Protein AF-A0A9D5D351-F1 (afdb_monomer_lite)

Structure (mmCIF, N/CA/C/O backbone):
data_AF-A0A9D5D351-F1
#
_entry.id   AF-A0A9D5D351-F1
#
loop_
_atom_site.group_PDB
_atom_site.id
_atom_site.type_symbol
_atom_site.label_atom_id
_atom_site.label_alt_id
_atom_site.label_comp_id
_atom_site.label_asym_id
_atom_site.label_entity_id
_atom_site.label_seq_id
_atom_site.pdbx_PDB_ins_code
_atom_site.Cartn_x
_atom_site.Cartn_y
_atom_site.Cartn_z
_atom_site.occupancy
_atom_site.B_iso_or_equiv
_atom_site.auth_seq_id
_atom_site.auth_comp_id
_atom_site.auth_asym_id
_atom_site.auth_atom_id
_atom_site.pdbx_PDB_model_num
ATOM 1 N N . MET A 1 1 ? -35.581 25.038 26.322 1.00 37.88 1 MET A N 1
ATOM 2 C CA . MET A 1 1 ? -35.217 23.606 26.344 1.00 37.88 1 MET A CA 1
ATOM 3 C C . MET A 1 1 ? -33.738 23.530 26.672 1.00 37.88 1 MET A C 1
ATOM 5 O O . MET A 1 1 ? -32.995 24.265 26.031 1.00 37.88 1 MET A O 1
ATOM 9 N N . PRO A 1 2 ? -33.304 22.763 27.683 1.00 39.50 2 PRO A N 1
ATOM 10 C CA . PRO A 1 2 ? -31.879 22.523 27.859 1.00 39.50 2 PRO A CA 1
ATOM 11 C C . PRO A 1 2 ? -31.374 21.756 26.632 1.00 39.50 2 PRO A C 1
ATOM 13 O O . PRO A 1 2 ? -32.052 20.846 26.154 1.00 39.50 2 PRO A O 1
ATOM 16 N N . ALA A 1 3 ? -30.241 22.193 26.080 1.00 39.03 3 ALA A N 1
ATOM 17 C CA . ALA A 1 3 ? -29.588 21.525 24.964 1.00 39.03 3 ALA A CA 1
ATOM 18 C C . ALA A 1 3 ? -29.354 20.056 25.336 1.00 39.03 3 ALA A C 1
ATOM 20 O O . ALA A 1 3 ? -28.846 19.775 26.424 1.00 39.03 3 ALA A O 1
ATOM 21 N N . MET A 1 4 ? -29.763 19.132 24.463 1.00 36.00 4 MET A N 1
ATOM 22 C CA . MET A 1 4 ? -29.411 17.727 24.642 1.00 36.00 4 MET A CA 1
ATOM 23 C C . MET A 1 4 ? -27.881 17.624 24.704 1.00 36.00 4 MET A C 1
ATOM 25 O O . MET A 1 4 ? -27.214 18.279 23.896 1.00 36.00 4 MET A O 1
ATOM 29 N N . PRO A 1 5 ? -27.312 16.862 25.656 1.00 39.22 5 PRO A N 1
ATOM 30 C CA . PRO A 1 5 ? -25.880 16.605 25.653 1.00 39.22 5 PRO A CA 1
ATOM 31 C C . PRO A 1 5 ? -25.492 16.014 24.287 1.00 39.22 5 PRO A C 1
ATOM 33 O O . PRO A 1 5 ? -26.286 15.251 23.725 1.00 39.22 5 PRO A O 1
ATOM 36 N N . PRO A 1 6 ? -24.325 16.379 23.720 1.00 43.44 6 PRO A N 1
ATOM 37 C CA . PRO A 1 6 ? -23.856 15.758 22.488 1.00 43.44 6 PRO A CA 1
ATOM 38 C C . PRO A 1 6 ? -23.866 14.246 22.706 1.00 43.44 6 PRO A C 1
ATOM 40 O O . PRO A 1 6 ? -23.349 13.778 23.722 1.00 43.44 6 PRO A O 1
ATOM 43 N N . SER A 1 7 ? -24.514 13.498 21.807 1.00 43.22 7 SER A N 1
ATOM 44 C CA . SER A 1 7 ? -24.510 12.039 21.869 1.00 43.22 7 SER A CA 1
ATOM 45 C C . SER A 1 7 ? -23.053 11.600 21.920 1.00 43.22 7 SER A C 1
ATOM 47 O O . SER A 1 7 ? -22.303 11.849 20.973 1.00 43.22 7 SER A O 1
ATOM 49 N N . VAL A 1 8 ? -22.633 11.028 23.048 1.00 50.16 8 VAL A N 1
ATOM 50 C CA . VAL A 1 8 ? -21.331 10.376 23.149 1.00 50.16 8 VAL A CA 1
ATOM 51 C C . VAL A 1 8 ? -21.354 9.325 22.051 1.00 50.16 8 VAL A C 1
ATOM 53 O O . VAL A 1 8 ? -22.216 8.455 22.073 1.00 50.16 8 VAL A O 1
ATOM 56 N N . SER A 1 9 ? -20.520 9.493 21.026 1.00 60.41 9 SER A N 1
ATOM 57 C CA . SER A 1 9 ? -20.382 8.492 19.971 1.00 60.41 9 SER A CA 1
ATOM 58 C C . SER A 1 9 ? -20.161 7.139 20.644 1.00 60.41 9 SER A C 1
ATOM 60 O O . SER A 1 9 ? -19.232 7.025 21.444 1.00 60.41 9 SER A O 1
ATOM 62 N N . ASP A 1 10 ? -20.992 6.141 20.327 1.00 81.19 10 ASP A N 1
ATOM 63 C CA . ASP A 1 10 ? -20.866 4.774 20.863 1.00 81.19 10 ASP A CA 1
ATOM 64 C C . ASP A 1 10 ? -19.507 4.138 20.510 1.00 81.19 10 ASP A C 1
ATOM 66 O O . ASP A 1 10 ? -19.111 3.138 21.101 1.00 81.19 10 ASP A O 1
ATOM 70 N N . GLU A 1 11 ? -18.774 4.740 19.568 1.00 92.06 11 GLU A N 1
ATOM 71 C CA . GLU A 1 11 ? -17.394 4.406 19.230 1.00 92.06 11 GLU A CA 1
ATOM 72 C C . GLU A 1 11 ? -16.383 5.251 20.026 1.00 92.06 11 GLU A C 1
ATOM 74 O O . GLU A 1 11 ? -16.240 6.450 19.739 1.00 92.06 11 GLU A O 1
ATOM 79 N N . PRO A 1 12 ? -15.599 4.650 20.947 1.00 91.88 12 PRO A N 1
ATOM 80 C CA . PRO A 1 12 ? -14.581 5.358 21.726 1.00 91.88 12 PRO A CA 1
ATOM 81 C C . PRO A 1 12 ? -13.502 6.032 20.870 1.00 91.88 12 PRO A C 1
ATOM 83 O O . PRO A 1 12 ? -13.004 7.095 21.231 1.00 91.88 12 PRO A O 1
ATOM 86 N N . LEU A 1 13 ? -13.162 5.447 19.715 1.00 92.62 13 LEU A N 1
ATOM 87 C CA . LEU A 1 13 ? -12.165 5.997 18.786 1.00 92.62 13 LEU A CA 1
ATOM 88 C C . LEU A 1 13 ? -12.592 7.339 18.170 1.00 92.62 13 LEU A C 1
ATOM 90 O O . LEU A 1 13 ? -11.738 8.134 17.769 1.00 92.62 13 LEU A O 1
ATOM 94 N N . LEU A 1 14 ? -13.904 7.575 18.077 1.00 94.25 14 LEU A N 1
ATOM 95 C CA . LEU A 1 14 ? -14.513 8.724 17.400 1.00 94.25 14 LEU A CA 1
ATOM 96 C C . LEU A 1 14 ? -15.130 9.723 18.390 1.00 94.25 14 LEU A C 1
ATOM 98 O O . LEU A 1 14 ? -15.497 10.837 18.011 1.00 94.25 14 LEU A O 1
ATOM 102 N N . ALA A 1 15 ? -15.254 9.338 19.662 1.00 90.88 15 ALA A N 1
ATOM 103 C CA . ALA A 1 15 ? -15.837 10.171 20.701 1.00 90.88 15 ALA A CA 1
ATOM 104 C C . ALA A 1 15 ? -15.022 11.462 20.914 1.00 90.88 15 ALA A C 1
ATOM 106 O O . ALA A 1 15 ? -13.789 11.414 20.938 1.00 90.88 15 ALA A O 1
ATOM 107 N N . PRO A 1 16 ? -15.678 12.628 21.094 1.00 88.62 16 PRO A N 1
ATOM 108 C CA . PRO A 1 16 ? -14.982 13.881 21.359 1.00 88.62 16 PRO A CA 1
ATOM 109 C C . PRO A 1 16 ? -14.027 13.756 22.549 1.00 88.62 16 PRO A C 1
ATOM 111 O O . PRO A 1 16 ? -14.449 13.465 23.666 1.00 88.62 16 PRO A O 1
ATOM 114 N N . ASN A 1 17 ? -12.744 14.016 22.307 1.00 83.38 17 ASN A N 1
ATOM 115 C CA . ASN A 1 17 ? -11.704 13.950 23.326 1.00 83.38 17 ASN A CA 1
ATOM 116 C C . ASN A 1 17 ? -11.135 15.361 23.588 1.00 83.38 17 ASN A C 1
ATOM 118 O O . ASN A 1 17 ? -10.433 15.895 22.722 1.00 83.38 17 ASN A O 1
ATOM 122 N N . PRO A 1 18 ? -11.430 16.000 24.738 1.00 81.81 18 PRO A N 1
ATOM 123 C CA . PRO A 1 18 ? -10.891 17.321 25.072 1.00 81.81 18 PRO A CA 1
ATOM 124 C C . PRO A 1 18 ? -9.372 17.303 25.311 1.00 81.81 18 PRO A C 1
ATOM 126 O O . PRO A 1 18 ? -8.707 18.296 25.024 1.00 81.81 18 PRO A O 1
ATOM 129 N N . ASP A 1 19 ? -8.814 16.164 25.729 1.00 76.50 19 ASP A N 1
ATOM 130 C CA . ASP A 1 19 ? -7.386 15.984 26.016 1.00 76.50 19 ASP A CA 1
ATOM 131 C C . ASP A 1 19 ? -6.584 15.507 24.791 1.00 76.50 19 ASP A C 1
ATOM 133 O O . ASP A 1 19 ? -5.404 15.179 24.895 1.00 76.50 19 ASP A O 1
ATOM 137 N N . ARG A 1 20 ? -7.187 15.524 23.592 1.00 72.44 20 ARG A N 1
ATOM 138 C CA . ARG A 1 20 ? -6.599 15.021 22.329 1.00 72.44 20 ARG A CA 1
ATOM 139 C C . ARG A 1 20 ? -5.268 15.654 21.902 1.00 72.44 20 ARG A C 1
ATOM 141 O O . ARG A 1 20 ? -4.668 15.200 20.933 1.00 72.44 20 ARG A O 1
ATOM 148 N N . PHE A 1 21 ? -4.852 16.745 22.542 1.00 80.81 21 PHE A N 1
ATOM 149 C CA . PHE A 1 21 ? -3.604 17.456 22.246 1.00 80.81 21 PHE A CA 1
ATOM 150 C C . PHE A 1 21 ? -2.438 17.031 23.149 1.00 80.81 21 PHE A C 1
ATOM 152 O O . PHE A 1 21 ? -1.294 17.397 22.884 1.00 80.81 21 PHE A O 1
ATOM 159 N N . CYS A 1 22 ? -2.711 16.254 24.197 1.00 84.06 22 CYS A N 1
ATOM 160 C CA . CYS A 1 22 ? -1.705 15.707 25.093 1.00 84.06 22 CYS A CA 1
ATOM 161 C C . CYS A 1 22 ? -1.401 14.262 24.686 1.00 84.06 22 CYS A C 1
ATOM 163 O O . CYS A 1 22 ? -2.294 13.424 24.664 1.00 84.06 22 CYS A O 1
ATOM 165 N N . MET A 1 23 ? -0.136 13.962 24.376 1.00 88.50 23 MET A N 1
ATOM 166 C CA . MET A 1 23 ? 0.263 12.601 23.985 1.00 88.50 23 MET A CA 1
ATOM 167 C C . MET A 1 23 ? 0.351 11.635 25.176 1.00 88.50 23 MET A C 1
ATOM 169 O O . MET A 1 23 ? 0.197 10.431 25.015 1.00 88.50 23 MET A O 1
ATOM 173 N N . PHE A 1 24 ? 0.638 12.155 26.372 1.00 88.25 24 PHE A N 1
ATOM 174 C CA . PHE A 1 24 ? 0.837 11.348 27.571 1.00 88.25 24 PHE A CA 1
ATOM 175 C C . PHE A 1 24 ? -0.217 11.656 28.641 1.00 88.25 24 PHE A C 1
ATOM 177 O O . PHE A 1 24 ? -0.592 12.823 28.788 1.00 88.25 24 PHE A O 1
ATOM 184 N N . PRO A 1 25 ? -0.617 10.650 29.443 1.00 91.38 25 PRO A N 1
ATOM 185 C CA . PRO A 1 25 ? -0.201 9.241 29.366 1.00 91.38 25 PRO A CA 1
ATOM 186 C C . PRO A 1 25 ? -0.820 8.504 28.163 1.00 91.38 25 PRO A C 1
ATOM 188 O O . PRO A 1 25 ? -1.956 8.778 27.794 1.00 91.38 25 PRO A O 1
ATOM 191 N N . VAL A 1 26 ? -0.073 7.561 27.575 1.00 92.94 26 VAL A N 1
ATOM 192 C CA . VAL A 1 26 ? -0.575 6.701 26.487 1.00 92.94 26 VAL A CA 1
ATOM 193 C C . VAL A 1 26 ? -1.712 5.826 27.019 1.00 92.94 26 VAL A C 1
ATOM 195 O O . VAL A 1 26 ? -1.561 5.159 28.042 1.00 92.94 26 VAL A O 1
ATOM 198 N N . THR A 1 27 ? -2.834 5.824 26.306 1.00 92.19 27 THR A N 1
ATOM 199 C CA . THR A 1 27 ? -4.071 5.097 26.625 1.00 92.19 27 THR A CA 1
ATOM 200 C C . THR A 1 27 ? -4.264 3.845 25.774 1.00 92.19 27 THR A C 1
ATOM 202 O O . THR A 1 27 ? -4.837 2.871 26.259 1.00 92.19 27 THR A O 1
ATOM 205 N N . TYR A 1 28 ? -3.731 3.832 24.548 1.00 95.00 28 TYR A N 1
ATOM 206 C CA . TYR A 1 28 ? -3.755 2.676 23.646 1.00 95.00 28 TYR A CA 1
ATOM 207 C C . TYR A 1 28 ? -2.329 2.213 23.306 1.00 95.00 28 TYR A C 1
ATOM 209 O O . TYR A 1 28 ? -1.807 2.568 22.242 1.00 95.00 28 TYR A O 1
ATOM 217 N N . PRO A 1 29 ? -1.685 1.399 24.169 1.00 95.88 29 PRO A N 1
ATOM 218 C CA . PRO A 1 29 ? -0.327 0.910 23.937 1.00 95.88 29 PRO A CA 1
ATOM 219 C C . PRO A 1 29 ? -0.166 0.206 22.588 1.00 95.88 29 PRO A C 1
ATOM 221 O O . PRO A 1 29 ? 0.781 0.506 21.868 1.00 95.88 29 PRO A O 1
ATOM 224 N N . GLN A 1 30 ? -1.133 -0.625 22.176 1.00 96.38 30 GLN A N 1
ATOM 225 C CA . GLN A 1 30 ? -1.055 -1.337 20.896 1.00 96.38 30 GLN A CA 1
ATOM 226 C C . GLN A 1 30 ? -1.059 -0.409 19.665 1.00 96.38 30 GLN A C 1
ATOM 228 O O . GLN A 1 30 ? -0.451 -0.724 18.645 1.00 96.38 30 GLN A O 1
ATOM 233 N N . ILE A 1 31 ? -1.708 0.759 19.750 1.00 97.50 31 ILE A N 1
ATOM 234 C CA . ILE A 1 31 ? -1.691 1.778 18.684 1.00 97.50 31 ILE A CA 1
ATOM 235 C C . ILE A 1 31 ? -0.353 2.520 18.703 1.00 97.50 31 ILE A C 1
ATOM 237 O O . ILE A 1 31 ? 0.249 2.761 17.656 1.00 97.50 31 ILE A O 1
ATOM 241 N N . TRP A 1 32 ? 0.140 2.848 19.897 1.00 96.88 32 TRP A N 1
ATOM 242 C CA . TRP A 1 32 ? 1.431 3.504 20.065 1.00 96.88 32 TRP A CA 1
ATOM 243 C C . TRP A 1 32 ? 2.597 2.643 19.565 1.00 96.88 32 TRP A C 1
ATOM 245 O O . TRP A 1 32 ? 3.519 3.157 18.936 1.00 96.88 32 TRP A O 1
ATOM 255 N N . GLU A 1 33 ? 2.543 1.331 19.782 1.00 96.88 33 GLU A N 1
ATOM 256 C CA . GLU A 1 33 ? 3.519 0.374 19.254 1.00 96.88 33 GLU A CA 1
ATOM 257 C C . GLU A 1 33 ? 3.540 0.354 17.722 1.00 96.88 33 GLU A C 1
ATOM 259 O O . GLU A 1 33 ? 4.621 0.373 17.132 1.00 96.88 33 GLU A O 1
ATOM 264 N N . MET A 1 34 ? 2.374 0.391 17.065 1.00 95.62 34 MET A N 1
ATOM 265 C CA . MET A 1 34 ? 2.295 0.537 15.605 1.00 95.62 34 MET A CA 1
ATOM 266 C C . MET A 1 34 ? 2.919 1.853 15.138 1.00 95.62 34 MET A C 1
ATOM 268 O O . MET A 1 34 ? 3.702 1.845 14.190 1.00 95.62 34 MET A O 1
ATOM 272 N N . TYR A 1 35 ? 2.655 2.963 15.835 1.00 97.69 35 TYR A N 1
ATOM 273 C CA . TYR A 1 35 ? 3.287 4.251 15.527 1.00 97.69 35 TYR A CA 1
ATOM 274 C C . TYR A 1 35 ? 4.811 4.175 15.664 1.00 97.69 35 TYR A C 1
ATOM 276 O O . TYR A 1 35 ? 5.534 4.598 14.767 1.00 97.69 35 TYR A O 1
ATOM 284 N N . LYS A 1 36 ? 5.323 3.573 16.742 1.00 96.12 36 LYS A N 1
ATOM 285 C CA . LYS A 1 36 ? 6.767 3.388 16.936 1.00 96.12 36 LYS A CA 1
ATOM 286 C C . LYS A 1 36 ? 7.395 2.457 15.907 1.00 96.12 36 LYS A C 1
ATOM 288 O O . LYS A 1 36 ? 8.530 2.693 15.499 1.00 96.12 36 LYS A O 1
ATOM 293 N N . LYS A 1 37 ? 6.666 1.440 15.450 1.00 91.19 37 LYS A N 1
ATOM 294 C CA . LYS A 1 37 ? 7.090 0.571 14.348 1.00 91.19 37 LYS A CA 1
ATOM 295 C C . LYS A 1 37 ? 7.165 1.337 13.023 1.00 91.19 37 LYS A C 1
ATOM 297 O O . LYS A 1 37 ? 8.131 1.145 12.284 1.00 91.19 37 LYS A O 1
ATOM 302 N N . ALA A 1 38 ? 6.204 2.221 12.752 1.00 91.75 38 ALA A N 1
ATOM 303 C CA . ALA A 1 38 ? 6.228 3.103 11.587 1.00 91.75 38 ALA A CA 1
ATOM 304 C C . ALA A 1 38 ? 7.416 4.077 11.666 1.00 91.75 38 ALA A C 1
ATOM 306 O O . ALA A 1 38 ? 8.261 4.088 10.775 1.00 91.75 38 ALA A O 1
ATOM 307 N N . GLU A 1 39 ? 7.571 4.781 12.793 1.00 93.81 39 GLU A N 1
ATOM 308 C CA . GLU A 1 39 ? 8.678 5.715 13.049 1.00 93.81 39 GLU A CA 1
ATOM 309 C C . GLU A 1 39 ? 10.051 5.046 12.874 1.00 93.81 39 GLU A C 1
ATOM 311 O O . GLU A 1 39 ? 10.948 5.589 12.228 1.00 93.81 39 GLU A O 1
ATOM 316 N N . ALA A 1 40 ? 10.217 3.825 13.390 1.00 90.31 40 ALA A N 1
ATOM 317 C CA . ALA A 1 40 ? 11.455 3.064 13.245 1.00 90.31 40 ALA A CA 1
ATOM 318 C C . ALA A 1 40 ? 11.775 2.700 11.785 1.00 90.31 40 ALA A C 1
ATOM 320 O O . ALA A 1 40 ? 12.946 2.490 11.459 1.00 90.31 40 ALA A O 1
ATOM 321 N N . SER A 1 41 ? 10.767 2.664 10.914 1.00 88.81 41 SER A N 1
ATOM 322 C CA . SER A 1 41 ? 10.861 2.256 9.510 1.00 88.81 41 SER A CA 1
ATOM 323 C C . SER A 1 41 ? 11.113 3.421 8.543 1.00 88.81 41 SER A C 1
ATOM 325 O O . SER A 1 41 ? 11.225 3.178 7.344 1.00 88.81 41 SER A O 1
ATOM 327 N N . PHE A 1 42 ? 11.266 4.652 9.053 1.00 93.00 42 PHE A N 1
ATOM 328 C CA . PHE A 1 42 ? 11.536 5.855 8.254 1.00 93.00 42 PHE A CA 1
ATOM 329 C C . PHE A 1 42 ? 12.652 5.662 7.213 1.00 93.00 42 PHE A C 1
ATOM 331 O O . PHE A 1 42 ? 13.688 5.056 7.516 1.00 93.00 42 PHE A O 1
ATOM 338 N N . TRP A 1 43 ? 12.440 6.219 6.025 1.00 96.69 43 TRP A N 1
ATOM 339 C CA . TRP A 1 43 ? 13.394 6.265 4.920 1.00 96.69 43 TRP A CA 1
ATOM 340 C C . TRP A 1 43 ? 13.124 7.500 4.050 1.00 96.69 43 TRP A C 1
ATOM 342 O O . TRP A 1 43 ? 12.044 8.081 4.149 1.00 96.69 43 TRP A O 1
ATOM 352 N N . THR A 1 44 ? 14.077 7.903 3.208 1.00 96.75 44 THR A N 1
ATOM 353 C CA . THR A 1 44 ? 13.875 8.959 2.195 1.00 96.75 44 THR A CA 1
ATOM 354 C C . THR A 1 44 ? 14.177 8.466 0.781 1.00 96.75 44 THR A C 1
ATOM 356 O O . THR A 1 44 ? 14.904 7.487 0.596 1.00 96.75 44 THR A O 1
ATOM 359 N N . ALA A 1 45 ? 13.633 9.144 -0.235 1.00 96.62 45 ALA A N 1
ATOM 360 C CA . ALA A 1 45 ? 13.813 8.760 -1.637 1.00 96.62 45 ALA A CA 1
ATOM 361 C C . ALA A 1 45 ? 15.298 8.729 -2.059 1.00 96.62 45 ALA A C 1
ATOM 363 O O . ALA A 1 45 ? 15.695 7.897 -2.873 1.00 96.62 45 ALA A O 1
ATOM 364 N N . GLU A 1 46 ? 16.148 9.568 -1.460 1.00 95.62 46 GLU A N 1
ATOM 365 C CA . GLU A 1 46 ? 17.591 9.609 -1.729 1.00 95.62 46 GLU A CA 1
ATOM 366 C C . GLU A 1 46 ? 18.350 8.355 -1.276 1.00 95.62 46 GLU A C 1
ATOM 368 O O . GLU A 1 46 ? 19.475 8.125 -1.724 1.00 95.62 46 GLU A O 1
ATOM 373 N N . GLU A 1 47 ? 17.768 7.527 -0.404 1.00 92.56 47 GLU A N 1
ATOM 374 C CA . GLU A 1 47 ? 18.362 6.245 -0.008 1.00 92.56 47 GLU A CA 1
ATOM 375 C C . GLU A 1 47 ? 18.283 5.187 -1.125 1.00 92.56 47 GLU A C 1
ATOM 377 O O . GLU A 1 47 ? 18.951 4.147 -1.049 1.00 92.56 47 GLU A O 1
ATOM 382 N N . VAL A 1 48 ? 17.478 5.436 -2.164 1.00 93.94 48 VAL A N 1
ATOM 383 C CA . VAL A 1 48 ? 17.281 4.535 -3.302 1.00 93.94 48 VAL A CA 1
ATOM 384 C C . VAL A 1 48 ? 18.225 4.913 -4.444 1.00 93.94 48 VAL A C 1
ATOM 386 O O . VAL A 1 48 ? 18.041 5.903 -5.148 1.00 93.94 48 VAL A O 1
ATOM 389 N N . ASP A 1 49 ? 19.238 4.076 -4.668 1.00 94.06 49 ASP A N 1
ATOM 390 C CA . ASP A 1 49 ? 20.175 4.237 -5.781 1.00 94.06 49 ASP A CA 1
ATOM 391 C C . ASP A 1 49 ? 19.552 3.766 -7.108 1.00 94.06 49 ASP A C 1
ATOM 393 O O . ASP A 1 49 ? 19.278 2.580 -7.292 1.00 94.06 49 ASP A O 1
ATOM 397 N N . LEU A 1 50 ? 19.355 4.705 -8.039 1.00 95.88 50 LEU A N 1
ATOM 398 C CA . LEU A 1 50 ? 18.828 4.458 -9.388 1.00 95.88 50 LEU A CA 1
ATOM 399 C C . LEU A 1 50 ? 19.917 4.439 -10.477 1.00 95.88 50 LEU A C 1
ATOM 401 O O . LEU A 1 50 ? 19.597 4.413 -11.669 1.00 95.88 50 LEU A O 1
ATOM 405 N N . SER A 1 51 ? 21.201 4.492 -10.107 1.00 93.75 51 SER A N 1
ATOM 406 C CA . SER A 1 51 ? 22.314 4.644 -11.057 1.00 93.75 51 SER A CA 1
ATOM 407 C C . SER A 1 51 ? 22.393 3.516 -12.092 1.00 93.75 51 SER A C 1
ATOM 409 O O . SER A 1 51 ? 22.679 3.763 -13.267 1.00 93.75 51 SER A O 1
ATOM 411 N N . GLU A 1 52 ? 22.070 2.289 -11.685 1.00 94.56 52 GLU A N 1
ATOM 412 C CA . GLU A 1 52 ? 22.091 1.104 -12.545 1.00 94.56 52 GLU A CA 1
ATOM 413 C C . GLU A 1 52 ? 20.771 0.874 -13.295 1.00 94.56 52 GLU A C 1
ATOM 415 O O . GLU A 1 52 ? 20.749 0.211 -14.339 1.00 94.56 52 GLU A O 1
ATOM 420 N N . ASP A 1 53 ? 19.665 1.441 -12.813 1.00 96.75 53 ASP A N 1
ATOM 421 C CA . ASP A 1 53 ? 18.329 1.132 -13.320 1.00 96.75 53 ASP A CA 1
ATOM 422 C C . ASP A 1 53 ? 18.139 1.588 -14.760 1.00 96.75 53 ASP A C 1
ATOM 424 O O . ASP A 1 53 ? 17.522 0.871 -15.539 1.00 96.75 53 ASP A O 1
ATOM 428 N N . LEU A 1 54 ? 18.731 2.713 -15.177 1.00 94.56 54 LEU A N 1
ATOM 429 C CA . LEU A 1 54 ? 18.624 3.157 -16.570 1.00 94.56 54 LEU A CA 1
ATOM 430 C C . LEU A 1 54 ? 19.311 2.180 -17.542 1.00 94.56 54 LEU A C 1
ATOM 432 O O . LEU A 1 54 ? 18.855 1.986 -18.671 1.00 94.56 54 LEU A O 1
ATOM 436 N N . ARG A 1 55 ? 20.395 1.522 -17.112 1.00 96.00 55 ARG A N 1
ATOM 437 C CA . ARG A 1 55 ? 21.060 0.482 -17.910 1.00 96.00 55 ARG A CA 1
ATOM 438 C C . ARG A 1 55 ? 20.168 -0.749 -18.048 1.00 96.00 55 ARG A C 1
ATOM 440 O O . ARG A 1 55 ? 20.044 -1.276 -19.152 1.00 96.00 55 ARG A O 1
ATOM 447 N N . HIS A 1 56 ? 19.537 -1.177 -16.955 1.00 97.44 56 HIS A N 1
ATOM 448 C CA . HIS A 1 56 ? 18.582 -2.286 -16.965 1.00 97.44 56 HIS A CA 1
ATOM 449 C C . HIS A 1 56 ? 17.331 -1.941 -17.786 1.00 97.44 56 HIS A C 1
ATOM 451 O O . HIS A 1 56 ? 16.899 -2.738 -18.608 1.00 97.44 56 HIS A O 1
ATOM 457 N N . TRP A 1 57 ? 16.803 -0.726 -17.656 1.00 96.94 57 TRP A N 1
ATOM 458 C CA . TRP A 1 57 ? 15.637 -0.232 -18.389 1.00 96.94 57 TRP A CA 1
ATOM 459 C C . TRP A 1 57 ? 15.780 -0.388 -19.906 1.00 96.94 57 TRP A C 1
ATOM 461 O O . TRP A 1 57 ? 14.866 -0.838 -20.604 1.00 96.94 57 TRP A O 1
ATOM 471 N N . ASN A 1 58 ? 16.968 -0.061 -20.416 1.00 95.12 58 ASN A N 1
ATOM 472 C CA . ASN A 1 58 ? 17.283 -0.162 -21.836 1.00 95.12 58 ASN A CA 1
ATOM 473 C C . ASN A 1 58 ? 17.395 -1.614 -22.334 1.00 95.12 58 ASN A C 1
ATOM 475 O O . ASN A 1 58 ? 17.248 -1.842 -23.534 1.00 95.12 58 ASN A O 1
ATOM 479 N N . SER A 1 59 ? 17.640 -2.591 -21.451 1.00 95.81 59 SER A N 1
ATOM 480 C CA . SER A 1 59 ? 17.699 -4.015 -21.816 1.00 95.81 59 SER A CA 1
ATOM 481 C C . SER A 1 59 ? 16.349 -4.732 -21.728 1.00 95.81 59 SER A C 1
ATOM 483 O O . SER A 1 59 ? 16.225 -5.845 -22.241 1.00 95.81 59 SER A O 1
ATOM 485 N N . LEU A 1 60 ? 15.334 -4.100 -21.129 1.00 96.94 60 LEU A N 1
ATOM 486 C CA . LEU A 1 60 ? 13.982 -4.647 -21.049 1.00 96.94 60 LEU A CA 1
ATOM 487 C C . LEU A 1 60 ? 13.314 -4.748 -22.429 1.00 96.94 60 LEU A C 1
ATOM 489 O O . LEU A 1 60 ? 13.633 -4.035 -23.387 1.00 96.94 60 LEU A O 1
ATOM 493 N N . THR A 1 61 ? 12.324 -5.621 -22.529 1.00 96.81 61 THR A N 1
ATOM 494 C CA . THR A 1 61 ? 11.412 -5.688 -23.670 1.00 96.81 61 THR A CA 1
ATOM 495 C C . THR A 1 61 ? 10.444 -4.501 -23.671 1.00 96.81 61 THR A C 1
ATOM 497 O O . THR A 1 61 ? 10.242 -3.821 -22.663 1.00 96.81 61 THR A O 1
ATOM 500 N N . ALA A 1 62 ? 9.810 -4.237 -24.817 1.00 95.31 62 ALA A N 1
ATOM 501 C CA . ALA A 1 62 ? 8.781 -3.200 -24.902 1.00 95.31 62 ALA A CA 1
ATOM 502 C C . ALA A 1 62 ? 7.579 -3.496 -23.986 1.00 95.31 62 ALA A C 1
ATOM 504 O O . ALA A 1 62 ? 7.042 -2.568 -23.390 1.00 95.31 62 ALA A O 1
ATOM 505 N N . GLY A 1 63 ? 7.204 -4.774 -23.839 1.00 94.88 63 GLY A N 1
ATOM 506 C CA . GLY A 1 63 ? 6.129 -5.205 -22.942 1.00 94.88 63 GLY A CA 1
ATOM 507 C C . GLY A 1 63 ? 6.455 -4.952 -21.471 1.00 94.88 63 GLY A C 1
ATOM 508 O O . GLY A 1 63 ? 5.639 -4.374 -20.764 1.00 94.88 63 GLY A O 1
ATOM 509 N N . GLU A 1 64 ? 7.670 -5.288 -21.030 1.00 96.00 64 GLU A N 1
ATOM 510 C CA . GLU A 1 64 ? 8.114 -5.021 -19.654 1.00 96.00 64 GLU A CA 1
ATOM 511 C C . GLU A 1 64 ? 8.164 -3.525 -19.347 1.00 96.00 64 GLU A C 1
ATOM 513 O O . GLU A 1 64 ? 7.673 -3.102 -18.304 1.00 96.00 64 GLU A O 1
ATOM 518 N N . ARG A 1 65 ? 8.706 -2.707 -20.263 1.00 95.44 65 ARG A N 1
ATOM 519 C CA . ARG A 1 65 ? 8.697 -1.247 -20.090 1.00 95.44 65 ARG A CA 1
ATOM 520 C C . ARG A 1 65 ? 7.278 -0.700 -20.015 1.00 95.44 65 ARG A C 1
ATOM 522 O O . ARG A 1 65 ? 7.005 0.108 -19.140 1.00 95.44 65 ARG A O 1
ATOM 529 N N . HIS A 1 66 ? 6.390 -1.154 -20.901 1.00 91.38 66 HIS A N 1
ATOM 530 C CA . HIS A 1 66 ? 4.988 -0.743 -20.910 1.00 91.38 66 HIS A CA 1
ATOM 531 C C . HIS A 1 66 ? 4.285 -1.094 -19.592 1.00 91.38 66 HIS A C 1
ATOM 533 O O . HIS A 1 66 ? 3.636 -0.233 -19.004 1.00 91.38 66 HIS A O 1
ATOM 539 N N . PHE A 1 67 ? 4.480 -2.319 -19.095 1.00 92.38 67 PHE A N 1
ATOM 540 C CA . PHE A 1 67 ? 3.960 -2.750 -17.799 1.00 92.38 67 PHE A CA 1
ATOM 541 C C . PHE A 1 67 ? 4.473 -1.852 -16.666 1.00 92.38 67 PHE A C 1
ATOM 543 O O . PHE A 1 67 ? 3.685 -1.278 -15.921 1.00 92.38 67 PHE A O 1
ATOM 550 N N . ILE A 1 68 ? 5.793 -1.668 -16.566 1.00 94.25 68 ILE A N 1
ATOM 551 C CA . ILE A 1 68 ? 6.401 -0.892 -15.479 1.00 94.25 68 ILE A CA 1
ATOM 552 C C . ILE A 1 68 ? 5.956 0.575 -15.522 1.00 94.25 68 ILE A C 1
ATOM 554 O O . ILE A 1 68 ? 5.578 1.107 -14.482 1.00 94.25 68 ILE A O 1
ATOM 558 N N . THR A 1 69 ? 5.957 1.239 -16.687 1.00 91.19 69 THR A N 1
ATOM 559 C CA . THR A 1 69 ? 5.550 2.655 -16.755 1.00 91.19 69 THR A CA 1
ATOM 560 C C . THR A 1 69 ? 4.102 2.860 -16.332 1.00 91.19 69 THR A C 1
ATOM 562 O O . THR A 1 69 ? 3.815 3.832 -15.639 1.00 91.19 69 THR A O 1
ATOM 565 N N . HIS A 1 70 ? 3.196 1.953 -16.703 1.00 87.81 70 HIS A N 1
ATOM 566 C CA . HIS A 1 70 ? 1.778 2.081 -16.366 1.00 87.81 70 HIS A CA 1
ATOM 567 C C . HIS A 1 70 ? 1.500 1.746 -14.897 1.00 87.81 70 HIS A C 1
ATOM 569 O O . HIS A 1 70 ? 0.686 2.429 -14.277 1.00 87.81 70 HIS A O 1
ATOM 575 N N . VAL A 1 71 ? 2.209 0.771 -14.310 1.00 90.25 71 VAL A N 1
ATOM 576 C CA . VAL A 1 71 ? 2.160 0.522 -12.858 1.00 90.25 71 VAL A CA 1
ATOM 577 C C . VAL A 1 71 ? 2.640 1.752 -12.083 1.00 90.25 71 VAL A C 1
ATOM 579 O O . VAL A 1 71 ? 1.953 2.207 -11.174 1.00 90.25 71 VAL A O 1
ATOM 582 N N . LEU A 1 72 ? 3.782 2.334 -12.465 1.00 90.75 72 LEU A N 1
ATOM 583 C CA . LEU A 1 72 ? 4.328 3.518 -11.791 1.00 90.75 72 LEU A CA 1
ATOM 584 C C . LEU A 1 72 ? 3.420 4.745 -11.933 1.00 90.75 72 LEU A C 1
ATOM 586 O O . LEU A 1 72 ? 3.234 5.485 -10.973 1.00 90.75 72 LEU A O 1
ATOM 590 N N . ALA A 1 73 ? 2.833 4.949 -13.113 1.00 84.50 73 ALA A N 1
ATOM 591 C CA . ALA A 1 73 ? 1.875 6.024 -13.353 1.00 84.50 73 ALA A CA 1
ATOM 592 C C . ALA A 1 73 ? 0.611 5.879 -12.495 1.00 84.50 73 ALA A C 1
ATOM 594 O O . ALA A 1 73 ? 0.096 6.864 -11.959 1.00 84.50 73 ALA A O 1
ATOM 595 N N . PHE A 1 74 ? 0.131 4.642 -12.341 1.00 84.62 74 PHE A N 1
ATOM 596 C CA . PHE A 1 74 ? -0.991 4.334 -11.468 1.00 84.62 74 PHE A CA 1
ATOM 597 C C . PHE A 1 74 ? -0.669 4.652 -10.005 1.00 84.62 74 PHE A C 1
ATOM 599 O O . PHE A 1 74 ? -1.435 5.376 -9.369 1.00 84.62 74 PHE A O 1
ATOM 606 N N . PHE A 1 75 ? 0.466 4.170 -9.492 1.00 87.69 75 PHE A N 1
ATOM 607 C CA . PHE A 1 75 ? 0.886 4.430 -8.116 1.00 87.69 75 PHE A CA 1
ATOM 608 C C . PHE A 1 75 ? 1.051 5.926 -7.830 1.00 87.69 75 PHE A C 1
ATOM 610 O O . PHE A 1 75 ? 0.410 6.441 -6.921 1.00 87.69 75 PHE A O 1
ATOM 617 N N . ALA A 1 76 ? 1.773 6.653 -8.692 1.00 80.88 76 ALA A N 1
ATOM 618 C CA . ALA A 1 76 ? 2.011 8.090 -8.529 1.00 80.88 76 ALA A CA 1
ATOM 619 C C . ALA A 1 76 ? 0.720 8.920 -8.402 1.00 80.88 76 ALA A C 1
ATOM 621 O O . ALA A 1 76 ? 0.724 9.982 -7.786 1.00 80.88 76 ALA A O 1
ATOM 622 N N . THR A 1 77 ? -0.384 8.455 -8.996 1.00 77.88 77 THR A N 1
ATOM 623 C CA . THR A 1 77 ? -1.678 9.144 -8.891 1.00 77.88 77 THR A CA 1
ATOM 624 C C . THR A 1 77 ? -2.535 8.615 -7.735 1.00 77.88 77 THR A C 1
ATOM 626 O O . THR A 1 77 ? -3.365 9.348 -7.200 1.00 77.88 77 THR A O 1
ATOM 629 N N . SER A 1 78 ? -2.350 7.354 -7.339 1.00 83.19 78 SER A N 1
ATOM 630 C CA . SER A 1 78 ? -3.162 6.695 -6.309 1.00 83.19 78 SER A CA 1
ATOM 631 C C . SER A 1 78 ? -2.795 7.146 -4.896 1.00 83.19 78 SER A C 1
ATOM 633 O O . SER A 1 78 ? -3.703 7.387 -4.103 1.00 83.19 78 SER A O 1
ATOM 635 N N . ASP A 1 79 ? -1.511 7.367 -4.607 1.00 83.31 79 ASP A N 1
ATOM 636 C CA . ASP A 1 79 ? -1.058 7.859 -3.292 1.00 83.31 79 ASP A CA 1
ATOM 637 C C . ASP A 1 79 ? -1.643 9.249 -2.985 1.00 83.31 79 ASP A C 1
ATOM 639 O O . ASP A 1 79 ? -2.003 9.567 -1.852 1.00 83.31 79 ASP A O 1
ATOM 643 N N . GLY A 1 80 ? -1.862 10.069 -4.020 1.00 85.38 80 GLY A N 1
ATOM 644 C CA . GLY A 1 80 ? -2.584 11.337 -3.891 1.00 85.38 80 GLY A CA 1
ATOM 645 C C . GLY A 1 80 ? -4.027 11.161 -3.399 1.00 85.38 80 GLY A C 1
ATOM 646 O O . GLY A 1 80 ? -4.504 11.946 -2.582 1.00 85.38 80 GLY A O 1
ATOM 647 N N . ILE A 1 81 ? -4.720 10.108 -3.845 1.00 85.88 81 ILE A N 1
ATOM 648 C CA . ILE A 1 81 ? -6.083 9.780 -3.396 1.00 85.88 81 ILE A CA 1
ATOM 649 C C . ILE A 1 81 ? -6.064 9.301 -1.934 1.00 85.88 81 ILE A C 1
ATOM 651 O O . ILE A 1 81 ? -6.916 9.704 -1.137 1.00 85.88 81 ILE A O 1
ATOM 655 N N . VAL A 1 82 ? -5.076 8.481 -1.562 1.00 89.12 82 VAL A N 1
ATOM 656 C CA . VAL A 1 82 ? -4.858 8.016 -0.180 1.00 89.12 82 VAL A CA 1
ATOM 657 C C . VAL A 1 82 ? -4.618 9.202 0.763 1.00 89.12 82 VAL A C 1
ATOM 659 O O . VAL A 1 82 ? -5.277 9.316 1.802 1.00 89.12 82 VAL A O 1
ATOM 662 N N . LEU A 1 83 ? -3.757 10.146 0.370 1.00 89.94 83 LEU A N 1
ATOM 663 C CA . LEU A 1 83 ? -3.461 11.370 1.122 1.00 89.94 83 LEU A CA 1
ATOM 664 C C . LEU A 1 83 ? -4.707 12.226 1.394 1.00 89.94 83 LEU A C 1
ATOM 666 O O . LEU A 1 83 ? -4.906 12.689 2.527 1.00 89.94 83 LEU A O 1
ATOM 670 N N . GLU A 1 84 ? -5.565 12.421 0.390 1.00 88.88 84 GLU A N 1
ATOM 671 C CA . GLU A 1 84 ? -6.827 13.160 0.542 1.00 88.88 84 GLU A CA 1
ATOM 672 C C . GLU A 1 84 ? -7.767 12.469 1.541 1.00 88.88 84 GLU A C 1
ATOM 674 O O . GLU A 1 84 ? -8.380 13.130 2.383 1.00 88.88 84 GLU A O 1
ATOM 679 N N . ASN A 1 85 ? -7.829 11.134 1.541 1.00 90.75 85 ASN A N 1
ATOM 680 C CA . ASN A 1 85 ? -8.618 10.393 2.525 1.00 90.75 85 ASN A CA 1
ATOM 681 C C . ASN A 1 85 ? -8.075 10.560 3.954 1.00 90.75 85 ASN A C 1
ATOM 683 O O . ASN A 1 85 ? -8.818 10.883 4.888 1.00 90.75 85 ASN A O 1
ATOM 687 N N . LEU A 1 86 ? -6.767 10.369 4.138 1.00 91.75 86 LEU A N 1
ATOM 688 C CA . LEU A 1 86 ? -6.120 10.450 5.448 1.00 91.75 86 LEU A CA 1
ATOM 689 C C . LEU A 1 86 ? -6.311 11.833 6.078 1.00 91.75 86 LEU A C 1
ATOM 691 O O . LEU A 1 86 ? -6.779 11.952 7.215 1.00 91.75 86 LEU A O 1
ATOM 695 N N . THR A 1 87 ? -5.989 12.885 5.326 1.00 90.50 87 THR A N 1
ATOM 696 C CA . THR A 1 87 ? -6.035 14.277 5.799 1.00 90.50 87 THR A CA 1
ATOM 697 C C . THR A 1 87 ? -7.461 14.830 5.848 1.00 90.50 87 THR A C 1
ATOM 699 O O . THR A 1 87 ? -7.844 15.535 6.791 1.00 90.50 87 THR A O 1
ATOM 702 N N . GLY A 1 88 ? -8.273 14.502 4.843 1.00 87.38 88 GLY A N 1
ATOM 703 C CA . GLY A 1 88 ? -9.629 14.992 4.668 1.00 87.38 88 GLY A CA 1
ATOM 704 C C . GLY A 1 88 ? -10.628 14.364 5.632 1.00 87.38 88 GLY A C 1
ATOM 705 O O . GLY A 1 88 ? -11.557 15.067 6.051 1.00 87.38 88 GLY A O 1
ATOM 706 N N . ARG A 1 89 ? -10.417 13.094 6.013 1.00 89.81 89 ARG A N 1
ATOM 707 C CA . ARG A 1 89 ? -11.385 12.258 6.742 1.00 89.81 89 ARG A CA 1
ATOM 708 C C . ARG A 1 89 ? -10.794 11.648 8.008 1.00 89.81 89 ARG A C 1
ATOM 710 O O . ARG A 1 89 ? -11.090 12.133 9.101 1.00 89.81 89 ARG A O 1
ATOM 717 N N . PHE A 1 90 ? -9.956 10.616 7.903 1.00 93.94 90 PHE A N 1
ATOM 718 C CA . PHE A 1 90 ? -9.597 9.792 9.066 1.00 93.94 90 PHE A CA 1
ATOM 719 C C . PHE A 1 90 ? -8.896 10.562 10.182 1.00 93.94 90 PHE A C 1
ATOM 721 O O . PHE A 1 90 ? -9.256 10.401 11.350 1.00 93.94 90 PHE A O 1
ATOM 728 N N . MET A 1 91 ? -7.974 11.465 9.846 1.00 91.81 91 MET A N 1
ATOM 729 C CA . MET A 1 91 ? -7.283 12.283 10.844 1.00 91.81 91 MET A CA 1
ATOM 730 C C . MET A 1 91 ? -8.233 13.253 11.572 1.00 91.81 91 MET A C 1
ATOM 732 O O . MET A 1 91 ? -7.998 13.601 12.734 1.00 91.81 91 MET A O 1
ATOM 736 N N . LYS A 1 92 ? -9.329 13.671 10.920 1.00 90.56 92 LYS A N 1
ATOM 737 C CA . LYS A 1 92 ? -10.360 14.532 11.522 1.00 90.56 92 LYS A CA 1
ATOM 738 C C . LYS A 1 92 ? -11.338 13.748 12.388 1.00 90.56 92 LYS A C 1
ATOM 740 O O . LYS A 1 92 ? -11.750 14.261 13.427 1.00 90.56 92 LYS A O 1
ATOM 745 N N . GLU A 1 93 ? -11.710 12.544 11.961 1.00 93.00 93 GLU A N 1
ATOM 746 C CA . GLU A 1 93 ? -12.734 11.710 12.599 1.00 93.00 93 GLU A CA 1
ATOM 747 C C . GLU A 1 93 ? -12.200 10.970 13.830 1.00 93.00 93 GLU A C 1
ATOM 749 O O . GLU A 1 93 ? -12.822 11.023 14.892 1.00 93.00 93 GLU A O 1
ATOM 754 N N . VAL A 1 94 ? -11.015 10.361 13.738 1.00 94.31 94 VAL A N 1
ATOM 755 C CA . VAL A 1 94 ? -10.383 9.674 14.872 1.00 94.31 94 VAL A CA 1
ATOM 756 C C . VAL A 1 94 ? -9.903 10.707 15.890 1.00 94.31 94 VAL A C 1
ATOM 758 O O . VAL A 1 94 ? -9.209 11.660 15.531 1.00 94.31 94 VAL A O 1
ATOM 761 N N . GLN A 1 95 ? -10.284 10.554 17.162 1.00 92.88 95 GLN A N 1
ATOM 762 C CA . GLN A 1 95 ? -10.001 11.536 18.223 1.00 92.88 95 GLN A CA 1
ATOM 763 C C . GLN A 1 95 ? -8.869 11.132 19.177 1.00 92.88 95 GLN A C 1
ATOM 765 O O . GLN A 1 95 ? -8.410 11.971 19.954 1.00 92.88 95 GLN A O 1
ATOM 770 N N . ILE A 1 96 ? -8.407 9.883 19.128 1.00 93.44 96 ILE A N 1
ATOM 771 C CA . ILE A 1 96 ? -7.305 9.398 19.971 1.00 93.44 96 ILE A CA 1
ATOM 772 C C . ILE A 1 96 ? -5.941 9.887 19.449 1.00 93.44 96 ILE A C 1
ATOM 774 O O . ILE A 1 96 ? -5.682 9.889 18.242 1.00 93.44 96 ILE A O 1
ATOM 778 N N . ALA A 1 97 ? -5.075 10.342 20.359 1.00 93.81 97 ALA A N 1
ATOM 779 C CA . ALA A 1 97 ? -3.826 11.026 20.014 1.00 93.81 97 ALA A CA 1
ATOM 780 C C . ALA A 1 97 ? -2.803 10.079 19.365 1.00 93.81 97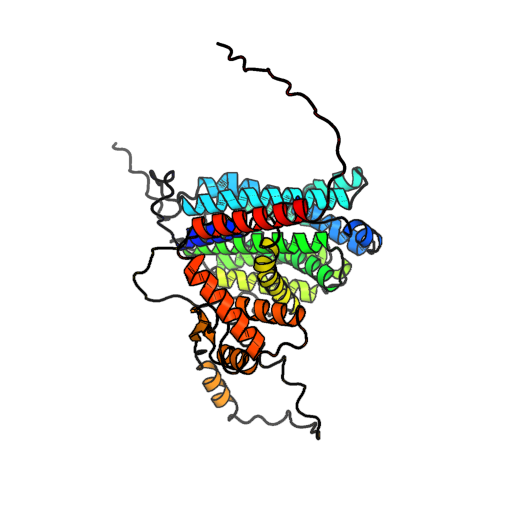 ALA A C 1
ATOM 782 O O . ALA A 1 97 ? -2.125 10.455 18.410 1.00 93.81 97 ALA A O 1
ATOM 783 N N . GLU A 1 98 ? -2.744 8.833 19.828 1.00 95.56 98 GLU A N 1
ATOM 784 C CA . GLU A 1 98 ? -1.825 7.801 19.352 1.00 95.56 98 GLU A CA 1
ATOM 785 C C . GLU A 1 98 ? -2.103 7.429 17.892 1.00 95.56 98 GLU A C 1
ATOM 787 O O . GLU A 1 98 ? -1.174 7.319 17.094 1.00 95.56 98 GLU A O 1
ATOM 792 N N . ALA A 1 99 ? -3.378 7.301 17.505 1.00 96.31 99 ALA A N 1
ATOM 793 C CA . ALA A 1 99 ? -3.720 6.998 16.116 1.00 96.31 99 ALA A CA 1
ATOM 794 C C . ALA A 1 99 ? -3.470 8.193 15.196 1.00 96.31 99 ALA A C 1
ATOM 796 O O . ALA A 1 99 ? -3.061 8.017 14.054 1.00 96.31 99 ALA A O 1
ATOM 797 N N . ARG A 1 100 ? -3.661 9.421 15.691 1.00 95.06 100 ARG A N 1
ATOM 798 C CA . ARG A 1 100 ? -3.281 10.625 14.941 1.00 95.06 100 ARG A CA 1
ATOM 799 C C . ARG A 1 100 ? -1.772 10.742 14.757 1.00 95.06 100 ARG A C 1
ATOM 801 O O . ARG A 1 100 ? -1.352 11.242 13.720 1.00 95.06 100 ARG A O 1
ATOM 808 N N . ALA A 1 101 ? -0.972 10.282 15.720 1.00 95.94 101 ALA A N 1
ATOM 809 C CA . ALA A 1 101 ? 0.476 10.186 15.551 1.00 95.94 101 ALA A CA 1
ATOM 810 C C . ALA A 1 101 ? 0.834 9.195 14.436 1.00 95.94 101 ALA A C 1
ATOM 812 O O . ALA A 1 101 ? 1.633 9.537 13.567 1.00 95.94 101 ALA A O 1
ATOM 813 N N . PHE A 1 102 ? 0.189 8.020 14.411 1.00 97.81 102 PHE A N 1
ATOM 814 C CA . PHE A 1 102 ? 0.337 7.064 13.310 1.00 97.81 102 PHE A CA 1
ATOM 815 C C . PHE A 1 102 ? -0.046 7.691 11.967 1.00 97.81 102 PHE A C 1
ATOM 817 O O . PHE A 1 102 ? 0.787 7.728 11.071 1.00 97.81 102 PHE A O 1
ATOM 824 N N . TYR A 1 103 ? -1.250 8.258 11.840 1.00 97.88 103 TYR A N 1
ATOM 825 C CA . TYR A 1 103 ? -1.695 8.871 10.585 1.00 97.88 103 TYR A CA 1
ATOM 826 C C . TYR A 1 103 ? -0.819 10.043 10.144 1.00 97.88 103 TYR A C 1
ATOM 828 O O . TYR A 1 103 ? -0.559 10.190 8.958 1.00 97.88 103 TYR A O 1
ATOM 836 N N . GLY A 1 104 ? -0.326 10.862 11.077 1.00 96.88 104 GLY A N 1
ATOM 837 C CA . GLY A 1 104 ? 0.615 11.933 10.752 1.00 96.88 104 GLY A CA 1
ATOM 838 C C . GLY A 1 104 ? 1.920 11.403 10.154 1.00 96.88 104 GLY A C 1
ATOM 839 O O . GLY A 1 104 ? 2.469 12.020 9.245 1.00 96.88 104 GLY A O 1
ATOM 840 N N . PHE A 1 105 ? 2.393 10.251 10.633 1.00 97.62 105 PHE A N 1
ATOM 841 C CA . PHE A 1 105 ? 3.567 9.589 10.077 1.00 97.62 105 PHE A CA 1
ATOM 842 C C . PHE A 1 105 ? 3.264 8.886 8.749 1.00 97.62 105 PHE A C 1
ATOM 844 O O . PHE A 1 105 ? 4.045 9.031 7.815 1.00 97.62 105 PHE A O 1
ATOM 851 N N . GLN A 1 106 ? 2.118 8.207 8.635 1.00 98.12 106 GLN A N 1
ATOM 852 C CA . GLN A 1 106 ? 1.646 7.624 7.378 1.00 98.12 106 GLN A CA 1
ATOM 853 C C . GLN A 1 106 ? 1.595 8.694 6.283 1.00 98.12 106 GLN A C 1
ATOM 855 O O . GLN A 1 106 ? 2.258 8.544 5.273 1.00 98.12 106 GLN A O 1
ATOM 860 N N . ILE A 1 107 ? 0.954 9.843 6.529 1.00 97.44 107 ILE A N 1
ATOM 861 C CA . ILE A 1 107 ? 0.912 10.972 5.580 1.00 97.44 107 ILE A CA 1
ATOM 862 C C . ILE A 1 107 ? 2.318 11.405 5.134 1.00 97.44 107 ILE A C 1
ATOM 864 O O . ILE A 1 107 ? 2.524 11.738 3.969 1.00 97.44 107 ILE A O 1
ATOM 868 N N . ALA A 1 108 ? 3.298 11.442 6.041 1.00 97.50 108 ALA A N 1
ATOM 869 C CA . ALA A 1 108 ? 4.669 11.788 5.669 1.00 97.50 108 ALA A CA 1
ATOM 870 C C . ALA A 1 108 ? 5.298 10.728 4.747 1.00 97.50 108 ALA A C 1
ATOM 872 O O . ALA A 1 108 ? 5.970 11.087 3.784 1.00 97.50 108 ALA A O 1
ATOM 873 N N . ILE A 1 109 ? 5.048 9.448 5.023 1.00 97.31 109 ILE A N 1
ATOM 874 C CA . ILE A 1 109 ? 5.521 8.316 4.223 1.00 97.31 109 ILE A CA 1
ATOM 875 C C . ILE A 1 109 ? 4.840 8.263 2.846 1.00 97.31 109 ILE A C 1
ATOM 877 O O . ILE A 1 109 ? 5.551 8.144 1.856 1.00 97.31 109 ILE A O 1
ATOM 881 N N . GLU A 1 110 ? 3.528 8.490 2.749 1.00 96.25 110 GLU A N 1
ATOM 882 C CA . GLU A 1 110 ? 2.802 8.581 1.466 1.00 96.25 110 GLU A CA 1
ATOM 883 C C . GLU A 1 110 ? 3.376 9.675 0.542 1.00 96.25 110 GLU A C 1
ATOM 885 O O . GLU A 1 110 ? 3.455 9.524 -0.678 1.00 96.25 110 GLU A O 1
ATOM 890 N N . ASN A 1 111 ? 3.835 10.798 1.114 1.00 95.81 111 ASN A N 1
ATOM 891 C CA . ASN A 1 111 ? 4.513 11.841 0.336 1.00 95.81 111 ASN A CA 1
ATOM 892 C C . ASN A 1 111 ? 5.877 11.367 -0.196 1.00 95.81 111 ASN A C 1
ATOM 894 O O . ASN A 1 111 ? 6.243 11.706 -1.321 1.00 95.81 111 ASN A O 1
ATOM 898 N N . ILE A 1 112 ? 6.616 10.576 0.589 1.00 97.38 112 ILE A N 1
ATOM 899 C CA . ILE A 1 112 ? 7.881 9.965 0.155 1.00 97.38 112 ILE A CA 1
ATOM 900 C C . ILE A 1 112 ? 7.622 8.911 -0.930 1.00 97.38 112 ILE A C 1
ATOM 902 O O . ILE A 1 112 ? 8.381 8.834 -1.895 1.00 97.38 112 ILE A O 1
ATOM 906 N N . HIS A 1 113 ? 6.544 8.130 -0.825 1.00 96.56 113 HIS A N 1
ATOM 907 C CA . HIS A 1 113 ? 6.131 7.186 -1.870 1.00 96.56 113 HIS A CA 1
ATOM 908 C C . HIS A 1 113 ? 5.820 7.919 -3.177 1.00 96.56 113 HIS A C 1
ATOM 910 O O . HIS A 1 113 ? 6.415 7.613 -4.214 1.00 96.56 113 HIS A O 1
ATOM 916 N N . SER A 1 114 ? 5.004 8.974 -3.102 1.00 91.56 114 SER A N 1
ATOM 917 C CA . SER A 1 114 ? 4.670 9.841 -4.239 1.00 91.56 114 SER A CA 1
ATOM 918 C C . SER A 1 114 ? 5.917 10.442 -4.906 1.00 91.56 114 SER A C 1
ATOM 920 O O . SER A 1 114 ? 6.029 10.465 -6.140 1.00 91.56 114 SER A O 1
ATOM 922 N N . GLU A 1 115 ? 6.885 10.909 -4.109 1.00 95.25 115 GLU A N 1
ATOM 923 C CA . GLU A 1 115 ? 8.180 11.392 -4.597 1.00 95.25 115 GLU A CA 1
ATOM 924 C C . GLU A 1 115 ? 8.973 10.277 -5.291 1.00 95.25 115 GLU A C 1
ATOM 926 O O . GLU A 1 115 ? 9.451 10.466 -6.412 1.00 95.25 115 GLU A O 1
ATOM 931 N N . MET A 1 116 ? 9.072 9.101 -4.668 1.00 96.94 116 MET A N 1
ATOM 932 C CA . MET A 1 116 ? 9.806 7.956 -5.203 1.00 96.94 116 MET A CA 1
ATOM 933 C C . MET A 1 116 ? 9.235 7.497 -6.551 1.00 96.94 116 MET A C 1
ATOM 935 O O . MET A 1 116 ? 9.989 7.300 -7.508 1.00 96.94 116 MET A O 1
ATOM 939 N N . TYR A 1 117 ? 7.910 7.383 -6.678 1.00 94.25 117 TYR A N 1
ATOM 940 C CA . TYR A 1 117 ? 7.264 7.034 -7.946 1.00 94.25 117 TYR A CA 1
ATOM 941 C C . TYR A 1 117 ? 7.489 8.092 -9.027 1.00 94.25 117 TYR A C 1
ATOM 943 O O . TYR A 1 117 ? 7.790 7.750 -10.176 1.00 94.25 117 TYR A O 1
ATOM 951 N N . SER A 1 118 ? 7.426 9.372 -8.656 1.00 90.06 118 SER A N 1
ATOM 952 C CA . SER A 1 118 ? 7.729 10.480 -9.566 1.00 90.06 118 SER A CA 1
ATOM 953 C C . SER A 1 118 ? 9.183 10.435 -10.044 1.00 90.06 118 SER A C 1
ATOM 955 O O . SER A 1 118 ? 9.445 10.584 -11.239 1.00 90.06 118 SER A O 1
ATOM 957 N N . LEU A 1 119 ? 10.131 10.154 -9.146 1.00 93.88 119 LEU A N 1
ATOM 958 C CA . LEU A 1 119 ? 11.551 10.018 -9.468 1.00 93.88 119 LEU A CA 1
ATOM 959 C C . LEU A 1 119 ? 11.816 8.831 -10.408 1.00 93.88 119 LEU A C 1
ATOM 961 O O . LEU A 1 119 ? 12.590 8.961 -11.362 1.00 93.88 119 LEU A O 1
ATOM 965 N N . LEU A 1 120 ? 11.155 7.690 -10.190 1.00 95.44 120 LEU A N 1
ATOM 966 C CA . LEU A 1 120 ? 11.241 6.523 -11.075 1.00 95.44 120 LEU A CA 1
ATOM 967 C C . LEU A 1 120 ? 10.722 6.858 -12.482 1.00 95.44 120 LEU A C 1
ATOM 969 O O . LEU A 1 120 ? 11.410 6.596 -13.473 1.00 95.44 120 LEU A O 1
ATOM 973 N N . LEU A 1 121 ? 9.555 7.503 -12.586 1.00 91.19 121 LEU A N 1
ATOM 974 C CA . LEU A 1 121 ? 8.997 7.942 -13.871 1.00 91.19 121 LEU A CA 1
ATOM 975 C C . LEU A 1 121 ? 9.909 8.946 -14.586 1.00 91.19 121 LEU A C 1
ATOM 977 O O . LEU A 1 121 ? 10.184 8.781 -15.774 1.00 91.19 121 LEU A O 1
ATOM 981 N N . GLU A 1 122 ? 10.438 9.944 -13.877 1.00 90.75 122 GLU A N 1
ATOM 982 C CA . GLU A 1 122 ? 11.394 10.918 -14.423 1.00 90.75 122 GLU A CA 1
ATOM 983 C C . GLU A 1 122 ? 12.703 10.260 -14.896 1.00 90.75 122 GLU A C 1
ATOM 985 O O . GLU A 1 122 ? 13.323 10.664 -15.895 1.00 90.75 122 GLU A O 1
ATOM 990 N N . THR A 1 123 ? 13.125 9.200 -14.208 1.00 93.31 123 THR A N 1
ATOM 991 C CA . THR A 1 123 ? 14.322 8.438 -14.563 1.00 93.31 123 THR A CA 1
ATOM 992 C C . THR A 1 123 ? 14.111 7.642 -15.849 1.00 93.31 123 THR A C 1
ATOM 994 O O . THR A 1 123 ? 14.959 7.712 -16.745 1.00 93.31 123 THR A O 1
ATOM 997 N N . PHE A 1 124 ? 12.984 6.940 -15.976 1.00 93.50 124 PHE A N 1
ATOM 998 C CA . PHE A 1 124 ? 12.740 5.977 -17.056 1.00 93.50 124 PHE A CA 1
ATOM 999 C C . PHE A 1 124 ? 12.092 6.581 -18.305 1.00 93.50 124 PHE A C 1
ATOM 1001 O O . PHE A 1 124 ? 12.399 6.158 -19.423 1.00 93.50 124 PHE A O 1
ATOM 1008 N N . VAL A 1 125 ? 11.231 7.587 -18.140 1.00 90.62 125 VAL A N 1
ATOM 1009 C CA . VAL A 1 125 ? 10.464 8.197 -19.229 1.00 90.62 125 VAL A CA 1
ATOM 1010 C C . VAL A 1 125 ? 11.035 9.577 -19.538 1.00 90.62 125 VAL A C 1
ATOM 1012 O O . VAL A 1 125 ? 10.937 10.519 -18.751 1.00 90.62 125 VAL A O 1
ATOM 1015 N N . LYS A 1 126 ? 11.676 9.712 -20.703 1.00 88.62 126 LYS A N 1
ATOM 1016 C CA . LYS A 1 126 ? 12.285 10.982 -21.142 1.00 88.62 126 LYS A CA 1
ATOM 1017 C C . LYS A 1 126 ? 11.358 11.826 -22.008 1.00 88.62 126 LYS A C 1
ATOM 1019 O O . LYS A 1 126 ? 11.499 13.047 -22.007 1.00 88.62 126 LYS A O 1
ATOM 1024 N N . ASP A 1 127 ? 10.414 11.204 -22.709 1.00 89.94 127 ASP A N 1
ATOM 1025 C CA . ASP A 1 127 ? 9.452 11.923 -23.538 1.00 89.94 127 ASP A CA 1
ATOM 1026 C C . ASP A 1 127 ? 8.411 12.644 -22.668 1.00 89.94 127 ASP A C 1
ATOM 1028 O O . ASP A 1 127 ? 7.744 12.045 -21.825 1.00 89.94 127 ASP A O 1
ATOM 1032 N N . ALA A 1 128 ? 8.290 13.958 -22.856 1.00 87.31 128 ALA A N 1
ATOM 1033 C CA . ALA A 1 128 ? 7.397 14.789 -22.054 1.00 87.31 128 ALA A CA 1
ATOM 1034 C C . ALA A 1 128 ? 5.909 14.528 -22.349 1.00 87.31 128 ALA A C 1
ATOM 1036 O O . ALA A 1 128 ? 5.083 14.676 -21.450 1.00 87.31 128 ALA A O 1
ATOM 1037 N N . ASN A 1 129 ? 5.560 14.125 -23.576 1.00 86.88 129 ASN A N 1
ATOM 1038 C CA . ASN A 1 129 ? 4.176 13.822 -23.939 1.00 86.88 129 ASN A CA 1
ATOM 1039 C C . ASN A 1 129 ? 3.753 12.467 -23.368 1.00 86.88 129 ASN A C 1
ATOM 1041 O O . ASN A 1 129 ? 2.644 12.339 -22.858 1.00 86.88 129 ASN A O 1
ATOM 1045 N N . GLU A 1 130 ? 4.640 11.471 -23.412 1.00 86.19 130 GLU A N 1
ATOM 1046 C CA . GLU A 1 130 ? 4.432 10.178 -22.764 1.00 86.19 130 GLU A CA 1
ATOM 1047 C C . GLU A 1 130 ? 4.230 10.365 -21.260 1.00 86.19 130 GLU A C 1
ATOM 1049 O O . GLU A 1 130 ? 3.232 9.890 -20.724 1.00 86.19 130 GLU A O 1
ATOM 1054 N N . LYS A 1 131 ? 5.092 11.151 -20.598 1.00 83.94 131 LYS A N 1
ATOM 1055 C CA . LYS A 1 131 ? 4.910 11.505 -19.182 1.00 83.94 131 LYS A CA 1
ATOM 1056 C C . LYS A 1 131 ? 3.570 12.181 -18.920 1.00 83.94 131 LYS A C 1
ATOM 1058 O O . LYS A 1 131 ? 2.844 11.757 -18.028 1.00 83.94 131 LYS A O 1
ATOM 1063 N N . PHE A 1 132 ? 3.215 13.196 -19.708 1.00 83.12 132 PHE A N 1
ATOM 1064 C CA . PHE A 1 132 ? 1.936 13.891 -19.557 1.00 83.12 132 PHE A CA 1
ATOM 1065 C C . PHE A 1 132 ? 0.738 12.940 -19.682 1.00 83.12 132 PHE A C 1
ATOM 1067 O O . PHE A 1 132 ? -0.205 13.038 -18.902 1.00 83.12 132 PHE A O 1
ATOM 1074 N N . ASN A 1 133 ? 0.781 11.999 -20.626 1.00 83.44 133 ASN A N 1
ATOM 1075 C CA . ASN A 1 133 ? -0.280 11.009 -20.794 1.00 83.44 133 ASN A CA 1
ATOM 1076 C C . ASN A 1 133 ? -0.328 10.016 -19.623 1.00 83.44 133 ASN A C 1
ATOM 1078 O O . ASN A 1 133 ? -1.415 9.716 -19.134 1.00 83.44 133 ASN A O 1
ATOM 1082 N N . LEU A 1 134 ? 0.830 9.554 -19.140 1.00 81.81 134 LEU A N 1
ATOM 1083 C CA . LEU A 1 134 ? 0.938 8.643 -17.997 1.00 81.81 134 LEU A CA 1
ATOM 1084 C C . LEU A 1 134 ? 0.385 9.275 -16.710 1.00 81.81 134 LEU A C 1
ATOM 1086 O O . LEU A 1 134 ? -0.432 8.657 -16.036 1.00 81.81 134 LEU A O 1
ATOM 1090 N N . PHE A 1 135 ? 0.716 10.535 -16.410 1.00 76.31 135 PHE A N 1
ATOM 1091 C CA . PHE A 1 135 ? 0.141 11.251 -15.257 1.00 76.31 135 PHE A CA 1
ATOM 1092 C C . PHE A 1 135 ? -1.372 11.492 -15.374 1.00 76.31 135 PHE A C 1
ATOM 1094 O O . PHE A 1 135 ? -2.035 11.803 -14.390 1.00 76.31 135 PHE A O 1
ATOM 1101 N N . ARG A 1 136 ? -1.942 11.331 -16.572 1.00 79.81 136 ARG A N 1
ATOM 1102 C CA . ARG A 1 136 ? -3.386 11.391 -16.826 1.00 79.81 136 ARG A CA 1
ATOM 1103 C C . ARG A 1 136 ? -4.006 10.010 -17.006 1.00 79.81 136 ARG A C 1
ATOM 1105 O O . ARG A 1 136 ? -5.075 9.891 -17.608 1.00 79.81 136 ARG A O 1
ATOM 1112 N N . ALA A 1 137 ? -3.372 8.958 -16.487 1.00 74.81 137 ALA A N 1
ATOM 1113 C CA . ALA A 1 137 ? -3.886 7.596 -16.589 1.00 74.81 137 ALA A CA 1
ATOM 1114 C C . ALA A 1 137 ? -5.297 7.449 -15.989 1.00 74.81 137 ALA A C 1
ATOM 1116 O O . ALA A 1 137 ? -6.104 6.711 -16.545 1.00 74.81 137 ALA A O 1
ATOM 1117 N N . ILE A 1 138 ? -5.650 8.204 -14.938 1.00 76.75 138 ILE A N 1
ATOM 1118 C CA . ILE A 1 138 ? -7.025 8.226 -14.393 1.00 76.75 138 ILE A CA 1
ATOM 1119 C C . ILE A 1 138 ? -8.062 8.679 -15.430 1.00 76.75 138 ILE A C 1
ATOM 1121 O O . ILE A 1 138 ? -9.151 8.108 -15.490 1.00 76.75 138 ILE A O 1
ATOM 1125 N N . ASP A 1 139 ? -7.722 9.653 -16.275 1.00 81.00 139 ASP A N 1
ATOM 1126 C CA . ASP A 1 139 ? -8.631 10.183 -17.298 1.00 81.00 139 ASP A CA 1
ATOM 1127 C C . ASP A 1 139 ? -8.655 9.324 -18.570 1.00 81.00 139 ASP A C 1
ATOM 1129 O O . ASP A 1 139 ? -9.608 9.373 -19.348 1.00 81.00 139 ASP A O 1
ATOM 1133 N N . THR A 1 140 ? -7.571 8.592 -18.833 1.00 75.25 140 THR A N 1
ATOM 1134 C CA . THR A 1 140 ? -7.297 7.995 -20.151 1.00 75.25 140 THR A CA 1
ATOM 1135 C C . THR A 1 140 ? -7.312 6.469 -20.156 1.00 75.25 140 THR A C 1
ATOM 1137 O O . THR A 1 140 ? -7.496 5.876 -21.219 1.00 75.25 140 THR A O 1
ATOM 1140 N N . VAL A 1 141 ? -7.174 5.822 -18.994 1.00 73.38 141 VAL A N 1
ATOM 1141 C CA . VAL A 1 141 ? -7.102 4.363 -18.852 1.00 73.38 141 VAL A CA 1
ATOM 1142 C C . VAL A 1 141 ? -8.314 3.858 -18.049 1.00 73.38 141 VAL A C 1
ATOM 1144 O O . VAL A 1 141 ? -8.387 4.067 -16.837 1.00 73.38 141 VAL A O 1
ATOM 1147 N N . PRO A 1 142 ? -9.275 3.150 -18.680 1.00 81.00 142 PRO A N 1
ATOM 1148 C CA . PRO A 1 142 ? -10.534 2.764 -18.031 1.00 81.00 142 PRO A CA 1
ATOM 1149 C C . PRO A 1 142 ? -10.405 1.911 -16.759 1.00 81.00 142 PRO A C 1
ATOM 1151 O O . PRO A 1 142 ? -11.224 2.042 -15.850 1.00 81.00 142 PRO A O 1
ATOM 1154 N N . CYS A 1 143 ? -9.411 1.020 -16.665 1.00 74.94 143 CYS A N 1
ATOM 1155 C CA . CYS A 1 143 ? -9.190 0.231 -15.445 1.00 74.94 143 CYS A CA 1
ATOM 1156 C C . CYS A 1 143 ? -8.706 1.107 -14.280 1.00 74.94 143 CYS A C 1
ATOM 1158 O O . CYS A 1 143 ? -9.214 0.979 -13.170 1.00 74.94 143 CYS A O 1
ATOM 1160 N N . VAL A 1 144 ? -7.802 2.053 -14.554 1.00 78.38 144 VAL A N 1
ATOM 1161 C CA . VAL A 1 144 ? -7.305 3.020 -13.571 1.00 78.38 144 VAL A CA 1
ATOM 1162 C C . VAL A 1 144 ? -8.440 3.933 -13.119 1.00 78.38 144 VAL A C 1
ATOM 1164 O O . VAL A 1 144 ? -8.628 4.125 -11.923 1.00 78.38 144 VAL A O 1
ATOM 1167 N N . SER A 1 145 ? -9.248 4.423 -14.062 1.00 84.31 145 SER A N 1
ATOM 1168 C CA . SER A 1 145 ? -10.423 5.250 -13.777 1.00 84.31 145 SER A CA 1
ATOM 1169 C C . SER A 1 145 ? -11.422 4.551 -12.849 1.00 84.31 145 SER A C 1
ATOM 1171 O O . SER A 1 145 ? -11.891 5.146 -11.883 1.00 84.31 145 SER A O 1
ATOM 1173 N N . ARG A 1 146 ? -11.713 3.262 -13.081 1.00 85.06 146 ARG A N 1
ATOM 1174 C CA . ARG A 1 146 ? -12.616 2.485 -12.214 1.00 85.06 146 ARG A CA 1
ATOM 1175 C C . ARG A 1 146 ? -12.049 2.253 -10.824 1.00 85.06 146 ARG A C 1
ATOM 1177 O O . ARG A 1 146 ? -12.781 2.399 -9.853 1.00 85.06 146 ARG A O 1
ATOM 1184 N N . LYS A 1 147 ? -10.764 1.925 -10.725 1.00 86.94 147 LYS A N 1
ATOM 1185 C CA . LYS A 1 147 ? -10.089 1.706 -9.443 1.00 86.94 147 LYS A CA 1
ATOM 1186 C C . LYS A 1 147 ? -10.031 2.987 -8.609 1.00 86.94 147 LYS A C 1
ATOM 1188 O O . LYS A 1 147 ? -10.405 2.974 -7.440 1.00 86.94 147 LYS A O 1
ATOM 1193 N N . ALA A 1 148 ? -9.683 4.108 -9.243 1.00 87.06 148 ALA A N 1
ATOM 1194 C CA . ALA A 1 148 ? -9.756 5.434 -8.636 1.00 87.06 148 ALA A CA 1
ATOM 1195 C C . ALA A 1 148 ? -11.197 5.803 -8.246 1.00 87.06 148 ALA A C 1
ATOM 1197 O O . ALA A 1 148 ? -11.430 6.269 -7.138 1.00 87.06 148 ALA A O 1
ATOM 1198 N N . GLY A 1 149 ? -12.176 5.543 -9.117 1.00 90.38 149 GLY A N 1
ATOM 1199 C CA . GLY A 1 149 ? -13.593 5.796 -8.849 1.00 90.38 149 GLY A CA 1
ATOM 1200 C C . GLY A 1 149 ? -14.140 4.987 -7.671 1.00 90.38 149 GLY A C 1
ATOM 1201 O O . GLY A 1 149 ? -14.895 5.526 -6.866 1.00 90.38 149 GLY A O 1
ATOM 1202 N N . TRP A 1 150 ? -13.722 3.726 -7.528 1.00 92.69 150 TRP A N 1
ATOM 1203 C CA . TRP A 1 150 ? -14.056 2.904 -6.366 1.00 92.69 150 TRP A CA 1
ATOM 1204 C C . TRP A 1 150 ? -13.464 3.496 -5.086 1.00 92.69 150 TRP A C 1
ATOM 1206 O O . TRP A 1 150 ? -14.186 3.656 -4.110 1.00 92.69 150 TRP A O 1
ATOM 1216 N N . ALA A 1 151 ? -12.186 3.890 -5.090 1.00 90.31 151 ALA A N 1
ATOM 1217 C CA . ALA A 1 151 ? -11.557 4.504 -3.919 1.00 90.31 151 ALA A CA 1
ATOM 1218 C C . ALA A 1 151 ? -12.236 5.833 -3.539 1.00 90.31 151 ALA A C 1
ATOM 1220 O O . ALA A 1 151 ? -12.627 6.021 -2.389 1.00 90.31 151 ALA A O 1
ATOM 1221 N N . LEU A 1 152 ? -12.456 6.719 -4.516 1.00 88.56 152 LEU A N 1
ATOM 1222 C CA . LEU A 1 152 ? -13.118 8.012 -4.318 1.00 88.56 152 LEU A CA 1
ATOM 1223 C C . LEU A 1 152 ? -14.551 7.867 -3.797 1.00 88.56 152 LEU A C 1
ATOM 1225 O O . LEU A 1 152 ? -14.964 8.655 -2.949 1.00 88.56 152 LEU A O 1
ATOM 1229 N N . HIS A 1 153 ? -15.289 6.840 -4.233 1.00 92.00 153 HIS A N 1
ATOM 1230 C CA . HIS A 1 153 ? -16.626 6.555 -3.710 1.00 92.00 153 HIS A CA 1
ATOM 1231 C C . HIS A 1 153 ? -16.623 6.397 -2.182 1.00 92.00 153 HIS A C 1
ATOM 1233 O O . HIS A 1 153 ? -17.462 7.001 -1.517 1.00 92.00 153 HIS A O 1
ATOM 1239 N N . TRP A 1 154 ? -15.655 5.666 -1.622 1.00 89.69 154 TRP A N 1
ATOM 1240 C CA . TRP A 1 154 ? -15.538 5.477 -0.172 1.00 89.69 154 TRP A CA 1
ATOM 1241 C C . TRP A 1 154 ? -14.991 6.703 0.563 1.00 89.69 154 TRP A C 1
ATOM 1243 O O . TRP A 1 154 ? -15.269 6.890 1.748 1.00 89.69 154 TRP A O 1
ATOM 1253 N N . ILE A 1 155 ? -14.216 7.549 -0.114 1.00 84.25 155 ILE A N 1
ATOM 1254 C CA . ILE A 1 155 ? -13.683 8.785 0.472 1.00 84.25 155 ILE A CA 1
ATOM 1255 C C . ILE A 1 155 ? -14.805 9.813 0.620 1.00 84.25 155 ILE A C 1
ATOM 1257 O O . ILE A 1 155 ? -15.064 10.290 1.732 1.00 84.25 155 ILE A O 1
ATOM 1261 N N . ASP A 1 156 ? -15.505 10.102 -0.475 1.00 83.69 156 ASP A N 1
ATOM 1262 C CA . ASP A 1 156 ? -16.516 11.161 -0.565 1.00 83.69 156 ASP A CA 1
ATOM 1263 C C . ASP A 1 156 ? -17.905 10.728 -0.080 1.00 83.69 156 ASP A C 1
ATOM 1265 O O . ASP A 1 156 ? -18.774 11.568 0.172 1.00 83.69 156 ASP A O 1
ATOM 1269 N N . GLY A 1 157 ? -18.134 9.422 0.047 1.00 83.75 157 GLY A N 1
ATOM 1270 C CA . GLY A 1 157 ? -19.436 8.868 0.382 1.00 83.75 157 GLY A CA 1
ATOM 1271 C C . GLY A 1 157 ? -19.872 9.078 1.840 1.00 83.75 157 GLY A C 1
ATOM 1272 O O . GLY A 1 157 ? -19.136 9.557 2.710 1.00 83.75 157 GLY A O 1
ATOM 1273 N N . SER A 1 158 ? -21.138 8.770 2.118 1.00 89.44 158 SER A N 1
ATOM 1274 C CA . SER A 1 158 ? -21.767 8.951 3.435 1.00 89.44 158 SER A CA 1
ATOM 1275 C C . SER A 1 158 ? -21.742 7.690 4.306 1.00 89.44 158 SER A C 1
ATOM 1277 O O . SER A 1 158 ? -22.402 7.646 5.347 1.00 89.44 158 SER A O 1
ATOM 1279 N N . GLU A 1 159 ? -20.985 6.675 3.895 1.00 93.38 159 GLU A N 1
ATOM 1280 C CA . GLU A 1 159 ? -20.864 5.385 4.562 1.00 93.38 159 GLU A CA 1
ATOM 1281 C C . GLU A 1 159 ? -20.229 5.522 5.951 1.00 93.38 159 GLU A C 1
ATOM 1283 O O . GLU A 1 159 ? -19.495 6.471 6.278 1.00 93.38 159 GLU A O 1
ATOM 1288 N N . SER A 1 160 ? -20.520 4.537 6.799 1.00 94.50 160 SER A N 1
ATOM 1289 C CA . SER A 1 1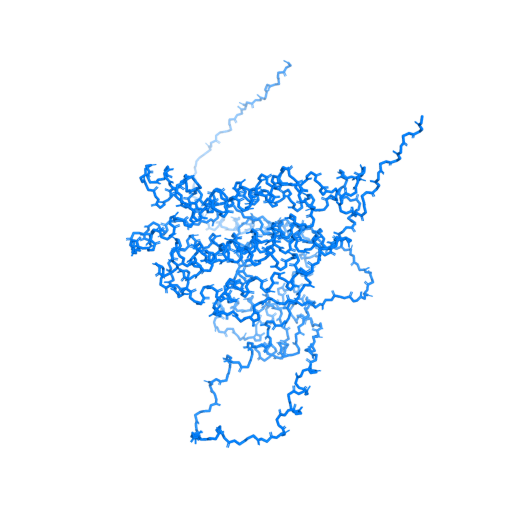60 ? -20.025 4.505 8.171 1.00 94.50 160 SER A CA 1
ATOM 1290 C C . SER A 1 160 ? -18.495 4.481 8.221 1.00 94.50 160 SER A C 1
ATOM 1292 O O . SER A 1 160 ? -17.817 4.039 7.292 1.00 94.50 160 SER A O 1
ATOM 1294 N N . PHE A 1 161 ? -17.925 4.929 9.343 1.00 95.00 161 PHE A N 1
ATOM 1295 C CA . PHE A 1 161 ? -16.478 4.842 9.566 1.00 95.00 161 PHE A CA 1
ATOM 1296 C C . PHE A 1 161 ? -15.965 3.400 9.410 1.00 95.00 161 PHE A C 1
ATOM 1298 O O . PHE A 1 161 ? -14.917 3.190 8.812 1.00 95.00 161 PHE A O 1
ATOM 1305 N N . ALA A 1 162 ? -16.726 2.407 9.885 1.00 96.69 162 ALA A N 1
ATOM 1306 C CA . ALA A 1 162 ? -16.371 0.995 9.770 1.00 96.69 162 ALA A CA 1
ATOM 1307 C C . ALA A 1 162 ? -16.312 0.518 8.308 1.00 96.69 162 ALA A C 1
ATOM 1309 O O . ALA A 1 162 ? -15.370 -0.179 7.938 1.00 96.69 162 ALA A O 1
ATOM 1310 N N . GLU A 1 163 ? -17.284 0.906 7.473 1.00 97.31 163 GLU A N 1
ATOM 1311 C CA . GLU A 1 163 ? -17.286 0.605 6.031 1.00 97.31 163 GLU A CA 1
ATOM 1312 C C . GLU A 1 163 ? -16.080 1.224 5.333 1.00 97.31 163 GLU A C 1
ATOM 1314 O O . GLU A 1 163 ? -15.335 0.524 4.648 1.00 97.31 163 GLU A O 1
ATOM 1319 N N . ARG A 1 164 ? -15.835 2.513 5.578 1.00 96.50 164 ARG A N 1
ATOM 1320 C CA . ARG A 1 164 ? -14.712 3.232 4.972 1.00 96.50 164 ARG A CA 1
ATOM 1321 C C . ARG A 1 164 ? -13.361 2.706 5.438 1.00 96.50 164 ARG A C 1
ATOM 1323 O O . ARG A 1 164 ? -12.433 2.658 4.642 1.00 96.50 164 ARG A O 1
ATOM 1330 N N . LEU A 1 165 ? -13.241 2.273 6.692 1.00 97.38 165 LEU A N 1
ATOM 1331 C CA . LEU A 1 165 ? -12.008 1.687 7.215 1.00 97.38 165 LEU A CA 1
ATOM 1332 C C . LEU A 1 165 ? -11.696 0.325 6.574 1.00 97.38 165 LEU A C 1
ATOM 1334 O O . LEU A 1 165 ? -10.539 0.053 6.268 1.00 97.38 165 LEU A O 1
ATOM 1338 N N . VAL A 1 166 ? -12.711 -0.512 6.325 1.00 98.25 166 VAL A N 1
ATOM 1339 C CA . VAL A 1 166 ? -12.539 -1.777 5.583 1.00 98.25 166 VAL A CA 1
ATOM 1340 C C . VAL A 1 166 ? -12.180 -1.507 4.126 1.00 98.25 166 VAL A C 1
ATOM 1342 O O . VAL A 1 166 ? -11.262 -2.134 3.600 1.00 98.25 166 VAL A O 1
ATOM 1345 N N . ALA A 1 167 ? -12.864 -0.560 3.480 1.00 97.31 167 ALA A N 1
ATOM 1346 C CA . ALA A 1 167 ? -12.543 -0.167 2.113 1.00 97.31 167 ALA A CA 1
ATOM 1347 C C . ALA A 1 167 ? -11.110 0.373 2.005 1.00 97.31 167 ALA A C 1
ATOM 1349 O O . ALA A 1 167 ? -10.372 -0.019 1.107 1.00 97.31 167 ALA A O 1
ATOM 1350 N N . PHE A 1 168 ? -10.681 1.188 2.969 1.00 96.00 168 PHE A N 1
ATOM 1351 C CA . PHE A 1 168 ? -9.312 1.683 3.052 1.00 96.00 168 PHE A CA 1
ATOM 1352 C C . PHE A 1 168 ? -8.288 0.558 3.220 1.00 96.00 168 PHE A C 1
ATOM 1354 O O . PHE A 1 168 ? -7.297 0.525 2.500 1.00 96.00 168 PHE A O 1
ATOM 1361 N N . ALA A 1 169 ? -8.560 -0.426 4.081 1.00 96.56 169 ALA A N 1
ATOM 1362 C CA . ALA A 1 169 ? -7.703 -1.605 4.198 1.00 96.56 169 ALA A CA 1
ATOM 1363 C C . ALA A 1 169 ? -7.607 -2.400 2.878 1.00 96.56 169 ALA A C 1
ATOM 1365 O O . ALA A 1 169 ? -6.581 -3.019 2.609 1.00 96.56 169 ALA A O 1
ATOM 1366 N N . CYS A 1 170 ? -8.641 -2.369 2.028 1.00 97.00 170 CYS A N 1
ATOM 1367 C CA . CYS A 1 170 ? -8.579 -2.958 0.688 1.00 97.00 170 CYS A CA 1
ATOM 1368 C C . CYS A 1 170 ? -7.729 -2.121 -0.284 1.00 97.00 170 CYS A C 1
ATOM 1370 O O . CYS A 1 170 ? -7.035 -2.706 -1.115 1.00 97.00 170 CYS A O 1
ATOM 1372 N N . VAL A 1 171 ? -7.743 -0.787 -0.181 1.00 93.56 171 VAL A N 1
ATOM 1373 C CA . VAL A 1 171 ? -6.853 0.083 -0.974 1.00 93.56 171 VAL A CA 1
ATOM 1374 C C . VAL A 1 171 ? -5.389 -0.226 -0.648 1.00 93.56 171 VAL A C 1
ATOM 1376 O O . VAL A 1 171 ? -4.631 -0.599 -1.534 1.00 93.56 171 VAL A O 1
ATOM 1379 N N . GLU A 1 172 ? -5.026 -0.185 0.630 1.00 91.88 172 GLU A N 1
ATOM 1380 C CA . GLU A 1 172 ? -3.652 -0.417 1.103 1.00 91.88 172 GLU A CA 1
ATOM 1381 C C . GLU A 1 172 ? -3.210 -1.883 0.897 1.00 91.88 172 GLU A C 1
ATOM 1383 O O . GLU A 1 172 ? -2.073 -2.185 0.540 1.00 91.88 172 GLU A O 1
ATOM 1388 N N . GLY A 1 173 ? -4.123 -2.839 1.119 1.00 89.75 173 GLY A N 1
ATOM 1389 C CA . GLY A 1 173 ? -3.793 -4.265 1.184 1.00 89.75 173 GLY A CA 1
ATOM 1390 C C . GLY A 1 173 ? -4.016 -5.068 -0.101 1.00 89.75 173 GLY A C 1
ATOM 1391 O O . GLY A 1 173 ? -3.291 -6.034 -0.337 1.00 89.75 173 GLY A O 1
ATOM 1392 N N . ILE A 1 174 ? -5.012 -4.718 -0.924 1.00 94.62 174 ILE A N 1
ATOM 1393 C CA . ILE A 1 174 ? -5.413 -5.498 -2.114 1.00 94.62 174 ILE A CA 1
ATOM 1394 C C . ILE A 1 174 ? -5.050 -4.760 -3.400 1.00 94.62 174 ILE A C 1
ATOM 1396 O O . ILE A 1 174 ? -4.400 -5.352 -4.262 1.00 94.62 174 ILE A O 1
ATOM 1400 N N . PHE A 1 175 ? -5.411 -3.481 -3.532 1.00 91.38 175 PHE A N 1
ATOM 1401 C CA . PHE A 1 175 ? -5.249 -2.717 -4.777 1.00 91.38 175 PHE A CA 1
ATOM 1402 C C . PHE A 1 175 ? -3.805 -2.535 -5.238 1.00 91.38 175 PHE A C 1
ATOM 1404 O O . PHE A 1 175 ? -3.576 -2.194 -6.392 1.00 91.38 175 PHE A O 1
ATOM 1411 N N . PHE A 1 176 ? -2.808 -2.762 -4.399 1.00 86.50 176 PHE A N 1
ATOM 1412 C CA . PHE A 1 176 ? -1.415 -2.695 -4.840 1.00 86.50 176 PHE A CA 1
ATOM 1413 C C . PHE A 1 176 ? -0.728 -4.062 -4.860 1.00 86.50 176 PHE A C 1
ATOM 1415 O O . PHE A 1 176 ? 0.401 -4.194 -5.339 1.00 86.50 176 PHE A O 1
ATOM 1422 N N . SER A 1 177 ? -1.423 -5.107 -4.404 1.00 91.75 177 SER A N 1
ATOM 1423 C CA . SER A 1 177 ? -0.841 -6.427 -4.174 1.00 91.75 177 SER A CA 1
ATOM 1424 C C . SER A 1 177 ? -0.325 -7.094 -5.453 1.00 91.75 177 SER A C 1
ATOM 1426 O O . SER A 1 177 ? 0.786 -7.638 -5.440 1.00 91.75 177 SER A O 1
ATOM 1428 N N . GLY A 1 178 ? -1.066 -7.017 -6.565 1.00 92.56 178 GLY A N 1
ATOM 1429 C CA . GLY A 1 178 ? -0.663 -7.603 -7.842 1.00 92.56 178 GLY A CA 1
ATOM 1430 C C . GLY A 1 178 ? 0.551 -6.892 -8.434 1.00 92.56 178 GLY A C 1
ATOM 1431 O O . GLY A 1 178 ? 1.529 -7.535 -8.825 1.00 92.56 178 GLY A O 1
ATOM 1432 N N . SER A 1 179 ? 0.537 -5.559 -8.415 1.00 92.56 179 SER A N 1
ATOM 1433 C CA . SER A 1 179 ? 1.655 -4.721 -8.864 1.00 92.56 179 SER A CA 1
ATOM 1434 C C . SER A 1 179 ? 2.931 -4.952 -8.049 1.00 92.56 179 SER A C 1
ATOM 1436 O O . SER A 1 179 ? 3.998 -5.158 -8.633 1.00 92.56 179 SER A O 1
ATOM 1438 N N . PHE A 1 180 ? 2.841 -4.996 -6.714 1.00 93.75 180 PHE A N 1
ATOM 1439 C CA . PHE A 1 180 ? 3.991 -5.300 -5.857 1.00 93.75 180 PHE A CA 1
ATOM 1440 C C . PHE A 1 180 ? 4.557 -6.688 -6.145 1.00 93.75 180 PHE A C 1
ATOM 1442 O O . PHE A 1 180 ? 5.773 -6.846 -6.271 1.00 93.75 180 PHE A O 1
ATOM 1449 N N . CYS A 1 181 ? 3.688 -7.690 -6.304 1.00 94.88 181 CYS A N 1
ATOM 1450 C CA . CYS A 1 181 ? 4.099 -9.039 -6.674 1.00 94.88 181 CYS A CA 1
ATOM 1451 C C . CYS A 1 181 ? 4.826 -9.058 -8.029 1.00 94.88 181 CYS A C 1
ATOM 1453 O O . CYS A 1 181 ? 5.891 -9.667 -8.158 1.00 94.88 181 CYS A O 1
ATOM 1455 N N . ALA A 1 182 ? 4.312 -8.330 -9.022 1.00 94.75 182 ALA A N 1
ATOM 1456 C CA . ALA A 1 182 ? 4.926 -8.235 -10.341 1.00 94.75 182 ALA A CA 1
ATOM 1457 C C . ALA A 1 182 ? 6.294 -7.535 -10.333 1.00 94.75 182 ALA A C 1
ATOM 1459 O O . ALA A 1 182 ? 7.207 -7.952 -11.048 1.00 94.75 182 ALA A O 1
ATOM 1460 N N . ILE A 1 183 ? 6.493 -6.520 -9.491 1.00 94.69 183 ILE A N 1
ATOM 1461 C CA . ILE A 1 183 ? 7.810 -5.889 -9.336 1.00 94.69 183 ILE A CA 1
ATOM 1462 C C . ILE A 1 183 ? 8.772 -6.820 -8.585 1.00 94.69 183 ILE A C 1
ATOM 1464 O O . ILE A 1 183 ? 9.929 -6.970 -8.983 1.00 94.69 183 ILE A O 1
ATOM 1468 N N . PHE A 1 184 ? 8.313 -7.548 -7.566 1.00 94.50 184 PHE A N 1
ATOM 1469 C CA . PHE A 1 184 ? 9.138 -8.569 -6.916 1.00 94.50 184 PHE A CA 1
ATOM 1470 C C . PHE A 1 184 ? 9.546 -9.711 -7.855 1.00 94.50 184 PHE A C 1
ATOM 1472 O O . PHE A 1 184 ? 10.634 -10.279 -7.715 1.00 94.50 184 PHE A O 1
ATOM 1479 N N . TRP A 1 185 ? 8.732 -10.015 -8.862 1.00 94.62 185 TRP A N 1
ATOM 1480 C CA . TRP A 1 185 ? 9.126 -10.933 -9.923 1.00 94.62 185 TRP A CA 1
ATOM 1481 C C . TRP A 1 185 ? 10.332 -10.415 -10.730 1.00 94.62 185 TRP A C 1
ATOM 1483 O O . TRP A 1 185 ? 11.238 -11.192 -11.048 1.00 94.62 185 TRP A O 1
ATOM 1493 N N . LEU A 1 186 ? 10.428 -9.104 -10.981 1.00 93.81 186 LEU A N 1
ATOM 1494 C CA . LEU A 1 186 ? 11.624 -8.493 -11.583 1.00 93.81 186 LEU A CA 1
ATOM 1495 C C . LEU A 1 186 ? 12.851 -8.637 -10.673 1.00 93.81 186 LEU A C 1
ATOM 1497 O O . LEU A 1 186 ? 13.933 -8.972 -11.164 1.00 93.81 186 LEU A O 1
ATOM 1501 N N . LYS A 1 187 ? 12.676 -8.498 -9.350 1.00 93.62 187 LYS A N 1
ATOM 1502 C CA . LYS A 1 187 ? 13.746 -8.742 -8.365 1.00 93.62 187 LYS A CA 1
ATOM 1503 C C . LYS A 1 187 ? 14.272 -10.169 -8.467 1.00 93.62 187 LYS A C 1
ATOM 1505 O O . LYS A 1 187 ? 15.480 -10.382 -8.538 1.00 93.62 187 LYS A O 1
ATOM 1510 N N . LYS A 1 188 ? 13.372 -11.155 -8.542 1.00 92.12 188 LYS A N 1
ATOM 1511 C CA . LYS A 1 188 ? 13.738 -12.571 -8.709 1.00 92.12 188 LYS A CA 1
ATOM 1512 C C . LYS A 1 188 ? 14.534 -12.824 -9.995 1.00 92.12 188 LYS A C 1
ATOM 1514 O O . LYS A 1 188 ? 15.372 -13.721 -10.029 1.00 92.12 188 LYS A O 1
ATOM 1519 N N . ARG A 1 189 ? 14.302 -12.021 -11.035 1.00 94.00 189 ARG A N 1
ATOM 1520 C CA . ARG A 1 189 ? 15.046 -12.048 -12.304 1.00 94.00 189 ARG A CA 1
ATOM 1521 C C . ARG A 1 189 ? 16.342 -11.226 -12.284 1.00 94.00 189 ARG A C 1
ATOM 1523 O O . ARG A 1 189 ? 17.060 -11.236 -13.279 1.00 94.00 189 ARG A O 1
ATOM 1530 N N . GLY A 1 190 ? 16.653 -10.540 -11.183 1.00 94.12 190 GLY A N 1
ATOM 1531 C CA . GLY A 1 190 ? 17.848 -9.703 -11.043 1.00 94.12 190 GLY A CA 1
ATOM 1532 C C . GLY A 1 190 ? 17.788 -8.406 -11.854 1.00 94.12 190 GLY A C 1
ATOM 1533 O O . GLY A 1 190 ? 18.814 -7.949 -12.357 1.00 94.12 190 GLY A O 1
ATOM 1534 N N . LEU A 1 191 ? 16.593 -7.837 -12.037 1.00 95.88 191 LEU A N 1
ATOM 1535 C CA . LEU A 1 191 ? 16.361 -6.640 -12.846 1.00 95.88 191 LEU A CA 1
ATOM 1536 C C . LEU A 1 191 ? 15.970 -5.438 -11.980 1.00 95.88 191 LEU A C 1
ATOM 1538 O O . LEU A 1 191 ? 15.324 -5.615 -10.954 1.00 95.88 191 LEU A O 1
ATOM 1542 N N . MET A 1 192 ? 16.311 -4.230 -12.450 1.00 97.25 192 MET A N 1
ATOM 1543 C CA . MET A 1 192 ? 15.870 -2.947 -11.882 1.00 97.25 192 MET A CA 1
ATOM 1544 C C . MET A 1 192 ? 16.104 -2.849 -10.356 1.00 97.25 192 MET A C 1
ATOM 1546 O O . MET A 1 192 ? 15.145 -2.869 -9.578 1.00 97.25 192 MET A O 1
ATOM 1550 N N . PRO A 1 193 ? 17.369 -2.848 -9.892 1.00 95.69 193 PRO A N 1
ATOM 1551 C CA . PRO A 1 193 ? 17.686 -2.937 -8.465 1.00 95.69 193 PRO A CA 1
ATOM 1552 C C . PRO A 1 193 ? 17.108 -1.779 -7.635 1.00 95.69 193 PRO A C 1
ATOM 1554 O O . PRO A 1 193 ? 16.622 -2.017 -6.534 1.00 95.69 193 PRO A O 1
ATOM 1557 N N . GLY A 1 194 ? 17.091 -0.557 -8.162 1.00 96.25 194 GLY A N 1
ATOM 1558 C CA . GLY A 1 194 ? 16.497 0.610 -7.516 1.00 96.25 194 GLY A CA 1
ATOM 1559 C C . GLY A 1 194 ? 14.969 0.550 -7.452 1.00 96.25 194 GLY A C 1
ATOM 1560 O O . GLY A 1 194 ? 14.385 0.738 -6.382 1.00 96.25 194 GLY A O 1
ATOM 1561 N N . LEU A 1 195 ? 14.303 0.201 -8.559 1.00 97.38 195 LEU A N 1
ATOM 1562 C CA . LEU A 1 195 ? 12.849 -0.039 -8.590 1.00 97.38 195 LEU A CA 1
ATOM 1563 C C . LEU A 1 195 ? 12.431 -1.136 -7.600 1.00 97.38 195 LEU A C 1
ATOM 1565 O O . LEU A 1 195 ? 11.438 -1.010 -6.892 1.00 97.38 195 LEU A O 1
ATOM 1569 N N . THR A 1 196 ? 13.172 -2.239 -7.557 1.00 95.81 196 THR A N 1
ATOM 1570 C CA . THR A 1 196 ? 12.816 -3.376 -6.701 1.00 95.81 196 THR A CA 1
ATOM 1571 C C . THR A 1 196 ? 13.122 -3.114 -5.231 1.00 95.81 196 THR A C 1
ATOM 1573 O O . THR A 1 196 ? 12.340 -3.532 -4.380 1.00 95.81 196 THR A O 1
ATOM 1576 N N . PHE A 1 197 ? 14.188 -2.368 -4.925 1.00 95.50 197 PHE A N 1
ATOM 1577 C CA . PHE A 1 197 ? 14.489 -1.937 -3.562 1.00 95.50 197 PHE A CA 1
ATOM 1578 C C . PHE A 1 197 ? 13.467 -0.920 -3.039 1.00 95.50 197 PHE A C 1
ATOM 1580 O O . PHE A 1 197 ? 12.973 -1.079 -1.927 1.00 95.50 197 PHE A O 1
ATOM 1587 N N . SER A 1 198 ? 13.082 0.081 -3.836 1.00 95.88 198 SER A N 1
ATOM 1588 C CA . SER A 1 198 ? 11.997 1.002 -3.452 1.00 95.88 198 SER A CA 1
ATOM 1589 C C . SER A 1 198 ? 10.671 0.263 -3.245 1.00 95.88 198 SER A C 1
ATOM 1591 O O . SER A 1 198 ? 9.994 0.493 -2.248 1.00 95.88 198 SER A O 1
ATOM 1593 N N . ASN A 1 199 ? 10.345 -0.713 -4.099 1.00 95.88 199 ASN A N 1
ATOM 1594 C CA . ASN A 1 199 ? 9.169 -1.570 -3.924 1.00 95.88 199 ASN A CA 1
ATOM 1595 C C . ASN A 1 199 ? 9.188 -2.370 -2.606 1.00 95.88 199 ASN A C 1
ATOM 1597 O O . ASN A 1 199 ? 8.135 -2.598 -2.016 1.00 95.88 199 ASN A O 1
ATOM 1601 N N . GLU A 1 200 ? 10.357 -2.793 -2.111 1.00 92.75 200 GLU A N 1
ATOM 1602 C CA . GLU A 1 200 ? 10.479 -3.422 -0.783 1.00 92.75 200 GLU A CA 1
ATOM 1603 C C . GLU A 1 200 ? 10.103 -2.476 0.352 1.00 92.75 200 GLU A C 1
ATOM 1605 O O . GLU A 1 200 ? 9.447 -2.899 1.304 1.00 92.75 200 GLU A O 1
ATOM 1610 N N . LEU A 1 201 ? 10.539 -1.220 0.262 1.00 94.56 201 LEU A N 1
ATOM 1611 C CA . LEU A 1 201 ? 10.264 -0.209 1.278 1.00 94.56 201 LEU A CA 1
ATOM 1612 C C . LEU A 1 201 ? 8.779 0.157 1.276 1.00 94.56 201 LEU A C 1
ATOM 1614 O O . LEU A 1 201 ? 8.140 0.077 2.321 1.00 94.56 201 LEU A O 1
ATOM 1618 N N . ILE A 1 202 ? 8.224 0.441 0.097 1.00 94.94 202 ILE A N 1
ATOM 1619 C CA . ILE A 1 202 ? 6.825 0.844 -0.065 1.00 94.94 202 ILE A CA 1
ATOM 1620 C C . ILE A 1 202 ? 5.882 -0.297 0.331 1.00 94.94 202 ILE A C 1
ATOM 1622 O O . ILE A 1 202 ? 5.066 -0.131 1.225 1.00 94.94 202 ILE A O 1
ATOM 1626 N N . SER A 1 203 ? 6.054 -1.509 -0.213 1.00 92.31 203 SER A N 1
ATOM 1627 C CA . SER A 1 203 ? 5.163 -2.637 0.127 1.00 92.31 203 SER A CA 1
ATOM 1628 C C . SER A 1 203 ? 5.198 -3.035 1.611 1.00 92.31 203 SER A C 1
ATOM 1630 O O . SER A 1 203 ? 4.226 -3.585 2.134 1.00 92.31 203 SER A O 1
ATOM 1632 N N . ARG A 1 204 ? 6.309 -2.772 2.314 1.00 92.62 204 ARG A N 1
ATOM 1633 C CA . ARG A 1 204 ? 6.399 -2.930 3.772 1.00 92.62 204 ARG A CA 1
ATOM 1634 C C . ARG A 1 204 ? 5.544 -1.888 4.490 1.00 92.62 204 ARG A C 1
ATOM 1636 O O . ARG A 1 204 ? 4.893 -2.244 5.474 1.00 92.62 204 ARG A O 1
ATOM 1643 N N . ASP A 1 205 ? 5.601 -0.642 4.040 1.00 95.50 205 ASP A N 1
ATOM 1644 C CA . ASP A 1 205 ? 4.854 0.470 4.622 1.00 95.50 205 ASP A CA 1
ATOM 1645 C C . ASP A 1 205 ? 3.346 0.261 4.412 1.00 95.50 205 ASP A C 1
ATOM 1647 O O . ASP A 1 205 ? 2.622 0.192 5.403 1.00 95.50 205 ASP A O 1
ATOM 1651 N N . GLU A 1 206 ? 2.911 -0.055 3.188 1.00 94.50 206 GLU A N 1
ATOM 1652 C CA . GLU A 1 206 ? 1.514 -0.409 2.868 1.00 94.50 206 GLU A CA 1
ATOM 1653 C C . GLU A 1 206 ? 1.002 -1.587 3.705 1.00 94.50 206 GLU A C 1
ATOM 1655 O O . GLU A 1 206 ? -0.116 -1.598 4.227 1.00 94.50 206 GLU A O 1
ATOM 1660 N N . GLY A 1 207 ? 1.855 -2.596 3.915 1.00 91.06 207 GLY A N 1
ATOM 1661 C CA . GLY A 1 207 ? 1.536 -3.708 4.806 1.00 91.06 207 GLY A CA 1
ATOM 1662 C C . GLY A 1 207 ? 1.288 -3.250 6.248 1.00 91.06 207 GLY A C 1
ATOM 1663 O O . GLY A 1 207 ? 0.371 -3.747 6.904 1.00 91.06 207 GLY A O 1
ATOM 1664 N N . LEU A 1 208 ? 2.079 -2.294 6.745 1.00 93.88 208 LEU A N 1
ATOM 1665 C CA . LEU A 1 208 ? 1.917 -1.723 8.081 1.00 93.88 208 LEU A CA 1
ATOM 1666 C C . LEU A 1 208 ? 0.672 -0.829 8.181 1.00 93.88 208 LEU A C 1
ATOM 1668 O O . LEU A 1 208 ? -0.010 -0.865 9.206 1.00 93.88 208 LEU A O 1
ATOM 1672 N N . HIS A 1 209 ? 0.358 -0.059 7.142 1.00 97.06 209 HIS A N 1
ATOM 1673 C CA . HIS A 1 209 ? -0.849 0.763 7.065 1.00 97.06 209 HIS A CA 1
ATOM 1674 C C . HIS A 1 209 ? -2.120 -0.101 7.042 1.00 97.06 209 HIS A C 1
ATOM 1676 O O . HIS A 1 209 ? -3.058 0.135 7.808 1.00 97.06 209 HIS A O 1
ATOM 1682 N N . CYS A 1 210 ? -2.119 -1.178 6.254 1.00 96.56 210 CYS A N 1
ATOM 1683 C CA . CYS A 1 210 ? -3.192 -2.169 6.230 1.00 96.56 210 CYS A CA 1
ATOM 1684 C C . CYS A 1 210 ? -3.370 -2.854 7.601 1.00 96.56 210 CYS A C 1
ATOM 1686 O O . CYS A 1 210 ? -4.495 -2.980 8.101 1.00 96.56 210 CYS A O 1
ATOM 1688 N N . ASP A 1 211 ? -2.272 -3.265 8.248 1.00 95.19 211 ASP A N 1
ATOM 1689 C CA . ASP A 1 211 ? -2.300 -3.831 9.605 1.00 95.19 211 ASP A CA 1
ATOM 1690 C C . ASP A 1 211 ? -2.890 -2.826 10.614 1.00 95.19 211 ASP A C 1
ATOM 1692 O O . ASP A 1 211 ? -3.670 -3.204 11.498 1.00 95.19 211 ASP A O 1
ATOM 1696 N N . PHE A 1 212 ? -2.562 -1.539 10.469 1.00 98.12 212 PHE A N 1
ATOM 1697 C CA . PHE A 1 212 ? -3.086 -0.469 11.311 1.00 98.12 212 PHE A CA 1
ATOM 1698 C C . PHE A 1 212 ? -4.591 -0.251 11.120 1.00 98.12 212 PHE A C 1
ATOM 1700 O O . PHE A 1 212 ? -5.327 -0.160 12.107 1.00 98.12 212 PHE A O 1
ATOM 1707 N N . ALA A 1 213 ? -5.077 -0.253 9.876 1.00 98.00 213 ALA A N 1
ATOM 1708 C CA . ALA A 1 213 ? -6.507 -0.199 9.585 1.00 98.00 213 ALA A CA 1
ATOM 1709 C C . ALA A 1 213 ? -7.252 -1.384 10.228 1.00 98.00 213 ALA A C 1
ATOM 1711 O O . ALA A 1 213 ? -8.282 -1.199 10.883 1.00 98.00 213 ALA A O 1
ATOM 1712 N N . CYS A 1 214 ? -6.683 -2.592 10.147 1.00 98.06 214 CYS A N 1
ATOM 1713 C CA . CYS A 1 214 ? -7.229 -3.778 10.810 1.00 98.06 214 CYS A CA 1
ATOM 1714 C C . CYS A 1 214 ? -7.223 -3.651 12.343 1.00 98.06 214 CYS A C 1
ATOM 1716 O O . CYS A 1 214 ? -8.170 -4.084 13.004 1.00 98.06 214 CYS A O 1
ATOM 1718 N N . LEU A 1 215 ? -6.178 -3.059 12.933 1.00 98.12 215 LEU A N 1
ATOM 1719 C CA . LEU A 1 215 ? -6.108 -2.806 14.373 1.00 98.12 215 LEU A CA 1
ATOM 1720 C C . LEU A 1 215 ? -7.212 -1.845 14.826 1.00 98.12 215 LEU A C 1
ATOM 1722 O O . LEU A 1 215 ? -7.919 -2.141 15.789 1.00 98.12 215 LEU A O 1
ATOM 1726 N N . LEU A 1 216 ? -7.390 -0.722 14.128 1.00 97.94 216 LEU A N 1
ATOM 1727 C CA . LEU A 1 216 ? -8.469 0.217 14.431 1.00 97.94 216 LEU A CA 1
ATOM 1728 C C . LEU A 1 216 ? -9.839 -0.447 14.281 1.00 97.94 216 LEU A C 1
ATOM 1730 O O . LEU A 1 216 ? -10.691 -0.278 15.149 1.00 97.94 216 LEU A O 1
ATOM 1734 N N . TYR A 1 217 ? -10.026 -1.275 13.250 1.00 98.19 217 TYR A N 1
ATOM 1735 C CA . TYR A 1 217 ? -11.271 -2.009 13.040 1.00 98.19 217 TYR A CA 1
ATOM 1736 C C . TYR A 1 217 ? -11.588 -2.966 14.196 1.00 98.19 217 TYR A C 1
ATOM 1738 O O . TYR A 1 217 ? -12.724 -3.039 14.665 1.00 98.19 217 TYR A O 1
ATOM 1746 N N . LYS A 1 218 ? -10.578 -3.669 14.727 1.00 97.31 218 LYS A N 1
ATOM 1747 C CA . LYS A 1 218 ? -10.736 -4.536 15.910 1.00 97.31 218 LYS A CA 1
ATOM 1748 C C . LYS A 1 218 ? -11.215 -3.768 17.138 1.00 97.31 218 LYS A C 1
ATOM 1750 O O . LYS A 1 218 ? -11.987 -4.324 17.921 1.00 97.31 218 LYS A O 1
ATOM 1755 N N 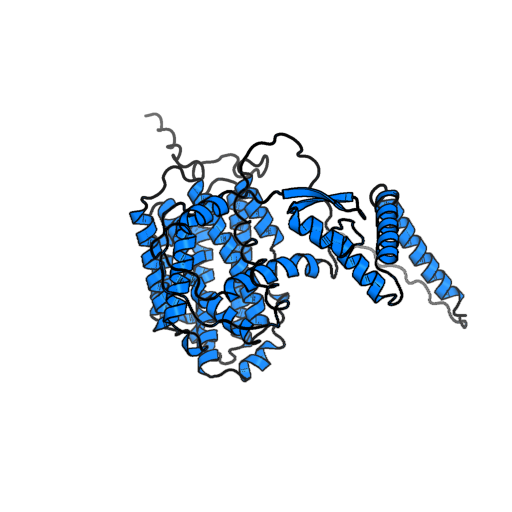. LEU A 1 219 ? -10.778 -2.520 17.285 1.00 96.69 219 LEU A N 1
ATOM 1756 C CA . LEU A 1 219 ? -11.125 -1.641 18.401 1.00 96.69 219 LEU A CA 1
ATOM 1757 C C . LEU A 1 219 ? -12.496 -0.966 18.253 1.00 96.69 219 LEU A C 1
ATOM 1759 O O . LEU A 1 219 ? -12.970 -0.380 19.225 1.00 96.69 219 LEU A O 1
ATOM 1763 N N . LEU A 1 220 ? -13.152 -1.076 17.092 1.00 96.44 220 LEU A N 1
ATOM 1764 C CA . LEU A 1 220 ? -14.536 -0.629 16.928 1.00 96.44 220 LEU A CA 1
ATOM 1765 C C . LEU A 1 220 ? -15.504 -1.505 17.724 1.00 96.44 220 LEU A C 1
ATOM 1767 O O . LEU A 1 220 ? -15.361 -2.732 17.785 1.00 96.44 220 LEU A O 1
ATOM 1771 N N . VAL A 1 221 ? -16.528 -0.873 18.288 1.00 95.62 221 VAL A N 1
ATOM 1772 C CA . VAL A 1 221 ? -17.624 -1.539 18.996 1.00 95.62 221 VAL A CA 1
ATOM 1773 C C . VAL A 1 221 ? -18.611 -2.120 17.984 1.00 95.62 221 VAL A C 1
ATOM 1775 O O . VAL A 1 221 ? -18.906 -3.316 18.016 1.00 95.62 221 VAL A O 1
ATOM 1778 N N . ASN A 1 222 ? -19.069 -1.303 17.038 1.00 94.50 222 ASN A N 1
ATOM 1779 C CA . ASN A 1 222 ? -20.050 -1.662 16.021 1.00 94.50 222 ASN A CA 1
ATOM 1780 C C . ASN A 1 222 ? -19.340 -2.120 14.742 1.00 94.50 222 ASN A C 1
ATOM 1782 O O . ASN A 1 222 ? -19.125 -1.355 13.800 1.00 94.50 222 ASN A O 1
ATOM 1786 N N . LYS A 1 223 ? -18.958 -3.398 14.718 1.00 96.31 223 LYS A N 1
ATOM 1787 C CA . LYS A 1 223 ? -18.379 -4.041 13.530 1.00 96.31 223 LYS A CA 1
ATOM 1788 C C . LYS A 1 223 ? -19.455 -4.365 12.493 1.00 96.31 223 LYS A C 1
ATOM 1790 O O . LYS A 1 223 ? -20.632 -4.523 12.813 1.00 96.31 223 LYS A O 1
ATOM 1795 N N . LEU A 1 224 ? -19.031 -4.488 11.240 1.00 98.00 224 LEU A N 1
ATOM 1796 C CA . LEU A 1 224 ? -19.915 -4.826 10.127 1.00 98.00 224 LEU A CA 1
ATOM 1797 C C . LEU A 1 224 ? -20.277 -6.313 10.143 1.00 98.00 224 LEU A C 1
ATOM 1799 O O . LEU A 1 224 ? -19.569 -7.144 10.722 1.00 98.00 224 LEU A O 1
ATOM 1803 N N . SER A 1 225 ? -21.368 -6.663 9.461 1.00 98.25 225 SER A N 1
ATOM 1804 C CA . SER A 1 225 ? -21.666 -8.065 9.186 1.00 98.25 225 SER A CA 1
ATOM 1805 C C . SER A 1 225 ? -20.595 -8.669 8.276 1.00 98.25 225 SER A C 1
ATOM 1807 O O . SER A 1 225 ? -20.029 -7.992 7.414 1.00 98.25 225 SER A O 1
ATOM 1809 N N . GLU A 1 226 ? -20.346 -9.966 8.441 1.00 98.25 226 GLU A N 1
ATOM 1810 C CA . GLU A 1 226 ? -19.393 -10.697 7.604 1.00 98.25 226 GLU A CA 1
ATOM 1811 C C . GLU A 1 226 ? -19.740 -10.598 6.112 1.00 98.25 226 GLU A C 1
ATOM 1813 O O . GLU A 1 226 ? -18.854 -10.402 5.287 1.00 98.25 226 GLU A O 1
ATOM 1818 N N . GLU A 1 227 ? -21.031 -10.663 5.773 1.00 98.38 227 GLU A N 1
ATOM 1819 C CA . GLU A 1 227 ? -21.528 -10.496 4.403 1.00 98.38 227 GLU A CA 1
ATOM 1820 C C . GLU A 1 227 ? -21.113 -9.146 3.805 1.00 98.38 227 GLU A C 1
ATOM 1822 O O . GLU A 1 227 ? -20.622 -9.089 2.680 1.00 98.38 227 GLU A O 1
ATOM 1827 N N . LYS A 1 228 ? -21.242 -8.060 4.577 1.00 98.25 228 LYS A N 1
ATOM 1828 C CA . LYS A 1 228 ? -20.881 -6.718 4.119 1.00 98.25 228 LYS A CA 1
ATOM 1829 C C . LYS A 1 228 ? -19.372 -6.579 3.915 1.00 98.25 228 LYS A C 1
ATOM 1831 O O . LYS A 1 228 ? -18.957 -6.031 2.899 1.00 98.25 228 LYS A O 1
ATOM 1836 N N . VAL A 1 229 ? -18.557 -7.090 4.843 1.00 98.50 229 VAL A N 1
ATOM 1837 C CA . VAL A 1 229 ? -17.087 -7.064 4.716 1.00 98.50 229 VAL A CA 1
ATOM 1838 C C . VAL A 1 229 ? -16.631 -7.887 3.516 1.00 98.50 229 VAL A C 1
ATOM 1840 O O . VAL A 1 229 ? -15.841 -7.401 2.711 1.00 98.50 229 VAL A O 1
ATOM 1843 N N . LYS A 1 230 ? -17.167 -9.102 3.354 1.00 98.56 230 LYS A N 1
ATOM 1844 C CA . LYS A 1 230 ? -16.863 -9.959 2.203 1.00 98.56 230 LYS A CA 1
ATOM 1845 C C . LYS A 1 230 ? -17.275 -9.320 0.882 1.00 98.56 230 LYS A C 1
ATOM 1847 O O . LYS A 1 230 ? -16.532 -9.465 -0.077 1.00 98.56 230 LYS A O 1
ATOM 1852 N N . GLY A 1 231 ? -18.391 -8.589 0.839 1.00 98.44 231 GLY A N 1
ATOM 1853 C CA . GLY A 1 231 ? -18.796 -7.820 -0.341 1.00 98.44 231 GLY A CA 1
ATOM 1854 C C . GLY A 1 231 ? -17.758 -6.770 -0.745 1.00 98.44 231 GLY A C 1
ATOM 1855 O O . GLY A 1 231 ? -17.297 -6.779 -1.879 1.00 98.44 231 GLY A O 1
ATOM 1856 N N . ILE A 1 232 ? -17.315 -5.931 0.202 1.00 98.31 232 ILE A N 1
ATOM 1857 C CA . ILE A 1 232 ? -16.298 -4.891 -0.057 1.00 98.31 232 ILE A CA 1
ATOM 1858 C C . ILE A 1 232 ? -14.979 -5.518 -0.535 1.00 98.31 232 ILE A C 1
ATOM 1860 O O . ILE A 1 232 ? -14.376 -5.044 -1.497 1.00 98.31 232 ILE A O 1
ATOM 1864 N N . VAL A 1 233 ? -14.541 -6.597 0.122 1.00 98.38 233 VAL A N 1
ATOM 1865 C CA . VAL A 1 233 ? -13.305 -7.308 -0.234 1.00 98.38 233 VAL A CA 1
ATOM 1866 C C . VAL A 1 233 ? -13.416 -7.962 -1.614 1.00 98.38 233 VAL A C 1
ATOM 1868 O O . VAL A 1 233 ? -12.482 -7.856 -2.403 1.00 98.38 233 VAL A O 1
ATOM 1871 N N . ALA A 1 234 ? -14.541 -8.609 -1.926 1.00 98.44 234 ALA A N 1
ATOM 1872 C CA . ALA A 1 234 ? -14.761 -9.246 -3.223 1.00 98.44 234 ALA A CA 1
ATOM 1873 C C . ALA A 1 234 ? -14.751 -8.223 -4.368 1.00 98.44 234 ALA A C 1
ATOM 1875 O O . ALA A 1 234 ? -14.082 -8.449 -5.374 1.00 98.44 234 ALA A O 1
ATOM 1876 N N . ASP A 1 235 ? -15.416 -7.077 -4.188 1.00 97.50 235 ASP A N 1
ATOM 1877 C CA . ASP A 1 235 ? -15.395 -5.986 -5.167 1.00 97.50 235 ASP A CA 1
ATOM 1878 C C . ASP A 1 235 ? -13.961 -5.500 -5.420 1.00 97.50 235 ASP A C 1
ATOM 1880 O O . ASP A 1 235 ? -13.559 -5.291 -6.567 1.00 97.50 235 ASP A O 1
ATOM 1884 N N . ALA A 1 236 ? -13.159 -5.365 -4.356 1.00 96.62 236 ALA A N 1
ATOM 1885 C CA . ALA A 1 236 ? -11.769 -4.948 -4.483 1.00 96.62 236 ALA A CA 1
ATOM 1886 C C . ALA A 1 236 ? -10.901 -5.986 -5.221 1.00 96.62 236 ALA A C 1
ATOM 1888 O O . ALA A 1 236 ? -10.060 -5.616 -6.044 1.00 96.62 236 ALA A O 1
ATOM 1889 N N . VAL A 1 237 ? -11.116 -7.281 -4.963 1.00 97.25 237 VAL A N 1
ATOM 1890 C CA . VAL A 1 237 ? -10.416 -8.378 -5.652 1.00 97.25 237 VAL A CA 1
ATOM 1891 C C . VAL A 1 237 ? -10.723 -8.383 -7.142 1.00 97.25 237 VAL A C 1
ATOM 1893 O O . VAL A 1 237 ? -9.798 -8.487 -7.943 1.00 97.25 237 VAL A O 1
ATOM 1896 N N . GLU A 1 238 ? -11.991 -8.247 -7.531 1.00 95.94 238 GLU A N 1
ATOM 1897 C CA . GLU A 1 238 ? -12.368 -8.253 -8.948 1.00 95.94 238 GLU A CA 1
ATOM 1898 C C . GLU A 1 238 ? -11.740 -7.076 -9.706 1.00 95.94 238 GLU A C 1
ATOM 1900 O O . GLU A 1 238 ? -11.187 -7.267 -10.790 1.00 95.94 238 GLU A O 1
ATOM 1905 N N . ILE A 1 239 ? -11.732 -5.881 -9.106 1.00 93.75 239 ILE A N 1
ATOM 1906 C CA . ILE A 1 239 ? -11.079 -4.700 -9.691 1.00 93.75 239 ILE A CA 1
ATOM 1907 C C . ILE A 1 239 ? -9.568 -4.918 -9.843 1.00 93.75 239 ILE A C 1
ATOM 1909 O O . ILE A 1 239 ? -8.995 -4.559 -10.874 1.00 93.75 239 ILE A O 1
ATOM 1913 N N . GLU A 1 240 ? -8.907 -5.494 -8.835 1.00 94.56 240 GLU A N 1
ATOM 1914 C CA . GLU A 1 240 ? -7.462 -5.729 -8.893 1.00 94.56 240 GLU A CA 1
ATOM 1915 C C . GLU A 1 240 ? -7.090 -6.803 -9.920 1.00 94.56 240 GLU A C 1
ATOM 1917 O O . GLU A 1 240 ? -6.130 -6.630 -10.675 1.00 94.56 240 GLU A O 1
ATOM 1922 N N . ARG A 1 241 ? -7.872 -7.885 -10.004 1.00 93.69 241 ARG A N 1
ATOM 1923 C CA . ARG A 1 241 ? -7.688 -8.930 -11.018 1.00 93.69 241 ARG A CA 1
ATOM 1924 C C . ARG A 1 241 ? -7.817 -8.351 -12.417 1.00 93.69 241 ARG A C 1
ATOM 1926 O O . ARG A 1 241 ? -6.930 -8.552 -13.239 1.00 93.69 241 ARG A O 1
ATOM 1933 N N . GLU A 1 242 ? -8.860 -7.572 -12.670 1.00 90.69 242 GLU A N 1
ATOM 1934 C CA . GLU A 1 242 ? -9.032 -6.917 -13.962 1.00 90.69 242 GLU A CA 1
ATOM 1935 C C . GLU A 1 242 ? -7.873 -5.958 -14.283 1.00 90.69 242 GLU A C 1
ATOM 1937 O O . GLU A 1 242 ? -7.406 -5.888 -15.423 1.00 90.69 242 GLU A O 1
ATOM 1942 N N . PHE A 1 243 ? -7.367 -5.231 -13.285 1.00 89.44 243 PHE A N 1
ATOM 1943 C CA . PHE A 1 243 ? -6.236 -4.330 -13.473 1.00 89.44 243 PHE A CA 1
ATOM 1944 C C . PHE A 1 243 ? -4.970 -5.077 -13.917 1.00 89.44 243 PHE A C 1
ATOM 1946 O O . PHE A 1 243 ? -4.389 -4.713 -14.940 1.00 89.44 243 PHE A O 1
ATOM 1953 N N . VAL A 1 244 ? -4.551 -6.113 -13.184 1.00 88.31 244 VAL A N 1
ATOM 1954 C CA . VAL A 1 244 ? -3.237 -6.752 -13.383 1.00 88.31 244 VAL A CA 1
ATOM 1955 C C . VAL A 1 244 ? -3.263 -7.970 -14.316 1.00 88.31 244 VAL A C 1
ATOM 1957 O O . VAL A 1 244 ? -2.212 -8.406 -14.785 1.00 88.31 244 VAL A O 1
ATOM 1960 N N . CYS A 1 245 ? -4.432 -8.547 -14.595 1.00 86.12 245 CYS A N 1
ATOM 1961 C CA . CYS A 1 245 ? -4.572 -9.678 -15.517 1.00 86.12 245 CYS A CA 1
ATOM 1962 C C . CYS A 1 245 ? -5.074 -9.246 -16.899 1.00 86.12 245 CYS A C 1
ATOM 1964 O O . CYS A 1 245 ? -4.597 -9.787 -17.893 1.00 86.12 245 CYS A O 1
ATOM 1966 N N . ASP A 1 246 ? -5.962 -8.249 -16.983 1.00 81.06 246 ASP A N 1
ATOM 1967 C CA . ASP A 1 246 ? -6.606 -7.892 -18.254 1.00 81.06 246 ASP A CA 1
ATOM 1968 C C . ASP A 1 246 ? -6.095 -6.566 -18.821 1.00 81.06 246 ASP A C 1
ATOM 1970 O O . ASP A 1 246 ? -5.646 -6.494 -19.967 1.00 81.06 246 ASP A O 1
ATOM 1974 N N . ALA A 1 247 ? -6.170 -5.492 -18.037 1.00 79.69 247 ALA A N 1
ATOM 1975 C CA . ALA A 1 247 ? -5.897 -4.152 -18.542 1.00 79.69 247 ALA A CA 1
ATOM 1976 C C . ALA A 1 247 ? -4.400 -3.833 -18.624 1.00 79.69 247 ALA A C 1
ATOM 1978 O O . ALA A 1 247 ? -3.961 -3.165 -19.561 1.00 79.69 247 ALA A O 1
ATOM 1979 N N . LEU A 1 248 ? -3.617 -4.338 -17.671 1.00 83.56 248 LEU A N 1
ATOM 1980 C CA . LEU A 1 248 ? -2.162 -4.298 -17.683 1.00 83.56 248 LEU A CA 1
ATOM 1981 C C . LEU A 1 248 ? -1.612 -5.701 -17.379 1.00 83.56 248 LEU A C 1
ATOM 1983 O O . LEU A 1 248 ? -1.163 -5.953 -16.262 1.00 83.56 248 LEU A O 1
ATOM 1987 N N . PRO A 1 249 ? -1.664 -6.631 -18.354 1.00 88.25 249 PRO A N 1
ATOM 1988 C CA . PRO A 1 249 ? -1.439 -8.048 -18.094 1.00 88.25 249 PRO A CA 1
ATOM 1989 C C . PRO A 1 249 ? -0.053 -8.335 -17.518 1.00 88.25 249 PRO A C 1
ATOM 1991 O O . PRO A 1 249 ? 0.970 -8.010 -18.131 1.00 88.25 249 PRO A O 1
ATOM 1994 N N . CYS A 1 250 ? -0.000 -9.042 -16.390 1.00 88.88 250 CYS A N 1
ATOM 1995 C CA . CYS A 1 250 ? 1.246 -9.505 -15.778 1.00 88.88 250 CYS A CA 1
ATOM 1996 C C . CYS A 1 250 ? 2.031 -10.470 -16.693 1.00 88.88 250 CYS A C 1
ATOM 1998 O O . CYS A 1 250 ? 3.252 -10.612 -16.570 1.00 88.88 250 CYS A O 1
ATOM 2000 N N . ALA A 1 251 ? 1.366 -11.057 -17.693 1.00 90.94 251 ALA A N 1
ATOM 2001 C CA . ALA A 1 251 ? 1.995 -11.773 -18.798 1.00 90.94 251 ALA A CA 1
ATOM 2002 C C . ALA A 1 251 ? 3.077 -10.950 -19.529 1.00 90.94 251 ALA A C 1
ATOM 2004 O O . ALA A 1 251 ? 4.056 -11.524 -20.010 1.00 90.94 251 ALA A O 1
ATOM 2005 N N . LEU A 1 252 ? 2.969 -9.614 -19.556 1.00 90.25 252 LEU A N 1
ATOM 2006 C CA . LEU A 1 252 ? 3.970 -8.723 -20.159 1.00 90.25 252 LEU A CA 1
ATOM 2007 C C . LEU A 1 252 ? 5.337 -8.785 -19.463 1.00 90.25 252 LEU A C 1
ATOM 2009 O O . LEU A 1 252 ? 6.356 -8.541 -20.107 1.00 90.25 252 LEU A O 1
ATOM 2013 N N . VAL A 1 253 ? 5.371 -9.145 -18.175 1.00 91.81 253 VAL A N 1
ATOM 2014 C CA . VAL A 1 253 ? 6.608 -9.385 -17.409 1.00 91.81 253 VAL A CA 1
ATOM 2015 C C . VAL A 1 253 ? 6.922 -10.878 -17.247 1.00 91.81 253 VAL A C 1
ATOM 2017 O O . VAL A 1 253 ? 7.867 -11.248 -16.545 1.00 91.81 253 VAL A O 1
ATOM 2020 N N . GLY A 1 254 ? 6.168 -11.747 -17.928 1.00 92.38 254 GLY A N 1
ATOM 2021 C CA . GLY A 1 254 ? 6.355 -13.197 -17.927 1.00 92.38 254 GLY A CA 1
ATOM 2022 C C . GLY A 1 254 ? 5.719 -13.921 -16.738 1.00 92.38 254 GLY A C 1
ATOM 2023 O O . GLY A 1 254 ? 6.193 -14.997 -16.374 1.00 92.38 254 GLY A O 1
ATOM 2024 N N . MET A 1 255 ? 4.688 -13.344 -16.116 1.00 95.12 255 MET A N 1
ATOM 2025 C CA . MET A 1 255 ? 3.904 -14.002 -15.065 1.00 95.12 255 MET A CA 1
ATOM 2026 C C . MET A 1 255 ? 2.643 -14.669 -15.629 1.00 95.12 255 MET A C 1
ATOM 2028 O O . MET A 1 255 ? 2.246 -14.420 -16.763 1.00 95.12 255 MET A O 1
ATOM 2032 N N . ASN A 1 256 ? 2.040 -15.572 -14.853 1.00 95.56 256 ASN A N 1
ATOM 2033 C CA . ASN A 1 256 ? 0.820 -16.277 -15.236 1.00 95.56 256 ASN A CA 1
ATOM 2034 C C . ASN A 1 256 ? -0.399 -15.636 -14.562 1.00 95.56 256 ASN A C 1
ATOM 2036 O O . ASN A 1 256 ? -0.436 -15.548 -13.335 1.00 95.56 256 ASN A O 1
ATOM 2040 N N . ASP A 1 257 ? -1.404 -15.267 -15.354 1.00 93.19 257 ASP A N 1
ATOM 2041 C CA . ASP A 1 257 ? -2.582 -14.536 -14.871 1.00 93.19 257 ASP A CA 1
ATOM 2042 C C . ASP A 1 257 ? -3.426 -15.346 -13.873 1.00 93.19 257 ASP A C 1
ATOM 2044 O O . ASP A 1 257 ? -3.962 -14.787 -12.918 1.00 93.19 257 ASP A O 1
ATOM 2048 N N . ALA A 1 258 ? -3.496 -16.674 -14.029 1.00 95.25 258 ALA A N 1
ATOM 2049 C CA . ALA A 1 258 ? -4.218 -17.535 -13.091 1.00 95.25 258 ALA A CA 1
ATOM 2050 C C . ALA A 1 258 ? -3.507 -17.609 -11.731 1.00 95.25 258 ALA A C 1
ATOM 2052 O O . ALA A 1 258 ? -4.158 -17.520 -10.692 1.00 95.25 258 ALA A O 1
ATOM 2053 N N . LEU A 1 259 ? -2.171 -17.701 -11.725 1.00 96.62 259 LEU A N 1
ATOM 2054 C CA . LEU A 1 259 ? -1.392 -17.631 -10.485 1.00 96.62 259 LEU A CA 1
ATOM 2055 C C . LEU A 1 259 ? -1.463 -16.233 -9.856 1.00 96.62 259 LEU A C 1
ATOM 2057 O O . LEU A 1 259 ? -1.543 -16.123 -8.639 1.00 96.62 259 LEU A O 1
ATOM 2061 N N . MET A 1 260 ? -1.471 -15.164 -10.657 1.00 96.69 260 MET A N 1
ATOM 2062 C CA . MET A 1 260 ? -1.647 -13.807 -10.134 1.00 96.69 260 MET A CA 1
ATOM 2063 C C . MET A 1 260 ? -3.032 -13.624 -9.498 1.00 96.69 260 MET A C 1
ATOM 2065 O O . MET A 1 260 ? -3.126 -13.133 -8.377 1.00 96.69 260 MET A O 1
ATOM 2069 N N . SER A 1 261 ? -4.094 -14.102 -10.154 1.00 96.75 261 SER A N 1
ATOM 2070 C CA . SER A 1 261 ? -5.450 -14.106 -9.589 1.00 96.75 261 SER A CA 1
ATOM 2071 C C . SER A 1 261 ? -5.508 -14.866 -8.261 1.00 96.75 261 SER A C 1
ATOM 2073 O O . SER A 1 261 ? -5.983 -14.322 -7.268 1.00 96.75 261 SER A O 1
ATOM 2075 N N . GLN A 1 262 ? -4.944 -16.078 -8.205 1.00 97.31 262 GLN A N 1
ATOM 2076 C CA . GLN A 1 262 ? -4.881 -16.869 -6.973 1.00 97.31 262 GLN A CA 1
ATOM 2077 C C . GLN A 1 262 ? -4.093 -16.151 -5.861 1.00 97.31 262 GLN A C 1
ATOM 2079 O O . GLN A 1 262 ? -4.436 -16.254 -4.684 1.00 97.31 262 GLN A O 1
ATOM 2084 N N . TYR A 1 263 ? -3.032 -15.416 -6.206 1.00 97.19 263 TYR A N 1
ATOM 2085 C CA . TYR A 1 263 ? -2.278 -14.625 -5.236 1.00 97.19 263 TYR A CA 1
ATOM 2086 C C . TYR A 1 263 ? -3.113 -13.474 -4.652 1.00 97.19 263 TYR A C 1
ATOM 2088 O O . TYR A 1 263 ? -3.102 -13.283 -3.437 1.00 97.19 263 TYR A O 1
ATOM 2096 N N . ILE A 1 264 ? -3.876 -12.753 -5.478 1.00 97.12 264 ILE A N 1
ATOM 2097 C CA . ILE A 1 264 ? -4.770 -11.675 -5.018 1.00 97.12 264 ILE A CA 1
ATOM 2098 C C . ILE A 1 264 ? -5.849 -12.237 -4.080 1.00 97.12 264 ILE A C 1
ATOM 2100 O O . ILE A 1 264 ? -6.084 -11.690 -3.004 1.00 97.12 264 ILE A O 1
ATOM 2104 N N . GLU A 1 265 ? -6.454 -13.371 -4.437 1.00 98.25 265 GLU A N 1
ATOM 2105 C CA . GLU A 1 265 ? -7.425 -14.082 -3.594 1.00 98.25 265 GLU A CA 1
ATOM 2106 C C . GLU A 1 265 ? -6.814 -14.527 -2.252 1.00 98.25 265 GLU A C 1
ATOM 2108 O O . GLU A 1 265 ? -7.435 -14.387 -1.195 1.00 98.25 265 GLU A O 1
ATOM 2113 N N . PHE A 1 266 ? -5.566 -15.007 -2.264 1.00 97.38 266 PHE A N 1
ATOM 2114 C CA . PHE A 1 266 ? -4.822 -15.345 -1.048 1.00 97.38 266 PHE A CA 1
ATOM 2115 C C . PHE A 1 266 ? -4.603 -14.119 -0.145 1.00 97.38 266 PHE A C 1
ATOM 2117 O O . PHE A 1 266 ? -4.774 -14.210 1.076 1.00 97.38 266 PHE A O 1
ATOM 2124 N N . VAL A 1 267 ? -4.245 -12.970 -0.725 1.00 96.88 267 VAL A N 1
ATOM 2125 C CA . VAL A 1 267 ? -4.081 -11.707 0.011 1.00 96.88 267 VAL A CA 1
ATOM 2126 C C . VAL A 1 267 ? -5.413 -11.252 0.611 1.00 96.88 267 VAL A C 1
ATOM 2128 O O . VAL A 1 267 ? -5.456 -10.878 1.785 1.00 96.88 267 VAL A O 1
ATOM 2131 N N . ALA A 1 268 ? -6.510 -11.364 -0.139 1.00 98.06 268 ALA A N 1
ATOM 2132 C CA . ALA A 1 268 ? -7.850 -11.030 0.332 1.00 98.06 268 ALA A CA 1
ATOM 2133 C C . ALA A 1 268 ? -8.301 -11.910 1.509 1.00 98.06 268 ALA A C 1
ATOM 2135 O O . ALA A 1 268 ? -8.793 -11.401 2.516 1.00 98.06 268 ALA A O 1
ATOM 2136 N N . ASP A 1 269 ? -8.060 -13.220 1.443 1.00 97.75 269 ASP A N 1
ATOM 2137 C CA . ASP A 1 269 ? -8.332 -14.140 2.552 1.00 97.75 269 ASP A CA 1
ATOM 2138 C C . ASP A 1 269 ? -7.512 -13.811 3.804 1.00 97.75 269 ASP A C 1
ATOM 2140 O O . ASP A 1 269 ? -8.001 -13.937 4.932 1.00 97.75 269 ASP A O 1
ATOM 2144 N N . ARG A 1 270 ? -6.259 -13.380 3.624 1.00 95.19 270 ARG A N 1
ATOM 2145 C CA . ARG A 1 270 ? -5.416 -12.921 4.730 1.00 95.19 270 ARG A CA 1
ATOM 2146 C C . ARG A 1 270 ? -5.969 -11.635 5.349 1.00 95.19 270 ARG A C 1
ATOM 2148 O O . ARG A 1 270 ? -5.999 -11.548 6.577 1.00 95.19 270 ARG A O 1
ATOM 2155 N N . LEU A 1 271 ? -6.429 -10.677 4.539 1.00 97.00 271 LEU A N 1
ATOM 2156 C CA . LEU A 1 271 ? -7.077 -9.454 5.025 1.00 97.00 271 LEU A CA 1
ATOM 2157 C C . LEU A 1 271 ? -8.364 -9.774 5.798 1.00 97.00 271 LEU A C 1
ATOM 2159 O O . LEU A 1 271 ? -8.547 -9.286 6.911 1.00 97.00 271 LEU A O 1
ATOM 2163 N N . LEU A 1 272 ? -9.217 -10.657 5.271 1.00 98.25 272 LEU A N 1
ATOM 2164 C CA . LEU A 1 272 ? -10.424 -11.122 5.966 1.00 98.25 272 LEU A CA 1
ATOM 2165 C C . LEU A 1 272 ? -10.088 -11.736 7.330 1.00 98.25 272 LEU A C 1
ATOM 2167 O O . LEU A 1 272 ? -10.703 -11.378 8.335 1.00 98.25 272 LEU A O 1
ATOM 2171 N N . GLY A 1 273 ? -9.062 -12.590 7.386 1.00 96.75 273 GLY A N 1
ATOM 2172 C CA . GLY A 1 273 ? -8.568 -13.149 8.643 1.00 96.75 273 GLY A CA 1
ATOM 2173 C C . GLY A 1 273 ? -8.057 -12.076 9.611 1.00 96.75 273 GLY A C 1
ATOM 2174 O O . GLY A 1 273 ? -8.355 -12.128 10.805 1.00 96.75 273 GLY A O 1
ATOM 2175 N N . ALA A 1 274 ? -7.340 -11.064 9.112 1.00 94.44 274 ALA A N 1
ATOM 2176 C CA . ALA A 1 274 ? -6.863 -9.942 9.918 1.00 94.44 274 ALA A CA 1
ATOM 2177 C C . ALA A 1 274 ? -8.011 -9.082 10.473 1.00 94.44 274 ALA A C 1
ATOM 2179 O O . ALA A 1 274 ? -7.903 -8.600 11.601 1.00 94.44 274 ALA A O 1
ATOM 2180 N N . LEU A 1 275 ? -9.114 -8.947 9.731 1.00 96.94 275 LEU A N 1
ATOM 2181 C CA . LEU A 1 275 ? -10.349 -8.275 10.151 1.00 96.94 275 LEU A CA 1
ATOM 2182 C C . LEU A 1 275 ? -11.227 -9.132 11.086 1.00 96.94 275 LEU A C 1
ATOM 2184 O O . LEU A 1 275 ? -12.157 -8.605 11.694 1.00 96.94 275 LEU A O 1
ATOM 2188 N N . GLY A 1 276 ? -10.909 -10.421 11.255 1.00 97.44 276 GLY A N 1
ATOM 2189 C CA . GLY A 1 276 ? -11.615 -11.345 12.151 1.00 97.44 276 GLY A CA 1
ATOM 2190 C C . GLY A 1 276 ? -12.745 -12.147 11.496 1.00 97.44 276 GLY A C 1
ATOM 2191 O O . GLY A 1 276 ? -13.609 -12.655 12.209 1.00 97.44 276 GLY A O 1
ATOM 2192 N N . TYR A 1 277 ? -12.748 -12.271 10.168 1.00 98.31 277 TYR A N 1
ATOM 2193 C CA . TYR A 1 277 ? -13.768 -12.990 9.400 1.00 98.31 277 TYR A CA 1
ATOM 2194 C C . TYR A 1 277 ? -13.222 -14.267 8.759 1.00 98.31 277 TYR A C 1
ATOM 2196 O O . TYR A 1 277 ? -12.011 -14.469 8.645 1.00 98.31 277 TYR A O 1
ATOM 2204 N N . SER A 1 278 ? -14.128 -15.154 8.337 1.00 98.25 278 SER A N 1
ATOM 2205 C CA . SER A 1 278 ? -13.729 -16.376 7.645 1.00 98.25 278 SER A CA 1
ATOM 2206 C C . SER A 1 278 ? -13.282 -16.085 6.210 1.00 98.25 278 SER A C 1
ATOM 2208 O O . SER A 1 278 ? -13.699 -15.102 5.593 1.00 98.25 278 SER A O 1
ATOM 2210 N N . LYS A 1 279 ? -12.438 -16.970 5.673 1.00 98.25 279 LYS A N 1
ATOM 2211 C CA . LYS A 1 279 ? -11.959 -16.901 4.288 1.00 98.25 279 LYS A CA 1
ATOM 2212 C C . LYS A 1 279 ? -13.122 -16.883 3.290 1.00 98.25 279 LYS A C 1
ATOM 2214 O O . LYS A 1 279 ? -14.187 -17.449 3.555 1.00 98.25 279 LYS A O 1
ATOM 2219 N N . LEU A 1 280 ? -12.906 -16.236 2.151 1.00 97.81 280 LEU A N 1
ATOM 2220 C CA . LEU A 1 280 ? -13.830 -16.204 1.023 1.00 97.81 280 LEU A CA 1
ATOM 2221 C C . LEU A 1 280 ? -13.411 -17.198 -0.070 1.00 97.81 280 LEU A C 1
ATOM 2223 O O . LEU A 1 280 ? -14.269 -17.917 -0.576 1.00 97.81 280 LEU A O 1
ATOM 2227 N N . TYR A 1 281 ? -12.117 -17.280 -0.388 1.00 97.88 281 TYR A N 1
ATOM 2228 C CA . TYR A 1 281 ? -11.613 -18.059 -1.528 1.00 97.88 281 TYR A CA 1
ATOM 2229 C C . TYR A 1 281 ? -11.022 -19.415 -1.120 1.00 97.88 281 TYR A C 1
ATOM 2231 O O . TYR A 1 281 ? -11.146 -20.401 -1.841 1.00 97.88 281 TYR A O 1
ATOM 2239 N N . GLY A 1 282 ? -10.404 -19.500 0.059 1.00 96.62 282 GLY A N 1
ATOM 2240 C CA . GLY A 1 282 ? -9.809 -20.728 0.586 1.00 96.62 282 GLY A CA 1
ATOM 2241 C C . GLY A 1 282 ? -8.538 -21.173 -0.142 1.00 96.62 282 GLY A C 1
ATOM 2242 O O . GLY A 1 282 ? -8.172 -22.345 -0.052 1.00 96.62 282 GLY A O 1
ATOM 2243 N N . VAL A 1 283 ? -7.862 -20.265 -0.850 1.00 96.12 283 VAL A N 1
ATOM 2244 C CA . VAL A 1 283 ? -6.702 -20.583 -1.695 1.00 96.12 283 VAL A CA 1
ATOM 2245 C C . VAL A 1 283 ? -5.368 -20.448 -0.953 1.00 96.12 283 VAL A C 1
ATOM 2247 O O . VAL A 1 283 ? -5.264 -19.837 0.116 1.00 96.12 283 VAL A O 1
ATOM 2250 N N . THR A 1 284 ? -4.323 -21.053 -1.516 1.00 94.94 284 THR A N 1
ATOM 2251 C CA . THR A 1 284 ? -2.942 -20.961 -1.019 1.00 94.94 284 THR A CA 1
ATOM 2252 C C . THR A 1 284 ? -2.135 -19.946 -1.820 1.00 94.94 284 THR A C 1
ATOM 2254 O O . THR A 1 284 ? -2.449 -19.687 -2.979 1.00 94.94 284 THR A O 1
ATOM 2257 N N . ASN A 1 285 ? -1.053 -19.427 -1.237 1.00 94.19 285 ASN A N 1
ATOM 2258 C CA . ASN A 1 285 ? -0.103 -18.574 -1.948 1.00 94.19 285 ASN A CA 1
ATOM 2259 C C . ASN A 1 285 ? 0.578 -19.354 -3.099 1.00 94.19 285 ASN A C 1
ATOM 2261 O O . ASN A 1 285 ? 1.242 -20.356 -2.825 1.00 94.19 285 ASN A O 1
ATOM 2265 N N . PRO A 1 286 ? 0.453 -18.924 -4.369 1.00 94.62 286 PRO A N 1
ATOM 2266 C CA . PRO A 1 286 ? 1.093 -19.592 -5.503 1.00 94.62 286 PRO A CA 1
ATOM 2267 C C . PRO A 1 286 ? 2.563 -19.186 -5.707 1.00 94.62 286 PRO A C 1
ATOM 2269 O O . PRO A 1 286 ? 3.271 -19.794 -6.512 1.00 94.62 286 PRO A O 1
ATOM 2272 N N . PHE A 1 287 ? 3.042 -18.157 -5.002 1.00 91.94 287 PHE A N 1
ATOM 2273 C CA . PHE A 1 287 ? 4.383 -17.602 -5.152 1.00 91.94 287 PHE A CA 1
ATOM 2274 C C . PHE A 1 287 ? 5.184 -17.754 -3.854 1.00 91.94 287 PHE A C 1
ATOM 2276 O O . PHE A 1 287 ? 5.308 -16.818 -3.069 1.00 91.94 287 PHE A O 1
ATOM 2283 N N . GLU A 1 288 ? 5.804 -18.919 -3.649 1.00 84.38 288 GLU A N 1
ATOM 2284 C CA . GLU A 1 288 ? 6.625 -19.218 -2.453 1.00 84.38 288 GLU A CA 1
ATOM 2285 C C . GLU A 1 288 ? 7.717 -18.163 -2.183 1.00 84.38 288 GLU A C 1
ATOM 2287 O O . GLU A 1 288 ? 8.071 -17.860 -1.046 1.00 84.38 288 GLU A O 1
ATOM 2292 N N . TRP A 1 289 ? 8.240 -17.542 -3.242 1.00 80.62 289 TRP A N 1
ATOM 2293 C CA . TRP A 1 289 ? 9.270 -16.510 -3.146 1.00 80.62 289 TRP A CA 1
ATOM 2294 C C . TRP A 1 289 ? 8.761 -15.178 -2.575 1.00 80.62 289 TRP A C 1
ATOM 2296 O O . TRP A 1 289 ? 9.580 -14.404 -2.084 1.00 80.62 289 TRP A O 1
ATOM 2306 N N . MET A 1 290 ? 7.449 -14.918 -2.573 1.00 79.00 290 MET A N 1
ATOM 2307 C CA . MET A 1 290 ? 6.883 -13.740 -1.902 1.00 79.00 290 MET A CA 1
ATOM 2308 C C . MET A 1 290 ? 7.076 -13.802 -0.382 1.00 79.00 290 MET A C 1
ATOM 2310 O O . MET A 1 290 ? 7.303 -12.773 0.248 1.00 79.00 290 MET A O 1
ATOM 2314 N N . GLU A 1 291 ? 7.090 -14.998 0.213 1.00 64.88 291 GLU A N 1
ATOM 2315 C CA . GLU A 1 291 ? 7.359 -15.166 1.649 1.00 64.88 291 GLU A CA 1
ATOM 2316 C C . GLU A 1 291 ? 8.837 -14.920 1.981 1.00 64.88 291 GLU A C 1
ATOM 2318 O O . GLU A 1 291 ? 9.168 -14.316 3.003 1.00 64.88 291 GLU A O 1
ATOM 2323 N N . LEU A 1 292 ? 9.736 -15.327 1.080 1.00 50.53 292 LEU A N 1
ATOM 2324 C CA . LEU A 1 292 ? 11.184 -15.179 1.242 1.00 50.53 292 LEU A CA 1
ATOM 2325 C C . LEU A 1 292 ? 11.642 -13.717 1.152 1.00 50.53 292 LEU A C 1
ATOM 2327 O O . LEU A 1 292 ? 12.556 -13.312 1.874 1.00 50.53 292 LEU A O 1
ATOM 2331 N N . ILE A 1 293 ? 11.010 -12.909 0.297 1.00 51.44 293 ILE A N 1
ATOM 2332 C CA . ILE A 1 293 ? 11.403 -11.506 0.118 1.00 51.44 293 ILE A CA 1
ATOM 2333 C C . ILE A 1 293 ? 10.999 -10.658 1.334 1.00 51.44 293 ILE A C 1
ATOM 2335 O O . ILE A 1 293 ? 11.803 -9.853 1.807 1.00 51.44 293 ILE A O 1
ATOM 2339 N N . SER A 1 294 ? 9.829 -10.914 1.934 1.00 39.66 294 SER A N 1
ATOM 2340 C CA . SER A 1 294 ? 9.435 -10.287 3.206 1.00 39.66 294 SER A CA 1
ATOM 2341 C C . SER A 1 294 ? 10.354 -10.650 4.386 1.00 39.66 294 SER A C 1
ATOM 2343 O O . SER A 1 294 ? 10.384 -9.924 5.381 1.00 39.66 294 SER A O 1
ATOM 2345 N N . LEU A 1 295 ? 11.106 -11.756 4.303 1.00 29.69 295 LEU A N 1
ATOM 2346 C CA . LEU A 1 295 ? 12.076 -12.182 5.321 1.00 29.69 295 LEU A CA 1
ATOM 2347 C C . LEU A 1 295 ? 13.460 -11.538 5.124 1.00 29.69 295 LEU A C 1
ATOM 2349 O O . LEU A 1 295 ? 14.068 -11.112 6.105 1.00 29.69 295 LEU A O 1
ATOM 2353 N N . GLN A 1 296 ? 13.935 -11.387 3.882 1.00 30.38 296 GLN A N 1
ATOM 2354 C CA . GLN A 1 296 ? 15.222 -10.732 3.584 1.00 30.38 296 GLN A CA 1
ATOM 2355 C C . GLN A 1 296 ? 15.243 -9.239 3.963 1.00 30.38 296 GLN A C 1
ATOM 2357 O O . GLN A 1 296 ? 16.268 -8.729 4.420 1.00 30.38 296 GLN A O 1
ATOM 2362 N N . GLY A 1 297 ? 14.106 -8.543 3.839 1.00 33.94 297 GLY A N 1
ATOM 2363 C CA . GLY A 1 297 ? 13.966 -7.154 4.293 1.00 33.94 297 GLY A CA 1
ATOM 2364 C C . GLY A 1 297 ? 14.048 -6.994 5.819 1.00 33.94 297 GLY A C 1
ATOM 2365 O O . GLY A 1 297 ? 14.484 -5.953 6.306 1.00 33.94 297 GLY A O 1
ATOM 2366 N N . LYS A 1 298 ? 13.697 -8.039 6.587 1.00 35.72 298 LYS A N 1
ATOM 2367 C CA . LYS A 1 298 ? 13.763 -8.031 8.060 1.00 35.72 298 LYS A CA 1
ATOM 2368 C C . LYS A 1 298 ? 15.175 -8.283 8.600 1.00 35.72 298 LYS A C 1
ATOM 2370 O O . LYS A 1 298 ? 15.499 -7.762 9.663 1.00 35.72 298 LYS A O 1
ATOM 2375 N N . THR A 1 299 ? 16.022 -9.026 7.882 1.00 29.45 299 THR A N 1
ATOM 2376 C CA . THR A 1 299 ? 17.419 -9.281 8.287 1.00 29.45 299 THR A CA 1
ATOM 2377 C C . THR A 1 299 ? 18.365 -8.147 7.884 1.00 29.45 299 THR A C 1
ATOM 2379 O O . THR A 1 299 ? 19.221 -7.760 8.671 1.00 29.45 299 THR A O 1
ATOM 2382 N N . ASN A 1 300 ? 18.174 -7.538 6.707 1.00 30.08 300 ASN A N 1
ATOM 2383 C CA . ASN A 1 300 ? 19.096 -6.517 6.182 1.00 30.08 300 ASN A CA 1
ATOM 2384 C C . ASN A 1 300 ? 18.983 -5.136 6.857 1.00 30.08 300 ASN A C 1
ATOM 2386 O O . ASN A 1 300 ? 19.878 -4.303 6.717 1.00 30.08 300 ASN A O 1
ATOM 2390 N N . PHE A 1 301 ? 17.896 -4.857 7.579 1.00 36.53 301 PHE A N 1
ATOM 2391 C CA . PHE A 1 301 ? 17.627 -3.514 8.102 1.00 36.53 301 PHE A CA 1
ATOM 2392 C C . PHE A 1 301 ? 18.355 -3.204 9.420 1.00 36.53 301 PHE A C 1
ATOM 2394 O O . PHE A 1 301 ? 18.845 -2.089 9.604 1.00 36.53 301 PHE A O 1
ATOM 2401 N N . TYR A 1 302 ? 18.503 -4.195 10.310 1.00 32.19 302 TYR A N 1
ATOM 2402 C CA . TYR A 1 302 ? 19.292 -4.039 11.541 1.00 32.19 302 TYR A CA 1
ATOM 2403 C C . TYR A 1 302 ? 20.793 -3.895 11.262 1.00 32.19 302 TYR A C 1
ATOM 2405 O O . TYR A 1 302 ? 21.499 -3.269 12.047 1.00 32.19 302 TYR A O 1
ATOM 2413 N N . GLU A 1 303 ? 21.274 -4.428 10.138 1.00 33.75 303 GLU A N 1
ATOM 2414 C CA . GLU A 1 303 ? 22.694 -4.413 9.777 1.00 33.75 303 GLU A CA 1
ATOM 2415 C C . GLU A 1 303 ? 23.097 -3.151 8.999 1.00 33.75 303 GLU A C 1
ATOM 2417 O O . GLU A 1 303 ? 24.196 -2.628 9.193 1.00 33.75 303 GLU A O 1
ATOM 2422 N N . ARG A 1 304 ? 22.209 -2.600 8.159 1.00 35.84 304 ARG A N 1
ATOM 2423 C CA . ARG A 1 304 ? 22.562 -1.492 7.255 1.00 35.84 304 ARG A CA 1
ATOM 2424 C C . ARG A 1 304 ? 22.601 -0.119 7.945 1.00 35.84 304 ARG A C 1
ATOM 2426 O O . ARG A 1 304 ? 23.443 0.702 7.590 1.00 35.84 304 ARG A O 1
ATOM 2433 N N . ARG A 1 305 ? 21.800 0.113 8.998 1.00 39.56 305 ARG A N 1
ATOM 2434 C CA . ARG A 1 305 ? 21.836 1.362 9.802 1.00 39.56 305 ARG A CA 1
ATOM 2435 C C . ARG A 1 305 ? 23.027 1.479 10.768 1.00 39.56 305 ARG A C 1
ATOM 2437 O O . ARG A 1 305 ? 23.154 2.490 11.452 1.00 39.56 305 ARG A O 1
ATOM 2444 N N . VAL A 1 306 ? 23.923 0.490 10.833 1.00 35.56 306 VAL A N 1
ATOM 2445 C CA . VAL A 1 306 ? 25.130 0.559 11.687 1.00 35.56 306 VAL A CA 1
ATOM 2446 C C . VAL A 1 306 ? 26.342 1.147 10.936 1.00 35.56 306 VAL A C 1
ATOM 2448 O O . VAL A 1 306 ? 27.410 1.338 11.516 1.00 35.56 306 VAL A O 1
ATOM 2451 N N . GLY A 1 307 ? 26.185 1.497 9.655 1.00 32.66 307 GLY A N 1
ATOM 2452 C CA . GLY A 1 307 ? 27.225 2.105 8.826 1.00 32.66 307 GLY A CA 1
ATOM 2453 C C . GLY A 1 307 ? 27.044 3.610 8.619 1.00 32.66 307 GLY A C 1
ATOM 2454 O O . GLY A 1 307 ? 26.613 4.015 7.549 1.00 32.66 307 GLY A O 1
ATOM 2455 N N . GLY A 1 308 ? 27.438 4.426 9.602 1.00 35.66 308 GLY A N 1
ATOM 2456 C CA . GLY A 1 308 ? 27.664 5.869 9.421 1.00 35.66 308 GLY A CA 1
ATOM 2457 C C . GLY A 1 308 ? 26.610 6.789 10.048 1.00 35.66 308 GLY A C 1
ATOM 2458 O O . GLY A 1 308 ? 25.539 6.982 9.499 1.00 35.66 308 GLY A O 1
ATOM 2459 N N . GLU A 1 309 ? 26.983 7.391 11.183 1.00 36.00 309 GLU A N 1
ATOM 2460 C CA . GLU A 1 309 ? 26.458 8.663 11.714 1.00 36.00 309 GLU A CA 1
ATOM 2461 C C . GLU A 1 309 ? 24.944 8.757 12.003 1.00 36.00 309 GLU A C 1
ATOM 2463 O O . GLU A 1 309 ? 24.213 9.382 11.261 1.00 36.00 309 GLU A O 1
ATOM 2468 N N . TYR A 1 310 ? 24.488 8.197 13.133 1.00 33.19 310 TYR A N 1
ATOM 2469 C CA . TYR A 1 310 ? 23.555 8.811 14.110 1.00 33.19 310 TYR A CA 1
ATOM 2470 C C . TYR A 1 310 ? 23.223 7.771 15.204 1.00 33.19 310 TYR A C 1
ATOM 2472 O O . TYR A 1 310 ? 22.244 7.036 15.131 1.00 33.19 310 TYR A O 1
ATOM 2480 N N . GLN A 1 311 ? 24.032 7.708 16.269 1.00 27.06 311 GLN A N 1
ATOM 2481 C CA . GLN A 1 311 ? 23.614 7.070 17.525 1.00 27.06 311 GLN A CA 1
ATOM 2482 C C . GLN A 1 311 ? 22.734 8.059 18.301 1.00 27.06 311 GLN A C 1
ATOM 2484 O O . GLN A 1 311 ? 23.251 8.984 18.927 1.00 27.06 311 GLN A O 1
ATOM 2489 N N . LYS A 1 312 ? 21.411 7.867 18.304 1.00 29.94 312 LYS A N 1
ATOM 2490 C CA . LYS A 1 312 ? 20.560 8.417 19.369 1.00 29.94 312 LYS A CA 1
ATOM 2491 C C . LYS A 1 312 ? 20.341 7.338 20.421 1.00 29.94 312 LYS A C 1
ATOM 2493 O O . LYS A 1 312 ? 19.639 6.358 20.199 1.00 29.94 312 LYS A O 1
ATOM 2498 N N . ALA A 1 313 ? 21.006 7.524 21.555 1.00 28.83 313 ALA A N 1
ATOM 2499 C CA . ALA A 1 313 ? 20.800 6.741 22.758 1.00 28.83 313 ALA A CA 1
ATOM 2500 C C . ALA A 1 313 ? 19.490 7.138 23.458 1.00 28.83 313 ALA A C 1
ATOM 2502 O O . ALA A 1 313 ? 19.104 8.306 23.451 1.00 28.83 313 ALA A O 1
ATOM 2503 N N . SER A 1 314 ? 18.934 6.156 24.172 1.00 27.17 314 SER A N 1
ATOM 2504 C CA . SER A 1 314 ? 17.888 6.250 25.198 1.00 27.17 314 SER A CA 1
ATOM 2505 C C . SER A 1 314 ? 16.444 6.137 24.710 1.00 27.17 314 SER A C 1
ATOM 2507 O O . SER A 1 314 ? 15.903 7.078 24.144 1.00 27.17 314 SER A O 1
ATOM 2509 N N . LEU A 1 315 ? 15.833 4.976 24.990 1.00 29.34 315 LEU A N 1
ATOM 2510 C CA . LEU A 1 315 ? 14.440 4.781 25.428 1.00 29.34 315 LEU A CA 1
ATOM 2511 C C . LEU A 1 315 ? 14.175 3.268 25.544 1.00 29.34 315 LEU A C 1
ATOM 2513 O O . LEU A 1 315 ? 13.634 2.693 24.618 1.00 29.34 315 LEU A O 1
ATOM 2517 N N . MET A 1 316 ? 14.596 2.621 26.639 1.00 28.47 316 MET A N 1
ATOM 2518 C CA . MET A 1 316 ? 13.962 1.419 27.228 1.00 28.47 316 MET A CA 1
ATOM 2519 C C . MET A 1 316 ? 14.676 1.078 28.546 1.00 28.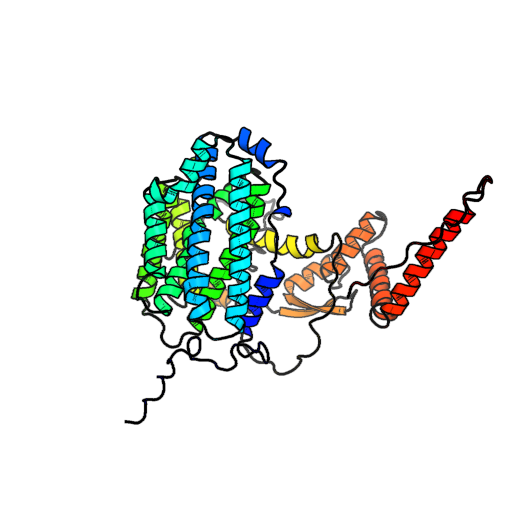47 316 MET A C 1
ATOM 2521 O O . MET A 1 316 ? 15.528 0.199 28.623 1.00 28.47 316 MET A O 1
ATOM 2525 N N . SER A 1 317 ? 14.331 1.793 29.611 1.00 28.19 317 SER A N 1
ATOM 2526 C CA . SER A 1 317 ? 14.548 1.308 30.974 1.00 28.19 317 SER A CA 1
ATOM 2527 C C . SER A 1 317 ? 13.428 1.854 31.847 1.00 28.19 317 SER A C 1
ATOM 2529 O O . SER A 1 317 ? 13.295 3.073 31.947 1.00 28.19 317 SER A O 1
ATOM 2531 N N . ASN A 1 318 ? 12.677 0.934 32.458 1.00 26.91 318 ASN A N 1
ATOM 2532 C CA . ASN A 1 318 ? 11.597 1.104 33.444 1.00 26.91 318 ASN A CA 1
ATOM 2533 C C . ASN A 1 318 ? 10.178 0.862 32.920 1.00 26.91 318 ASN A C 1
ATOM 2535 O O . ASN A 1 318 ? 9.401 1.800 32.853 1.00 26.91 318 ASN A O 1
ATOM 2539 N N . LEU A 1 319 ? 9.825 -0.404 32.673 1.00 27.66 319 LEU A N 1
ATOM 2540 C CA . LEU A 1 319 ? 8.495 -0.954 32.974 1.00 27.66 319 LEU 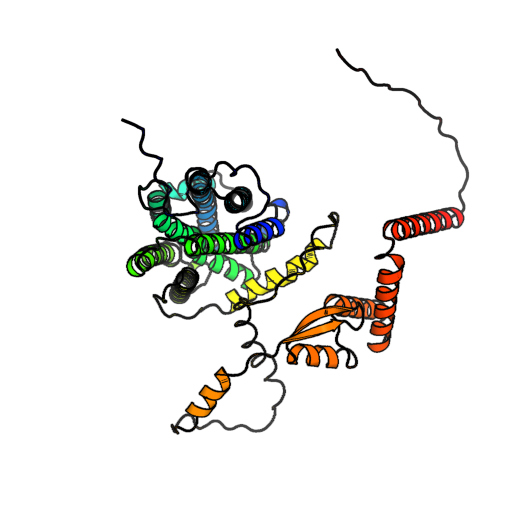A CA 1
ATOM 2541 C C . LEU A 1 319 ? 8.638 -2.468 33.227 1.00 27.66 319 LEU A C 1
ATOM 2543 O O . LEU A 1 319 ? 8.400 -3.295 32.356 1.00 27.66 319 LEU A O 1
ATOM 2547 N N . THR A 1 320 ? 9.084 -2.839 34.428 1.00 28.31 320 THR A N 1
ATOM 2548 C CA . THR A 1 320 ? 8.894 -4.192 34.971 1.00 28.31 320 THR A CA 1
ATOM 2549 C C . THR A 1 320 ? 7.656 -4.174 35.860 1.00 28.31 320 THR A C 1
ATOM 2551 O O . THR A 1 320 ? 7.681 -3.535 36.912 1.00 28.31 320 THR A O 1
ATOM 2554 N N . GLY A 1 321 ? 6.592 -4.874 35.466 1.00 25.03 321 GLY A N 1
ATOM 2555 C CA . GLY A 1 321 ? 5.444 -5.109 36.339 1.00 25.03 321 GLY A CA 1
ATOM 2556 C C . GLY A 1 321 ? 4.236 -5.715 35.625 1.00 25.03 321 GLY A C 1
ATOM 2557 O O . GLY A 1 321 ? 3.600 -5.036 34.833 1.00 25.03 321 GLY A O 1
ATOM 2558 N N . SER A 1 322 ? 3.901 -6.949 36.016 1.00 25.42 322 SER A N 1
ATOM 2559 C CA . SER A 1 322 ? 2.710 -7.746 35.673 1.00 25.42 322 SER A CA 1
ATOM 2560 C C . SER A 1 322 ? 2.735 -8.492 34.330 1.00 25.42 322 SER A C 1
ATOM 2562 O O . SER A 1 322 ? 2.386 -7.960 33.283 1.00 25.42 322 SER A O 1
ATOM 2564 N N . ARG A 1 323 ? 3.127 -9.771 34.412 1.00 30.62 323 ARG A N 1
ATOM 2565 C CA . ARG A 1 323 ? 2.812 -10.829 33.443 1.00 30.62 323 ARG A CA 1
ATOM 2566 C C . ARG A 1 323 ? 1.348 -11.229 33.634 1.00 30.62 323 ARG A C 1
ATOM 2568 O O . ARG A 1 323 ? 0.968 -11.456 34.776 1.00 30.62 323 ARG A O 1
ATOM 2575 N N . ASP A 1 324 ? 0.578 -11.244 32.552 1.00 25.36 324 ASP A N 1
ATOM 2576 C CA . ASP A 1 324 ? -0.223 -12.393 32.109 1.00 25.36 324 ASP A CA 1
ATOM 2577 C C . ASP A 1 324 ? -0.840 -12.094 30.728 1.00 25.36 324 ASP A C 1
ATOM 2579 O O . ASP A 1 324 ? -1.386 -11.018 30.494 1.00 25.36 324 ASP A O 1
ATOM 2583 N N . ASP A 1 325 ? -0.663 -13.081 29.847 1.00 28.39 325 ASP A N 1
ATOM 2584 C CA . ASP A 1 325 ? -1.337 -13.431 28.591 1.00 28.39 325 ASP A CA 1
ATOM 2585 C C . ASP A 1 325 ? -1.510 -12.416 27.442 1.00 28.39 325 ASP A C 1
ATOM 2587 O O . ASP A 1 325 ? -2.120 -11.364 27.573 1.00 28.39 325 ASP A O 1
ATOM 2591 N N . TYR A 1 326 ? -0.985 -12.840 26.277 1.00 25.42 326 TYR A N 1
ATOM 2592 C CA . TYR A 1 326 ? -1.454 -12.696 24.880 1.00 25.42 326 TYR A CA 1
ATOM 2593 C C . TYR A 1 326 ? -0.295 -12.410 23.907 1.00 25.42 326 TYR A C 1
ATOM 2595 O O . TYR A 1 326 ? -0.150 -11.312 23.375 1.00 25.42 326 TYR A O 1
ATOM 2603 N N . VAL A 1 327 ? 0.513 -13.438 23.616 1.00 25.27 327 VAL A N 1
ATOM 2604 C CA . VAL A 1 327 ? 1.467 -13.432 22.492 1.00 25.27 327 VAL A CA 1
ATOM 2605 C C . VAL A 1 327 ? 1.320 -14.727 21.693 1.00 25.27 327 VAL A C 1
ATOM 2607 O O . VAL A 1 327 ? 1.925 -15.728 22.037 1.00 25.27 327 VAL A O 1
ATOM 2610 N N . PHE A 1 328 ? 0.525 -14.710 20.621 1.00 25.34 328 PHE A N 1
ATOM 2611 C CA . PHE A 1 328 ? 0.624 -15.613 19.457 1.00 25.34 328 PHE A CA 1
ATOM 2612 C C . PHE A 1 328 ? -0.146 -14.921 18.313 1.00 25.34 328 PHE A C 1
ATOM 2614 O O . PHE A 1 328 ? -1.321 -14.615 18.459 1.00 25.34 328 PHE A O 1
ATOM 2621 N N . SER A 1 329 ? 0.465 -14.501 17.201 1.00 28.48 329 SER A N 1
ATOM 2622 C CA . SER A 1 329 ? 1.013 -15.363 16.152 1.00 28.48 329 SER A CA 1
ATOM 2623 C C . SER A 1 329 ? 2.012 -14.590 15.266 1.00 28.48 329 SER A C 1
ATOM 2625 O O . SER A 1 329 ? 1.622 -13.825 14.386 1.00 28.48 329 SER A O 1
ATOM 2627 N N . SER A 1 330 ? 3.307 -14.862 15.441 1.00 28.52 330 SER A N 1
ATOM 2628 C CA . SER A 1 330 ? 4.345 -14.658 14.412 1.00 28.52 330 SER A CA 1
ATOM 2629 C C . SER A 1 330 ? 5.234 -15.905 14.243 1.00 28.52 330 SER A C 1
ATOM 2631 O O . SER A 1 330 ? 6.264 -15.845 13.576 1.00 28.52 330 SER A O 1
ATOM 2633 N N . LEU A 1 331 ? 4.843 -17.048 14.827 1.00 27.84 331 LEU A N 1
ATOM 2634 C CA . LEU A 1 331 ? 5.675 -18.259 14.904 1.00 27.84 331 LEU A CA 1
ATOM 2635 C C . LEU A 1 331 ? 5.227 -19.431 14.012 1.00 27.84 331 LEU A C 1
ATOM 2637 O O . LEU A 1 331 ? 5.896 -20.458 13.985 1.00 27.84 331 LEU A O 1
ATOM 2641 N N . MET A 1 332 ? 4.149 -19.297 13.235 1.00 29.28 332 MET A N 1
ATOM 2642 C CA . MET A 1 332 ? 3.704 -20.367 12.322 1.00 29.28 332 MET A CA 1
ATOM 2643 C C . MET A 1 332 ? 4.530 -20.469 11.023 1.00 29.28 332 MET A C 1
ATOM 2645 O O . MET A 1 332 ? 4.419 -21.461 10.315 1.00 29.28 332 MET A O 1
ATOM 2649 N N . LEU A 1 333 ? 5.415 -19.507 10.729 1.00 34.19 333 LEU A N 1
ATOM 2650 C CA . LEU A 1 333 ? 6.268 -19.525 9.526 1.00 34.19 333 LEU A CA 1
ATOM 2651 C C . LEU A 1 333 ? 7.663 -20.145 9.736 1.00 34.19 333 LEU A C 1
ATOM 2653 O O . LEU A 1 333 ? 8.387 -20.337 8.765 1.00 34.19 333 LEU A O 1
ATOM 2657 N N . MET A 1 334 ? 8.055 -20.496 10.968 1.00 32.59 334 MET A N 1
ATOM 2658 C CA . MET A 1 334 ? 9.377 -21.098 11.219 1.00 32.59 334 MET A CA 1
ATOM 2659 C C . MET A 1 334 ? 9.384 -22.633 11.275 1.00 32.59 334 MET A C 1
ATOM 2661 O O . MET A 1 334 ? 10.437 -23.232 11.070 1.00 32.59 334 MET A O 1
ATOM 2665 N N . ASN A 1 335 ? 8.240 -23.296 11.471 1.00 32.06 335 ASN A N 1
ATOM 2666 C CA . ASN A 1 335 ? 8.215 -24.757 11.640 1.00 32.06 335 ASN A CA 1
ATOM 2667 C C . ASN A 1 335 ? 8.154 -25.574 10.338 1.00 32.06 335 ASN A C 1
ATOM 2669 O O . ASN A 1 335 ? 8.417 -26.774 10.373 1.00 32.06 335 ASN A O 1
ATOM 2673 N N . THR A 1 336 ? 7.905 -24.957 9.182 1.00 35.09 336 THR A N 1
ATOM 2674 C CA . THR A 1 336 ? 7.954 -25.666 7.886 1.00 35.09 336 THR A CA 1
ATOM 2675 C C . THR A 1 336 ? 9.367 -25.666 7.279 1.00 35.09 336 THR A C 1
ATOM 2677 O O . THR A 1 336 ? 9.689 -26.509 6.442 1.00 35.09 336 THR A O 1
ATOM 2680 N N . LEU A 1 337 ? 10.258 -24.776 7.740 1.00 34.38 337 LEU A N 1
ATOM 2681 C CA . LEU A 1 337 ? 11.572 -24.552 7.122 1.00 34.38 337 LEU A CA 1
ATOM 2682 C C . LEU A 1 337 ? 12.694 -25.502 7.589 1.00 34.38 337 LEU A C 1
ATOM 2684 O O . LEU A 1 337 ? 13.702 -25.621 6.897 1.00 34.38 337 LEU A O 1
ATOM 2688 N N . LEU A 1 338 ? 12.548 -26.218 8.710 1.00 32.25 338 LEU A N 1
ATOM 2689 C CA . LEU A 1 338 ? 13.608 -27.108 9.228 1.00 32.25 338 LEU A CA 1
ATOM 2690 C C . LEU A 1 338 ? 13.471 -28.584 8.816 1.00 32.25 338 LEU A C 1
ATOM 2692 O O . LEU A 1 338 ? 14.419 -29.347 8.982 1.00 32.25 338 LEU A O 1
ATOM 2696 N N . LEU A 1 339 ? 12.350 -28.984 8.203 1.00 33.91 339 LEU A N 1
ATOM 2697 C CA . LEU A 1 339 ? 12.174 -30.342 7.662 1.00 33.91 339 LEU A CA 1
ATOM 2698 C C . LEU A 1 339 ? 12.580 -30.481 6.186 1.00 33.91 339 LEU A C 1
ATOM 2700 O O . LEU A 1 339 ? 12.933 -31.581 5.767 1.00 33.91 339 LEU A O 1
ATOM 2704 N N . TYR A 1 340 ? 12.608 -29.394 5.407 1.00 35.62 340 TYR A N 1
ATOM 2705 C CA . TYR A 1 340 ? 12.826 -29.478 3.953 1.00 35.62 340 TYR A CA 1
ATOM 2706 C C . TYR A 1 340 ? 14.198 -28.996 3.452 1.00 35.62 340 TYR A C 1
ATOM 2708 O O . TYR A 1 340 ? 14.569 -29.331 2.330 1.00 35.62 340 TYR A O 1
ATOM 2716 N N . VAL A 1 341 ? 14.999 -28.291 4.265 1.00 34.97 341 VAL A N 1
ATOM 2717 C CA . VAL A 1 341 ? 16.289 -27.721 3.805 1.00 34.97 341 VAL A CA 1
ATOM 2718 C C . VAL A 1 341 ? 17.526 -28.546 4.219 1.00 34.97 341 VAL A C 1
ATOM 2720 O O . VAL A 1 341 ? 18.596 -28.356 3.650 1.00 34.97 341 VAL A O 1
ATOM 2723 N N . VAL A 1 342 ? 17.407 -29.539 5.117 1.00 33.94 342 VAL A N 1
ATOM 2724 C CA . VAL A 1 342 ? 18.556 -30.390 5.541 1.00 33.94 342 VAL A CA 1
ATOM 2725 C C . VAL A 1 342 ? 18.377 -31.889 5.220 1.00 33.94 342 VAL A C 1
ATOM 2727 O O . VAL A 1 342 ? 19.258 -32.700 5.496 1.00 33.94 342 VAL A O 1
ATOM 2730 N N . TYR A 1 343 ? 17.286 -32.289 4.555 1.00 28.36 343 TYR A N 1
ATOM 2731 C CA . TYR A 1 343 ? 17.020 -33.697 4.208 1.00 28.36 343 TYR A CA 1
ATOM 2732 C C . TYR A 1 343 ? 17.158 -34.054 2.711 1.00 28.36 343 TYR A C 1
ATOM 2734 O O . TYR A 1 343 ? 16.388 -34.861 2.194 1.00 28.36 343 TYR A O 1
ATOM 2742 N N . PRO A 1 344 ? 18.176 -33.531 1.998 1.00 31.33 344 PRO A N 1
ATOM 2743 C CA . PRO A 1 344 ? 18.807 -34.372 0.980 1.00 31.33 344 PRO A CA 1
ATOM 2744 C C . PRO A 1 344 ? 20.342 -34.267 0.963 1.00 31.33 344 PRO A C 1
ATOM 2746 O O . PRO A 1 344 ? 20.940 -33.986 -0.071 1.00 31.33 344 PRO A O 1
ATOM 2749 N N . THR A 1 345 ? 21.010 -34.589 2.078 1.00 31.92 345 THR A N 1
ATOM 2750 C CA . THR A 1 345 ? 22.455 -34.925 2.040 1.00 31.92 345 THR A CA 1
ATOM 2751 C C . THR A 1 345 ? 22.843 -36.171 2.839 1.00 31.92 345 THR A C 1
ATOM 2753 O O . THR A 1 345 ? 24.026 -36.444 3.018 1.00 31.92 345 THR A O 1
ATOM 2756 N N . LEU A 1 346 ? 21.878 -37.000 3.254 1.00 33.81 346 LEU A N 1
ATOM 2757 C CA . LEU A 1 346 ? 22.137 -38.309 3.867 1.00 33.81 346 LEU A CA 1
ATOM 2758 C C . LEU A 1 346 ? 21.095 -39.349 3.426 1.00 33.81 346 LEU A C 1
ATOM 2760 O O . LEU A 1 346 ? 20.199 -39.698 4.181 1.00 33.81 346 LEU A O 1
ATOM 2764 N N . LYS A 1 347 ? 21.221 -39.840 2.184 1.00 28.80 347 LYS A N 1
ATOM 2765 C CA . LYS A 1 347 ? 20.899 -41.224 1.760 1.00 28.80 347 LYS A CA 1
ATOM 2766 C C . LYS A 1 347 ? 21.285 -41.426 0.286 1.00 28.80 347 LYS A C 1
ATOM 2768 O O . LYS A 1 347 ? 20.456 -41.465 -0.615 1.00 28.80 347 LYS A O 1
ATOM 2773 N N . LYS A 1 348 ? 22.587 -41.592 0.029 1.00 34.03 348 LYS A N 1
ATOM 2774 C CA . LYS A 1 348 ? 23.035 -42.419 -1.102 1.00 34.03 348 LYS A CA 1
ATOM 2775 C C . LYS A 1 348 ? 22.896 -43.871 -0.656 1.00 34.03 348 LYS A C 1
ATOM 2777 O O . LYS A 1 348 ? 23.669 -44.314 0.185 1.00 34.03 348 LYS A O 1
ATOM 2782 N N . GLY A 1 349 ? 21.925 -44.597 -1.201 1.00 29.22 349 GLY A N 1
ATOM 2783 C CA . GLY A 1 349 ? 21.830 -46.040 -0.993 1.00 29.22 349 GLY A CA 1
ATOM 2784 C C . GLY A 1 349 ? 20.427 -46.601 -1.174 1.00 29.22 349 GLY A C 1
ATOM 2785 O O . GLY A 1 349 ? 19.646 -46.570 -0.237 1.00 29.22 349 GLY A O 1
ATOM 2786 N N . GLN A 1 350 ? 20.203 -47.177 -2.360 1.00 28.89 350 GLN A N 1
ATOM 2787 C CA . GLN A 1 350 ? 19.188 -48.186 -2.700 1.00 28.89 350 GLN A CA 1
ATOM 2788 C C . GLN A 1 350 ? 17.723 -47.717 -2.712 1.00 28.89 350 GLN A C 1
ATOM 2790 O O . GLN A 1 350 ? 17.151 -47.299 -1.713 1.00 28.89 350 GLN A O 1
ATOM 2795 N N . GLY A 1 351 ? 17.131 -47.767 -3.908 1.00 31.53 351 GLY A N 1
ATOM 2796 C CA . GLY A 1 351 ? 15.791 -47.261 -4.172 1.00 31.53 351 GLY A CA 1
ATOM 2797 C C . GLY A 1 351 ? 14.673 -48.209 -3.775 1.00 31.53 351 GLY A C 1
ATOM 2798 O O . GLY A 1 351 ? 14.894 -49.405 -3.651 1.00 31.53 351 GLY A O 1
ATOM 2799 N N . VAL A 1 352 ? 13.462 -47.661 -3.694 1.00 29.59 352 VAL A N 1
ATOM 2800 C CA . VAL A 1 352 ? 12.213 -48.368 -3.987 1.00 29.59 352 VAL A CA 1
ATOM 2801 C C . VAL A 1 352 ? 11.240 -47.343 -4.562 1.00 29.59 352 VAL A C 1
ATOM 2803 O O . VAL A 1 352 ? 10.839 -46.390 -3.904 1.00 29.59 352 VAL A O 1
ATOM 2806 N N . GLN A 1 353 ? 10.898 -47.548 -5.826 1.00 32.97 353 GLN A N 1
ATOM 2807 C CA . GLN A 1 353 ? 9.744 -46.977 -6.494 1.00 32.97 353 GLN A CA 1
ATOM 2808 C C . GLN A 1 353 ? 8.652 -48.046 -6.408 1.00 32.97 353 GLN A C 1
ATOM 2810 O O . GLN A 1 353 ? 8.794 -49.067 -7.079 1.00 32.97 353 GLN A O 1
ATOM 2815 N N . ARG A 1 354 ? 7.642 -47.845 -5.549 1.00 29.16 354 ARG A N 1
ATOM 2816 C CA . ARG A 1 354 ? 6.272 -48.412 -5.569 1.00 29.16 354 ARG A CA 1
ATOM 2817 C C . ARG A 1 354 ? 5.631 -48.277 -4.179 1.00 29.16 354 ARG A C 1
ATOM 2819 O O . ARG A 1 354 ? 6.336 -48.389 -3.186 1.00 29.16 354 ARG A O 1
ATOM 2826 N N . ASP A 1 355 ? 4.315 -48.046 -4.185 1.00 26.69 355 ASP A N 1
ATOM 2827 C CA . ASP A 1 355 ? 3.355 -48.139 -3.065 1.00 26.69 355 ASP A CA 1
ATOM 2828 C C . ASP A 1 355 ? 2.772 -46.804 -2.558 1.00 26.69 355 ASP A C 1
ATOM 2830 O O . ASP A 1 355 ? 2.856 -46.439 -1.393 1.00 26.69 355 ASP A O 1
ATOM 2834 N N . LEU A 1 356 ? 2.073 -46.106 -3.462 1.00 29.89 356 LEU A N 1
ATOM 2835 C CA . LEU A 1 356 ? 0.903 -45.280 -3.132 1.00 29.89 356 LEU A CA 1
ATOM 2836 C C . LEU A 1 356 ? -0.345 -46.029 -3.609 1.00 29.89 356 LEU A C 1
ATOM 2838 O O . LEU A 1 356 ? -0.947 -45.682 -4.618 1.00 29.89 356 LEU A O 1
ATOM 2842 N N . GLN A 1 357 ? -0.673 -47.123 -2.932 1.00 35.00 357 GLN A N 1
ATOM 2843 C CA . GLN A 1 357 ? -1.949 -47.827 -3.049 1.00 35.00 357 GLN A CA 1
ATOM 2844 C C . GLN A 1 357 ? -2.029 -48.795 -1.873 1.00 35.00 357 GLN A C 1
ATOM 2846 O O . GLN A 1 357 ? -1.505 -49.897 -1.953 1.00 35.00 357 GLN A O 1
ATOM 2851 N N . ASN A 1 358 ? -2.583 -48.322 -0.755 1.00 29.11 358 ASN A N 1
ATOM 2852 C CA . ASN A 1 358 ? -3.427 -49.070 0.183 1.00 29.11 358 ASN A CA 1
ATOM 2853 C C . ASN A 1 358 ? -3.701 -48.171 1.391 1.00 29.11 358 ASN A C 1
ATOM 2855 O O . ASN A 1 358 ? -2.816 -47.896 2.194 1.00 29.11 358 ASN A O 1
ATOM 2859 N N . GLY A 1 359 ? -4.937 -47.678 1.485 1.00 42.78 359 GLY A N 1
ATOM 2860 C CA . GLY A 1 359 ? -5.410 -46.972 2.666 1.00 42.78 359 GLY A CA 1
ATOM 2861 C C . GLY A 1 359 ? -5.488 -47.924 3.857 1.00 42.78 359 GLY A C 1
ATOM 2862 O O . GLY A 1 359 ? -6.189 -48.933 3.797 1.00 42.78 359 GLY A O 1
ATOM 2863 N N . SER A 1 360 ? -4.799 -47.580 4.940 1.00 31.31 360 SER A N 1
ATOM 2864 C CA . SER A 1 360 ? -5.047 -48.126 6.271 1.00 31.31 360 SER A CA 1
ATOM 2865 C C . SER A 1 360 ? -5.224 -46.974 7.262 1.00 31.31 360 SER A C 1
ATOM 2867 O O . SER A 1 360 ? -4.504 -45.977 7.246 1.00 31.31 360 SER A O 1
ATOM 2869 N N . LEU A 1 361 ? -6.244 -47.112 8.108 1.00 37.91 361 LEU A N 1
ATOM 2870 C CA . LEU A 1 361 ? -6.720 -46.143 9.101 1.00 37.91 361 LEU A CA 1
ATOM 2871 C C . LEU A 1 361 ? -5.759 -45.912 10.290 1.00 37.91 361 LEU A C 1
ATOM 2873 O O . LEU A 1 361 ? -6.131 -45.241 11.242 1.00 37.91 361 LEU A O 1
ATOM 2877 N N . GLU A 1 362 ? -4.517 -46.395 10.232 1.00 32.62 362 GLU A N 1
ATOM 2878 C CA . GLU A 1 362 ? -3.499 -46.197 11.281 1.00 32.62 362 GLU A CA 1
ATOM 2879 C C . GLU A 1 362 ? -2.711 -44.879 11.110 1.00 32.62 362 GLU A C 1
ATOM 2881 O O . GLU A 1 362 ? -2.024 -44.432 12.023 1.00 32.62 362 GLU A O 1
ATOM 2886 N N . GLY A 1 363 ? -2.844 -44.202 9.961 1.00 32.62 363 GLY A N 1
ATOM 2887 C CA . GLY A 1 363 ? -2.189 -42.913 9.694 1.00 32.62 363 GLY A CA 1
ATOM 2888 C C . GLY A 1 363 ? -2.909 -41.676 10.250 1.00 32.62 363 GLY A C 1
ATOM 2889 O O . GLY A 1 363 ? -2.360 -40.580 10.178 1.00 32.62 363 GLY A O 1
ATOM 2890 N N . ILE A 1 364 ? -4.127 -41.822 10.783 1.00 34.69 364 ILE A N 1
ATOM 2891 C CA . ILE A 1 364 ? -4.943 -40.686 11.254 1.00 34.69 364 ILE A CA 1
ATOM 2892 C C . ILE A 1 364 ? -4.667 -40.368 12.734 1.00 34.69 364 ILE A C 1
ATOM 2894 O O . ILE A 1 364 ? -4.659 -39.197 13.104 1.00 34.69 364 ILE A O 1
ATOM 2898 N N . GLU A 1 365 ? -4.321 -41.362 13.558 1.00 33.16 365 GLU A N 1
ATOM 2899 C CA . GLU A 1 365 ? -3.929 -41.131 14.960 1.00 33.16 365 GLU A CA 1
ATOM 2900 C C . GLU A 1 365 ? -2.524 -40.510 15.077 1.00 33.16 365 GLU A C 1
ATOM 2902 O O . GLU A 1 365 ? -2.308 -39.620 15.896 1.00 33.16 365 GLU A O 1
ATOM 2907 N N . ALA A 1 366 ? -1.596 -40.846 14.171 1.00 34.91 366 ALA A N 1
ATOM 2908 C CA . ALA A 1 366 ? -0.277 -40.202 14.108 1.00 34.91 366 ALA A CA 1
ATOM 2909 C C . ALA A 1 366 ? -0.337 -38.716 13.685 1.00 34.91 366 ALA A C 1
ATOM 2911 O O . ALA A 1 366 ? 0.573 -37.943 13.983 1.00 34.91 366 ALA A O 1
ATOM 2912 N N . TYR A 1 367 ? -1.413 -38.302 13.006 1.00 31.84 367 TYR A N 1
ATOM 2913 C CA . TYR A 1 367 ? -1.615 -36.919 12.561 1.00 31.84 367 TYR A CA 1
ATOM 2914 C C . TYR A 1 367 ? -2.221 -36.029 13.657 1.00 31.84 367 TYR A C 1
ATOM 2916 O O . TYR A 1 367 ? -2.010 -34.816 13.658 1.00 31.84 367 TYR A O 1
ATOM 2924 N N . GLN A 1 368 ? -2.947 -36.626 14.608 1.00 34.38 368 GLN A N 1
ATOM 2925 C CA . GLN A 1 368 ? -3.547 -35.918 15.742 1.00 34.38 368 GLN A CA 1
ATOM 2926 C C . GLN A 1 368 ? -2.546 -35.682 16.886 1.00 34.38 368 GLN A C 1
ATOM 2928 O O . GLN A 1 368 ? -2.634 -34.650 17.545 1.00 34.38 368 GLN A O 1
ATOM 2933 N N . ASP A 1 369 ? -1.528 -36.536 17.042 1.00 30.84 369 ASP A N 1
ATOM 2934 C CA . ASP A 1 369 ? -0.437 -36.323 18.013 1.00 30.84 369 ASP A CA 1
ATOM 2935 C C . ASP A 1 369 ? 0.593 -35.263 17.558 1.00 30.84 369 ASP A C 1
ATOM 2937 O O . ASP A 1 369 ? 1.258 -34.630 18.378 1.00 30.84 369 ASP A O 1
ATOM 2941 N N . MET A 1 370 ? 0.707 -34.991 16.251 1.00 33.97 370 MET A N 1
ATOM 2942 C CA . MET A 1 370 ? 1.615 -33.957 15.723 1.00 33.97 370 MET A CA 1
ATOM 2943 C C . MET A 1 370 ? 1.109 -32.517 15.915 1.00 33.97 370 MET A C 1
ATOM 2945 O O . MET A 1 370 ? 1.907 -31.583 15.829 1.00 33.97 370 MET A O 1
ATOM 2949 N N . GLN A 1 371 ? -0.183 -32.313 16.194 1.00 33.41 371 GLN A N 1
ATOM 2950 C CA . GLN A 1 371 ? -0.759 -30.984 16.449 1.00 33.41 371 GLN A CA 1
ATOM 2951 C C . GLN A 1 371 ? -0.632 -30.519 17.913 1.00 33.41 371 GLN A C 1
ATOM 2953 O O . GLN A 1 371 ? -1.034 -29.399 18.219 1.00 33.41 371 GLN A O 1
ATOM 2958 N N . ALA A 1 372 ? -0.041 -31.327 18.803 1.00 36.97 372 ALA A N 1
ATOM 2959 C CA . ALA A 1 372 ? 0.029 -31.044 20.241 1.00 36.97 372 ALA A CA 1
ATOM 2960 C C . ALA A 1 372 ? 1.427 -30.679 20.785 1.00 36.97 372 ALA A C 1
ATOM 2962 O O . ALA A 1 372 ? 1.576 -30.510 21.993 1.00 36.97 372 ALA A O 1
ATOM 2963 N N . ASN A 1 373 ? 2.457 -30.516 19.947 1.00 36.97 373 ASN A N 1
ATOM 2964 C CA . ASN A 1 373 ? 3.763 -30.062 20.438 1.00 36.97 373 ASN A CA 1
ATOM 2965 C C . ASN A 1 373 ? 3.843 -28.530 20.462 1.00 36.97 373 ASN A C 1
ATOM 2967 O O . ASN A 1 373 ? 4.195 -27.891 19.468 1.00 36.97 373 ASN A O 1
ATOM 2971 N N . GLU A 1 374 ? 3.568 -27.946 21.630 1.00 41.88 374 GLU A N 1
ATOM 2972 C CA . GLU A 1 374 ? 4.100 -26.635 22.006 1.00 41.88 374 GLU A CA 1
ATOM 2973 C C . GLU A 1 374 ? 5.606 -26.605 21.697 1.00 41.88 374 GLU A C 1
ATOM 2975 O O . GLU A 1 374 ? 6.391 -27.393 22.232 1.00 41.88 374 GLU A O 1
ATOM 2980 N N . VAL A 1 375 ? 6.038 -25.705 20.809 1.00 55.84 375 VAL A N 1
ATOM 2981 C CA . VAL A 1 375 ? 7.467 -25.458 20.598 1.00 55.84 375 VAL A CA 1
ATOM 2982 C C . VAL A 1 375 ? 8.007 -24.866 21.890 1.00 55.84 375 VAL A C 1
ATOM 2984 O O . VAL A 1 375 ? 7.762 -23.702 22.196 1.00 55.84 375 VAL A O 1
ATOM 2987 N N . LYS A 1 376 ? 8.728 -25.673 22.666 1.00 59.78 376 LYS A N 1
ATOM 2988 C CA . LYS A 1 376 ? 9.304 -25.235 23.934 1.00 59.78 376 LYS A CA 1
ATOM 2989 C C . LYS A 1 376 ? 10.351 -24.141 23.677 1.00 59.78 376 LYS A C 1
ATOM 2991 O O . LYS A 1 376 ? 11.409 -24.407 23.095 1.00 59.78 376 LYS A O 1
ATOM 2996 N N . VAL A 1 377 ? 10.030 -22.915 24.086 1.00 63.31 377 VAL A N 1
ATOM 2997 C CA . VAL A 1 377 ? 10.923 -21.748 24.071 1.00 63.31 377 VAL A CA 1
ATOM 2998 C C . VAL A 1 377 ? 11.513 -21.578 25.466 1.00 63.31 377 VAL A C 1
ATOM 3000 O O . VAL A 1 377 ? 10.803 -21.665 26.466 1.00 63.31 377 VAL A O 1
ATOM 3003 N N . GLU A 1 378 ? 12.820 -21.361 25.539 1.00 77.44 378 GLU A N 1
ATOM 3004 C CA . GLU A 1 378 ? 13.548 -21.123 26.780 1.00 77.44 378 GLU A CA 1
ATOM 3005 C C . GLU A 1 378 ? 14.312 -19.797 26.676 1.00 77.44 378 GLU A C 1
ATOM 3007 O O . GLU A 1 378 ? 14.919 -19.488 25.650 1.00 77.44 378 GLU A O 1
ATOM 3012 N N . SER A 1 379 ? 14.281 -19.006 27.750 1.00 86.31 379 SER A N 1
ATOM 3013 C CA . SER A 1 379 ? 15.148 -17.834 27.894 1.00 86.31 379 SER A CA 1
ATOM 3014 C C . SER A 1 379 ? 16.557 -18.307 28.241 1.00 86.31 379 SER A C 1
ATOM 3016 O O . SER A 1 379 ? 16.751 -18.962 29.267 1.00 86.31 379 SER A O 1
ATOM 3018 N N . ILE A 1 380 ? 17.542 -17.957 27.419 1.00 88.12 380 ILE A N 1
ATOM 3019 C CA . ILE A 1 380 ? 18.943 -18.354 27.590 1.00 88.12 380 ILE A CA 1
ATOM 3020 C C . ILE A 1 380 ? 19.871 -17.141 27.507 1.00 88.12 380 ILE A C 1
ATOM 3022 O O . ILE A 1 380 ? 19.619 -16.209 26.751 1.00 88.12 380 ILE A O 1
ATOM 3026 N N . GLU A 1 381 ? 20.948 -17.141 28.292 1.00 90.44 381 GLU A N 1
ATOM 3027 C CA . GLU A 1 381 ? 21.936 -16.059 28.321 1.00 90.44 381 GLU A CA 1
ATOM 3028 C C . GLU A 1 381 ? 23.161 -16.367 27.464 1.00 90.44 381 GLU A C 1
ATOM 3030 O O . GLU A 1 381 ? 23.713 -17.468 27.492 1.00 90.44 381 GLU A O 1
ATOM 3035 N N . CYS A 1 382 ? 23.620 -15.357 26.726 1.00 89.25 382 CYS A N 1
ATOM 3036 C CA . CYS A 1 382 ? 24.790 -15.456 25.866 1.00 89.25 382 CYS A CA 1
ATOM 3037 C C . CYS A 1 382 ? 26.049 -15.608 26.717 1.00 89.25 382 CYS A C 1
ATOM 3039 O O . CYS A 1 382 ? 26.365 -14.728 27.520 1.00 89.25 382 CYS A O 1
ATOM 3041 N N . ALA A 1 383 ? 26.843 -16.654 26.476 1.00 90.12 383 ALA A N 1
ATOM 3042 C CA . ALA A 1 383 ? 28.063 -16.891 27.250 1.00 90.12 383 ALA A CA 1
ATOM 3043 C C . ALA A 1 383 ? 29.160 -15.821 27.032 1.00 90.12 383 ALA A C 1
ATOM 3045 O O . ALA A 1 383 ? 30.148 -15.798 27.770 1.00 90.12 383 ALA A O 1
ATOM 3046 N N . CYS A 1 384 ? 29.008 -14.942 26.030 1.00 86.94 384 CYS A N 1
ATOM 3047 C CA . CYS A 1 384 ? 29.911 -13.817 25.770 1.00 86.94 384 CYS A CA 1
ATOM 3048 C C . CYS A 1 384 ? 29.480 -12.520 26.467 1.00 86.94 384 CYS A C 1
ATOM 3050 O O . CYS A 1 384 ? 30.281 -11.938 27.197 1.00 86.94 384 CYS A O 1
ATOM 3052 N N . CYS A 1 385 ? 28.245 -12.061 26.238 1.00 84.56 385 CYS A N 1
ATOM 3053 C CA . CYS A 1 385 ? 27.775 -10.742 26.684 1.00 84.56 385 CYS A CA 1
ATOM 3054 C C . CYS A 1 385 ? 26.695 -10.774 27.774 1.00 84.56 385 CYS A C 1
ATOM 3056 O O . CYS A 1 385 ? 26.280 -9.714 28.233 1.00 84.56 385 CYS A O 1
ATOM 3058 N N . GLY A 1 386 ? 26.207 -11.953 28.169 1.00 82.69 386 GLY A N 1
ATOM 3059 C CA . GLY A 1 386 ? 25.178 -12.101 29.203 1.00 82.69 386 GLY A CA 1
ATOM 3060 C C . GLY A 1 386 ? 23.790 -11.581 28.818 1.00 82.69 386 GLY A C 1
ATOM 3061 O O . GLY A 1 386 ? 22.917 -11.511 29.673 1.00 82.69 386 GLY A O 1
ATOM 3062 N N . ILE A 1 387 ? 23.564 -11.197 27.555 1.00 78.62 387 ILE A N 1
ATOM 3063 C CA . ILE A 1 387 ? 22.227 -10.833 27.068 1.00 78.62 387 ILE A CA 1
ATOM 3064 C C . ILE A 1 387 ? 21.369 -12.094 26.992 1.00 78.62 387 ILE A C 1
ATOM 3066 O O . ILE A 1 387 ? 21.819 -13.112 26.459 1.00 78.62 387 ILE A O 1
ATOM 3070 N N . SER A 1 388 ? 20.152 -12.005 27.523 1.00 82.25 388 SER A N 1
ATOM 3071 C CA . SER A 1 388 ? 19.145 -13.059 27.444 1.00 82.25 388 SER A CA 1
ATOM 3072 C C . SER A 1 388 ? 18.346 -12.950 26.144 1.00 82.25 388 SER A C 1
ATOM 3074 O O . SER A 1 388 ? 17.902 -11.859 25.788 1.00 82.25 388 SER A O 1
ATOM 3076 N N . G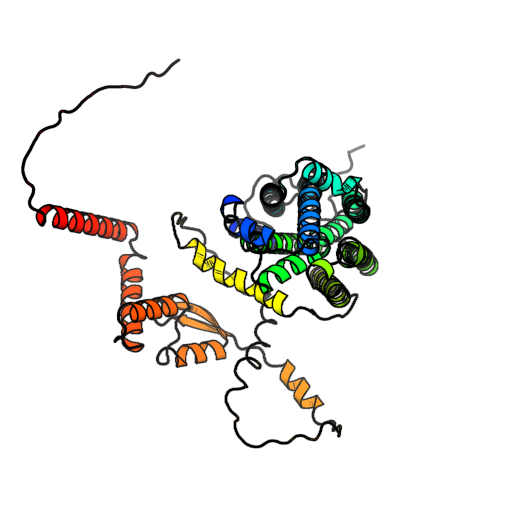LU A 1 389 ? 18.126 -14.073 25.466 1.00 77.50 389 GLU A N 1
ATOM 3077 C CA . GLU A 1 389 ? 17.218 -14.180 24.320 1.00 77.50 389 GLU A CA 1
ATOM 3078 C C . GLU A 1 389 ? 16.253 -15.352 24.529 1.00 77.50 389 GLU A C 1
ATOM 3080 O O . GLU A 1 389 ? 16.609 -16.375 25.117 1.00 77.50 389 GLU A O 1
ATOM 3085 N N . GLU A 1 390 ? 15.024 -15.211 24.037 1.00 79.62 390 GLU A N 1
ATOM 3086 C CA . GLU A 1 390 ? 14.037 -16.290 24.031 1.00 79.62 390 GLU A CA 1
ATOM 3087 C C . GLU A 1 390 ? 14.222 -17.128 22.764 1.00 79.62 390 GLU A C 1
ATOM 3089 O O . GLU A 1 390 ? 14.018 -16.655 21.647 1.00 79.62 390 GLU A O 1
ATOM 3094 N N . CYS A 1 391 ? 14.659 -18.374 22.939 1.00 74.38 391 CYS A N 1
ATOM 3095 C CA . CYS A 1 391 ? 15.062 -19.256 21.851 1.00 74.38 391 CYS A CA 1
ATOM 3096 C C . CYS A 1 391 ? 14.363 -20.613 21.947 1.00 74.38 391 CYS A C 1
ATOM 3098 O O . CYS A 1 391 ? 14.119 -21.130 23.034 1.00 74.38 391 CYS A O 1
ATOM 3100 N N . THR A 1 392 ? 14.086 -21.248 20.808 1.00 81.69 392 THR A N 1
ATOM 3101 C CA . THR A 1 392 ? 13.637 -22.648 20.813 1.00 81.69 392 THR A CA 1
ATOM 3102 C C . THR A 1 392 ? 14.775 -23.557 21.281 1.00 81.69 392 THR A C 1
ATOM 3104 O O . THR A 1 392 ? 15.943 -23.316 20.964 1.00 81.69 392 THR A O 1
ATOM 3107 N N . VAL A 1 393 ? 14.455 -24.641 21.996 1.00 75.69 393 VAL A N 1
ATOM 3108 C CA . VAL A 1 393 ? 15.469 -25.611 22.468 1.00 75.69 393 VAL A CA 1
ATOM 3109 C C . VAL A 1 393 ? 16.320 -26.156 21.309 1.00 75.69 393 VAL A C 1
ATOM 3111 O O . VAL A 1 393 ? 17.529 -26.344 21.445 1.00 75.69 393 VAL A O 1
ATOM 3114 N N . THR A 1 394 ? 15.713 -26.349 20.137 1.00 73.94 394 THR A N 1
ATOM 3115 C CA . THR A 1 394 ? 16.407 -26.790 18.920 1.00 73.94 394 THR A CA 1
ATOM 3116 C C . THR A 1 394 ? 17.443 -25.770 18.444 1.00 73.94 394 THR A C 1
ATOM 3118 O O . THR A 1 394 ? 18.577 -26.150 18.153 1.00 73.94 394 THR A O 1
ATOM 3121 N N . TYR A 1 395 ? 17.096 -24.478 18.415 1.00 72.19 395 TYR A N 1
ATOM 3122 C CA . TYR A 1 395 ? 18.033 -23.412 18.046 1.00 72.19 395 TYR A CA 1
ATOM 3123 C C . TYR A 1 395 ? 19.180 -23.299 19.055 1.00 72.19 395 TYR A C 1
ATOM 3125 O O . TYR A 1 395 ? 20.340 -23.176 18.663 1.00 72.19 395 TYR A O 1
ATOM 3133 N N . ILE A 1 396 ? 18.877 -23.434 20.351 1.00 76.38 396 ILE A N 1
ATOM 3134 C CA . ILE A 1 396 ? 19.893 -23.439 21.409 1.00 76.38 396 ILE A CA 1
ATOM 3135 C C . ILE A 1 396 ? 20.933 -24.535 21.160 1.00 76.38 396 ILE A C 1
ATOM 3137 O O . ILE A 1 396 ? 22.135 -24.272 21.219 1.00 76.38 396 ILE A O 1
ATOM 3141 N N . ASN A 1 397 ? 20.480 -25.753 20.861 1.00 82.06 397 ASN A N 1
ATOM 3142 C CA . ASN A 1 397 ? 21.368 -26.890 20.636 1.00 82.06 397 ASN A CA 1
ATOM 3143 C C . ASN A 1 397 ? 22.206 -26.731 19.361 1.00 82.06 397 ASN A C 1
ATOM 3145 O O . ASN A 1 397 ? 23.407 -26.980 19.404 1.00 82.06 397 ASN A O 1
ATOM 3149 N N . MET A 1 398 ? 21.618 -26.232 18.272 1.00 81.75 398 MET A N 1
ATOM 3150 C CA . MET A 1 398 ? 22.345 -25.959 17.026 1.00 81.75 398 MET A CA 1
ATOM 3151 C C . MET A 1 398 ? 23.469 -24.930 17.231 1.00 81.75 398 MET A C 1
ATOM 3153 O O . MET A 1 398 ? 24.609 -25.157 16.831 1.00 81.75 398 MET A O 1
ATOM 3157 N N . VAL A 1 399 ? 23.182 -23.819 17.918 1.00 82.25 399 VAL A N 1
ATOM 3158 C CA . VAL A 1 399 ? 24.199 -22.795 18.214 1.00 82.25 399 VAL A CA 1
ATOM 3159 C C . VAL A 1 399 ? 25.308 -23.368 19.100 1.00 82.25 399 VAL A C 1
ATOM 3161 O O . VAL A 1 399 ? 26.485 -23.100 18.852 1.00 82.25 399 VAL A O 1
ATOM 3164 N N . ARG A 1 400 ? 24.955 -24.197 20.092 1.00 88.75 400 ARG A N 1
ATOM 3165 C CA . ARG A 1 400 ? 25.928 -24.886 20.953 1.00 88.75 400 ARG A CA 1
ATOM 3166 C C . ARG A 1 400 ? 26.849 -25.812 20.162 1.00 88.75 400 ARG A C 1
ATOM 3168 O O . ARG A 1 400 ? 28.048 -25.824 20.434 1.00 88.75 400 ARG A O 1
ATOM 3175 N N . GLU A 1 401 ? 26.332 -26.556 19.186 1.00 84.81 401 GLU A N 1
ATOM 3176 C CA . GLU A 1 401 ? 27.145 -27.435 18.332 1.00 84.81 401 GLU A CA 1
ATOM 3177 C C . GLU A 1 401 ? 28.211 -26.654 17.550 1.00 84.81 401 GLU A C 1
ATOM 3179 O O . GLU A 1 401 ? 29.360 -27.090 17.456 1.00 84.81 401 GLU A O 1
ATOM 3184 N N . GLU A 1 402 ? 27.874 -25.459 17.068 1.00 80.69 402 GLU A N 1
ATOM 3185 C CA . GLU A 1 402 ? 28.806 -24.600 16.331 1.00 80.69 402 GLU A CA 1
ATOM 3186 C C . GLU A 1 402 ? 29.796 -23.841 17.236 1.00 80.69 402 GLU A C 1
ATOM 3188 O O . GLU A 1 402 ? 30.906 -23.501 16.810 1.00 80.69 402 GLU A O 1
ATOM 3193 N N . HIS A 1 403 ? 29.432 -23.593 18.499 1.00 85.00 403 HIS A N 1
ATOM 3194 C CA . HIS A 1 403 ? 30.161 -22.703 19.409 1.00 85.00 403 HIS A CA 1
ATOM 3195 C C . HIS A 1 403 ? 30.654 -23.422 20.673 1.00 85.00 403 HIS A C 1
ATOM 3197 O O . HIS A 1 403 ? 30.498 -22.943 21.793 1.00 85.00 403 HIS A O 1
ATOM 3203 N N . CYS A 1 404 ? 31.327 -24.565 20.496 1.00 85.25 404 CYS A N 1
ATOM 3204 C CA . CYS A 1 404 ? 32.036 -25.272 21.577 1.00 85.25 404 CYS A CA 1
ATOM 3205 C C . CYS A 1 404 ? 31.147 -25.699 22.765 1.00 85.25 404 CYS A C 1
ATOM 3207 O O . CYS A 1 404 ? 31.637 -25.804 23.888 1.00 85.25 404 CYS A O 1
ATOM 3209 N N . GLY A 1 405 ? 29.869 -25.982 22.512 1.00 86.75 405 GLY A N 1
ATOM 3210 C CA . GLY A 1 405 ? 28.888 -26.407 23.512 1.00 86.75 405 GLY A CA 1
ATOM 3211 C C . GLY A 1 405 ? 28.183 -25.258 24.234 1.00 86.75 405 GLY A C 1
ATOM 3212 O O . GLY A 1 405 ? 27.350 -25.512 25.100 1.00 86.75 405 GLY A O 1
ATOM 3213 N N . GLU A 1 406 ? 28.482 -24.010 23.876 1.00 90.00 406 GLU A N 1
ATOM 3214 C CA . GLU A 1 406 ? 27.976 -22.811 24.542 1.00 90.00 406 GLU A CA 1
ATOM 3215 C C . GLU A 1 406 ? 27.012 -22.043 23.640 1.00 90.00 406 GLU A C 1
ATOM 3217 O O . GLU A 1 406 ? 27.175 -22.002 22.422 1.00 90.00 406 GLU A O 1
ATOM 3222 N N . TRP A 1 407 ? 25.995 -21.424 24.236 1.00 92.31 407 TRP A N 1
ATOM 3223 C CA . TRP A 1 407 ? 25.049 -20.614 23.475 1.00 92.31 407 TRP A CA 1
ATOM 3224 C C . TRP A 1 407 ? 25.545 -19.166 23.359 1.00 92.31 407 TRP A C 1
ATOM 3226 O O . TRP A 1 407 ? 25.951 -18.551 24.350 1.00 92.31 407 TRP A O 1
ATOM 3236 N N . ILE A 1 408 ? 25.529 -18.629 22.137 1.00 89.62 408 ILE A N 1
ATOM 3237 C CA . ILE A 1 408 ? 26.044 -17.300 21.795 1.00 89.62 408 ILE A CA 1
ATOM 3238 C C . ILE A 1 408 ? 24.998 -16.545 20.975 1.00 89.62 408 ILE A C 1
ATOM 3240 O O . ILE A 1 408 ? 24.493 -17.076 19.989 1.00 89.62 408 ILE A O 1
ATOM 3244 N N . CYS A 1 409 ? 24.710 -15.295 21.348 1.00 86.69 409 CYS A N 1
ATOM 3245 C CA . CYS A 1 409 ? 23.806 -14.436 20.581 1.00 86.69 409 CYS A CA 1
ATOM 3246 C C . CYS A 1 409 ? 24.362 -14.116 19.185 1.00 86.69 409 CYS A C 1
ATOM 3248 O O . CYS A 1 409 ? 25.581 -14.121 18.968 1.00 86.69 409 CYS A O 1
ATOM 3250 N N . GLY A 1 410 ? 23.482 -13.741 18.252 1.00 81.44 410 GLY A N 1
ATOM 3251 C CA . GLY A 1 410 ? 23.860 -13.463 16.859 1.00 81.44 410 GLY A CA 1
ATOM 3252 C C . GLY A 1 410 ? 24.992 -12.435 16.719 1.00 81.44 410 GLY A C 1
ATOM 3253 O O . GLY A 1 410 ? 25.945 -12.653 15.975 1.00 81.44 410 GLY A O 1
ATOM 3254 N N . LEU A 1 411 ? 24.968 -11.369 17.526 1.00 79.44 411 LEU A N 1
ATOM 3255 C CA . LEU A 1 411 ? 26.003 -10.326 17.510 1.00 79.44 411 LEU A CA 1
ATOM 3256 C C . LEU A 1 411 ? 27.384 -10.843 17.934 1.00 79.44 411 LEU A C 1
ATOM 3258 O O . LEU A 1 411 ? 28.400 -10.478 17.342 1.00 79.44 411 LEU A O 1
ATOM 3262 N N . CYS A 1 412 ? 27.444 -11.695 18.961 1.00 84.44 412 CYS A N 1
ATOM 3263 C CA . CYS A 1 412 ? 28.708 -12.282 19.398 1.00 84.44 412 CYS A CA 1
ATOM 3264 C C . CYS A 1 412 ? 29.196 -13.359 18.419 1.00 84.44 412 CYS A C 1
ATOM 3266 O O . CYS A 1 412 ? 30.406 -13.495 18.248 1.00 84.44 412 CYS A O 1
ATOM 3268 N N . SER A 1 413 ? 28.286 -14.069 17.742 1.00 85.62 413 SER A N 1
ATOM 3269 C CA . SER A 1 413 ? 28.644 -15.012 16.676 1.00 85.62 413 SER A CA 1
ATOM 3270 C C . SER A 1 413 ? 29.306 -14.292 15.494 1.00 85.62 413 SER A C 1
ATOM 3272 O O . SER A 1 413 ? 30.396 -14.680 15.069 1.00 85.62 413 SER A O 1
ATOM 3274 N N . GLU A 1 414 ? 28.741 -13.175 15.024 1.00 83.50 414 GLU A N 1
ATOM 3275 C CA . GLU A 1 414 ? 29.340 -12.379 13.941 1.00 83.50 414 GLU A CA 1
ATOM 3276 C C . GLU A 1 414 ? 30.676 -11.741 14.340 1.00 83.50 414 GLU A C 1
ATOM 3278 O O . GLU A 1 414 ? 31.643 -11.772 13.571 1.00 83.50 414 GLU A O 1
ATOM 3283 N N . ALA A 1 415 ? 30.786 -11.238 15.572 1.00 82.56 415 ALA A N 1
ATOM 3284 C CA . ALA A 1 415 ? 32.052 -10.725 16.089 1.00 82.56 415 ALA A CA 1
ATOM 3285 C C . ALA A 1 415 ? 33.141 -11.814 16.132 1.00 82.56 415 ALA A C 1
ATOM 3287 O O . ALA A 1 415 ? 34.288 -11.563 15.755 1.00 82.56 415 ALA A O 1
ATOM 3288 N N . MET A 1 416 ? 32.789 -13.046 16.514 1.00 85.31 416 MET A N 1
ATOM 3289 C CA . MET A 1 416 ? 33.713 -14.183 16.479 1.00 85.31 416 MET A CA 1
ATOM 3290 C C . MET A 1 416 ? 34.124 -14.560 15.051 1.00 85.31 416 MET A C 1
ATOM 3292 O O . MET A 1 416 ? 35.303 -14.831 14.810 1.00 85.31 416 MET A O 1
ATOM 3296 N N . LYS A 1 417 ? 33.192 -14.542 14.088 1.00 84.31 417 LYS A N 1
ATOM 3297 C CA . LYS A 1 417 ? 33.514 -14.750 12.665 1.00 84.31 417 LYS A CA 1
ATOM 3298 C C . LYS A 1 417 ? 34.484 -13.683 12.160 1.00 84.31 417 LYS A C 1
ATOM 3300 O O . LYS A 1 417 ? 35.430 -14.009 11.448 1.00 84.31 417 LYS A O 1
ATOM 3305 N N . GLU A 1 418 ? 34.311 -12.430 12.575 1.00 82.94 418 GLU A N 1
ATOM 3306 C CA . GLU A 1 418 ? 35.207 -11.326 12.218 1.00 82.94 418 GLU A CA 1
ATOM 3307 C C . GLU A 1 418 ? 36.613 -11.467 12.820 1.00 82.94 418 GLU A C 1
ATOM 3309 O O . GLU A 1 418 ? 37.605 -11.213 12.136 1.00 82.94 418 GLU A O 1
ATOM 3314 N N . LEU A 1 419 ? 36.729 -11.930 14.069 1.00 83.25 419 LEU A N 1
ATOM 3315 C CA . LEU A 1 419 ? 38.028 -12.248 14.674 1.00 83.25 419 LEU A CA 1
ATOM 3316 C C . LEU A 1 419 ? 38.766 -13.328 13.874 1.00 83.25 419 LEU A C 1
ATOM 3318 O O . LEU A 1 419 ? 39.948 -13.171 13.575 1.00 83.25 419 LEU A O 1
ATOM 3322 N N . LYS A 1 420 ? 38.049 -14.370 13.440 1.00 84.00 420 LYS A N 1
ATOM 3323 C CA . LYS A 1 420 ? 38.608 -15.430 12.587 1.00 84.00 420 LYS A CA 1
ATOM 3324 C C . LYS A 1 420 ? 38.921 -14.978 11.161 1.00 84.00 420 LYS A C 1
ATOM 3326 O O . LYS A 1 420 ? 39.815 -15.536 10.533 1.00 84.00 420 LYS A O 1
ATOM 3331 N N . ARG A 1 421 ? 38.216 -13.970 10.633 1.00 84.50 421 ARG A N 1
ATOM 3332 C CA . ARG A 1 421 ? 38.580 -13.330 9.355 1.00 84.50 421 ARG A CA 1
ATOM 3333 C C . ARG A 1 421 ? 39.910 -12.580 9.464 1.00 84.50 421 ARG A C 1
ATOM 3335 O O . ARG A 1 421 ? 40.678 -12.581 8.506 1.00 84.50 421 ARG A O 1
ATOM 3342 N N . LYS A 1 422 ? 40.187 -11.959 10.616 1.00 81.75 422 LYS A N 1
ATOM 3343 C CA . LYS A 1 422 ? 41.421 -11.194 10.872 1.00 81.75 422 LYS A CA 1
ATOM 3344 C C . LYS A 1 422 ? 42.627 -12.069 11.199 1.00 81.75 422 LYS A C 1
ATOM 3346 O O . LYS A 1 422 ? 43.740 -11.705 10.831 1.00 81.75 422 LYS A O 1
ATOM 3351 N N . ASP A 1 423 ? 42.410 -13.202 11.855 1.00 86.25 423 ASP A N 1
ATOM 3352 C CA . ASP A 1 423 ? 43.433 -14.219 12.086 1.00 86.25 423 ASP A CA 1
ATOM 3353 C C . ASP A 1 423 ? 42.867 -15.602 11.760 1.00 86.25 423 ASP A C 1
ATOM 3355 O O . ASP A 1 423 ? 42.113 -16.209 12.524 1.00 86.25 423 ASP A O 1
ATOM 3359 N N . THR A 1 424 ? 43.243 -16.090 10.582 1.00 80.00 424 THR A N 1
ATOM 3360 C CA . THR A 1 424 ? 42.755 -17.348 10.014 1.00 80.00 424 THR A CA 1
ATOM 3361 C C . THR A 1 424 ? 43.297 -18.585 10.729 1.00 80.00 424 THR A C 1
ATOM 3363 O O . THR A 1 424 ? 42.749 -19.669 10.528 1.00 80.00 424 THR A O 1
ATOM 3366 N N . MET A 1 425 ? 44.328 -18.450 11.576 1.00 85.75 425 MET A N 1
ATOM 3367 C CA . MET A 1 425 ? 44.844 -19.550 12.401 1.00 85.75 425 MET A CA 1
ATOM 3368 C C . MET A 1 425 ? 44.130 -19.666 13.757 1.00 85.75 425 MET A C 1
ATOM 3370 O O . MET A 1 425 ? 44.328 -20.655 14.461 1.00 85.75 425 MET A O 1
ATOM 3374 N N . MET A 1 426 ? 43.272 -18.702 14.106 1.00 87.12 426 MET A N 1
ATOM 3375 C CA . MET A 1 426 ? 42.534 -18.678 15.367 1.00 87.12 426 MET A CA 1
ATOM 3376 C C . MET A 1 426 ? 41.439 -19.755 15.416 1.00 87.12 426 MET A C 1
ATOM 3378 O O . MET A 1 426 ? 40.571 -19.857 14.540 1.00 87.12 426 MET A O 1
ATOM 3382 N N . THR A 1 427 ? 41.430 -20.550 16.484 1.00 90.25 427 THR A N 1
ATOM 3383 C CA . THR A 1 427 ? 40.391 -21.558 16.729 1.00 90.25 427 THR A CA 1
ATOM 3384 C C . THR A 1 427 ? 39.071 -20.920 17.185 1.00 90.25 427 THR A C 1
ATOM 3386 O O . THR A 1 427 ? 39.036 -19.803 17.700 1.00 90.25 427 THR A O 1
ATOM 3389 N N . MET A 1 428 ? 37.949 -21.644 17.050 1.00 83.81 428 MET A N 1
ATOM 3390 C CA . MET A 1 428 ? 36.639 -21.168 17.542 1.00 83.81 428 MET A CA 1
ATOM 3391 C C . MET A 1 428 ? 36.648 -20.863 19.045 1.00 83.81 428 MET A C 1
ATOM 3393 O O . MET A 1 428 ? 36.010 -19.911 19.486 1.00 83.81 428 MET A O 1
ATOM 3397 N N . ARG A 1 429 ? 37.399 -21.646 19.828 1.00 87.75 429 ARG A N 1
ATOM 3398 C CA . ARG A 1 429 ? 37.530 -21.452 21.275 1.00 87.75 429 ARG A CA 1
ATOM 3399 C C . ARG A 1 429 ? 38.308 -20.180 21.608 1.00 87.75 429 ARG A C 1
ATOM 3401 O O . ARG A 1 429 ? 37.898 -19.436 22.491 1.00 87.75 429 ARG A O 1
ATOM 3408 N N . GLU A 1 430 ? 39.392 -19.903 20.887 1.00 88.75 430 GLU A N 1
ATOM 3409 C CA . GLU A 1 430 ? 40.171 -18.670 21.062 1.00 88.75 430 GLU A CA 1
ATOM 3410 C C . GLU A 1 430 ? 39.373 -17.428 20.647 1.00 88.75 430 GLU A C 1
ATOM 3412 O O . GLU A 1 430 ? 39.398 -16.421 21.356 1.00 88.75 430 GLU A O 1
ATOM 3417 N N . ALA A 1 431 ? 38.602 -17.511 19.557 1.00 87.75 431 ALA A N 1
ATOM 3418 C CA . ALA A 1 431 ? 37.700 -16.438 19.142 1.00 87.75 431 ALA A CA 1
ATOM 3419 C C . ALA A 1 431 ? 36.629 -16.152 20.209 1.00 87.75 431 ALA A C 1
ATOM 3421 O O . ALA A 1 431 ? 36.355 -14.993 20.520 1.00 87.75 431 ALA A O 1
ATOM 3422 N N . MET A 1 432 ? 36.071 -17.202 20.818 1.00 87.00 432 MET A N 1
ATOM 3423 C CA . MET A 1 432 ? 35.079 -17.077 21.886 1.00 87.00 432 MET A CA 1
ATOM 3424 C C . MET A 1 432 ? 35.663 -16.427 23.146 1.00 87.00 432 MET A C 1
ATOM 3426 O O . MET A 1 432 ? 35.066 -15.502 23.692 1.00 87.00 432 MET A O 1
ATOM 3430 N N . GLU A 1 433 ? 36.838 -16.865 23.607 1.00 90.12 433 GLU A N 1
ATOM 3431 C CA . GLU A 1 433 ? 37.488 -16.281 24.790 1.00 90.12 433 GLU A CA 1
ATOM 3432 C C . GLU A 1 433 ? 37.922 -14.826 24.555 1.00 90.12 433 GLU A C 1
ATOM 3434 O O . GLU A 1 433 ? 37.766 -13.977 25.437 1.00 90.12 433 GLU A O 1
ATOM 3439 N N . SER A 1 434 ? 38.373 -14.504 23.340 1.00 87.81 434 SER A N 1
ATOM 3440 C CA . SER A 1 434 ? 38.672 -13.126 22.938 1.00 87.81 434 SER A CA 1
ATOM 3441 C C . SER A 1 434 ? 37.419 -12.252 22.989 1.00 87.81 434 SER A C 1
ATOM 3443 O O . SER A 1 434 ? 37.442 -11.158 23.556 1.00 87.81 434 SER A O 1
ATOM 3445 N N . GLN A 1 435 ? 36.298 -12.757 22.468 1.00 90.19 435 GLN A N 1
ATOM 3446 C CA . GLN A 1 435 ? 35.027 -12.041 22.486 1.00 90.19 435 GLN A CA 1
ATOM 3447 C C . GLN A 1 435 ? 34.480 -11.865 23.910 1.00 90.19 435 GLN A C 1
ATOM 3449 O O . GLN A 1 435 ? 34.055 -10.766 24.266 1.00 90.19 435 GLN A O 1
ATOM 3454 N N . LYS A 1 436 ? 34.569 -12.888 24.771 1.00 90.31 436 LYS A N 1
ATOM 3455 C CA . LYS A 1 436 ? 34.239 -12.777 26.205 1.00 90.31 436 LYS A CA 1
ATOM 3456 C C . LYS A 1 436 ? 35.052 -11.683 26.893 1.00 90.31 436 LYS A C 1
ATOM 3458 O O . LYS A 1 436 ? 34.519 -10.962 27.736 1.00 90.31 436 LYS A O 1
ATOM 3463 N N . LEU A 1 437 ? 36.339 -11.553 26.567 1.00 86.25 437 LEU A N 1
ATOM 3464 C CA . LEU A 1 437 ? 37.193 -10.517 27.146 1.00 86.25 437 LEU A CA 1
ATOM 3465 C C . LEU A 1 437 ? 36.761 -9.114 26.696 1.00 86.25 437 LEU A C 1
ATOM 3467 O O . LEU A 1 437 ? 36.681 -8.214 27.533 1.00 86.25 437 LEU A O 1
ATOM 3471 N N . ILE A 1 438 ? 36.418 -8.951 25.413 1.00 85.44 438 ILE A N 1
ATOM 3472 C CA . ILE A 1 438 ? 35.893 -7.695 24.855 1.00 85.44 438 ILE A CA 1
ATOM 3473 C C . ILE A 1 438 ? 34.583 -7.310 25.549 1.00 85.44 438 ILE A C 1
ATOM 3475 O O . ILE A 1 438 ? 34.461 -6.188 26.043 1.00 85.44 438 ILE A O 1
ATOM 3479 N N . CYS A 1 439 ? 33.633 -8.242 25.662 1.00 84.19 439 CYS A N 1
ATOM 3480 C CA . CYS A 1 439 ? 32.359 -8.010 26.343 1.00 84.19 439 CYS A CA 1
ATOM 3481 C C . CYS A 1 439 ? 32.560 -7.657 27.826 1.00 84.19 439 CYS A C 1
ATOM 3483 O O . CYS A 1 439 ? 32.018 -6.664 28.300 1.00 84.19 439 CYS A O 1
ATOM 3485 N N . LYS A 1 440 ? 33.436 -8.373 28.547 1.00 81.38 440 LYS A N 1
ATOM 3486 C CA . LYS A 1 440 ? 33.780 -8.042 29.943 1.00 81.38 440 LYS A CA 1
ATOM 3487 C C . LYS A 1 440 ? 34.408 -6.657 30.084 1.00 81.38 440 LYS A C 1
ATOM 3489 O O . LYS A 1 440 ? 34.148 -5.967 31.069 1.00 81.38 440 LYS A O 1
ATOM 3494 N N . GLN A 1 441 ? 35.260 -6.252 29.144 1.00 74.81 441 GLN A N 1
ATOM 3495 C CA . GLN A 1 441 ? 35.866 -4.922 29.151 1.00 74.81 441 GLN A CA 1
ATOM 3496 C C . GLN A 1 441 ? 34.825 -3.834 28.866 1.00 74.81 441 GLN A C 1
ATOM 3498 O O . GLN A 1 441 ? 34.869 -2.777 29.503 1.00 74.81 441 GLN A O 1
ATOM 3503 N N . PHE A 1 442 ? 33.888 -4.113 27.958 1.00 73.12 442 PHE A N 1
ATOM 3504 C CA . PHE A 1 442 ? 32.755 -3.251 27.650 1.00 73.12 442 PHE A CA 1
ATOM 3505 C C . PHE A 1 442 ? 31.845 -3.065 28.873 1.00 73.12 442 PHE A C 1
ATOM 3507 O O . PHE A 1 442 ? 31.614 -1.930 29.285 1.00 73.12 442 PHE A O 1
ATOM 3514 N N . ASP A 1 443 ? 31.418 -4.147 29.527 1.00 69.50 443 ASP A N 1
ATOM 3515 C CA . ASP A 1 443 ? 30.539 -4.068 30.699 1.00 69.50 443 ASP A CA 1
ATOM 3516 C C . ASP A 1 443 ? 31.212 -3.398 31.905 1.00 69.50 443 ASP A C 1
ATOM 3518 O O . ASP A 1 443 ? 30.589 -2.588 32.591 1.00 69.50 443 ASP A O 1
ATOM 3522 N N . LYS A 1 444 ? 32.501 -3.674 32.154 1.00 65.56 444 LYS A N 1
ATOM 3523 C CA . LYS A 1 444 ? 33.223 -3.098 33.302 1.00 65.56 444 LYS A CA 1
ATOM 3524 C C . LYS A 1 444 ? 33.564 -1.618 33.147 1.00 65.56 444 LYS A C 1
ATOM 3526 O O . LYS A 1 444 ? 33.598 -0.910 34.150 1.00 65.56 444 LYS A O 1
ATOM 3531 N N . ASN A 1 445 ? 33.868 -1.156 31.934 1.00 62.09 445 ASN A N 1
ATOM 3532 C CA . ASN A 1 445 ? 34.378 0.203 31.724 1.00 62.09 445 ASN A CA 1
ATOM 3533 C C . ASN A 1 445 ? 33.395 1.095 30.964 1.00 62.09 445 ASN A C 1
ATOM 3535 O O . ASN A 1 445 ? 33.170 2.233 31.363 1.00 62.09 445 ASN A O 1
ATOM 3539 N N . ILE A 1 446 ? 32.814 0.588 29.878 1.00 56.75 446 ILE A N 1
ATOM 3540 C CA . ILE A 1 446 ? 32.064 1.393 28.907 1.00 56.75 446 ILE A CA 1
ATOM 3541 C C . ILE A 1 446 ? 30.608 1.537 29.337 1.00 56.75 446 ILE A C 1
ATOM 3543 O O . ILE A 1 446 ? 30.078 2.643 29.327 1.00 56.75 446 ILE A O 1
ATOM 3547 N N . ARG A 1 447 ? 29.978 0.449 29.786 1.00 60.28 447 ARG A N 1
ATOM 3548 C CA . ARG A 1 447 ? 28.587 0.470 30.256 1.00 60.28 447 ARG A CA 1
ATOM 3549 C C . ARG A 1 447 ? 28.423 1.221 31.581 1.00 60.28 447 ARG A C 1
ATOM 3551 O O . ARG A 1 447 ? 27.433 1.918 31.764 1.00 60.28 447 ARG A O 1
ATOM 3558 N N . LEU A 1 448 ? 29.396 1.091 32.487 1.00 60.62 448 LEU A N 1
ATOM 3559 C CA . LEU A 1 448 ? 29.378 1.736 33.807 1.00 60.62 448 LEU A CA 1
ATOM 3560 C C . LEU A 1 448 ? 29.820 3.206 33.774 1.00 60.62 448 LEU A C 1
ATOM 3562 O O . LEU A 1 448 ? 29.312 3.991 34.566 1.00 60.62 448 LEU A O 1
ATOM 3566 N N . ASN A 1 449 ? 30.757 3.586 32.894 1.00 63.03 449 ASN A N 1
ATOM 3567 C CA . ASN A 1 449 ? 31.280 4.957 32.807 1.00 63.03 449 ASN A CA 1
ATOM 3568 C C . ASN A 1 449 ? 31.548 5.384 31.344 1.00 63.03 449 ASN A C 1
ATOM 3570 O O . ASN A 1 449 ? 32.710 5.522 30.933 1.00 63.03 449 ASN A O 1
ATOM 3574 N N . PRO A 1 450 ? 30.489 5.636 30.551 1.00 63.09 450 PRO A N 1
ATOM 3575 C CA . PRO A 1 450 ? 30.599 5.907 29.114 1.00 63.09 450 PRO A CA 1
ATOM 3576 C C . PRO A 1 450 ? 31.468 7.133 28.791 1.00 63.09 450 PRO A C 1
ATOM 3578 O O . PRO A 1 450 ? 32.292 7.097 27.877 1.00 63.09 450 PRO A O 1
ATOM 3581 N N . GLU A 1 451 ? 31.346 8.199 29.588 1.00 62.56 451 GLU A N 1
ATOM 3582 C CA . GLU A 1 451 ? 32.094 9.456 29.423 1.00 62.56 451 GLU A CA 1
ATOM 3583 C C . GLU A 1 451 ? 33.603 9.279 29.657 1.00 62.56 451 GLU A C 1
ATOM 3585 O O . GLU A 1 451 ? 34.437 9.871 28.970 1.00 62.56 451 GLU A O 1
ATOM 3590 N N . LEU A 1 452 ? 33.967 8.409 30.601 1.00 66.81 452 LEU A N 1
ATOM 3591 C CA . LEU A 1 452 ? 35.351 8.113 30.975 1.00 66.81 452 LEU A CA 1
ATOM 3592 C C . LEU A 1 452 ? 36.025 7.220 29.924 1.00 66.81 452 LEU A C 1
ATOM 3594 O O . LEU A 1 452 ? 37.194 7.431 29.592 1.00 66.81 452 LEU A O 1
ATOM 3598 N N . SER A 1 453 ? 35.267 6.280 29.347 1.00 65.00 453 SER A N 1
ATOM 3599 C CA . SER A 1 453 ? 35.694 5.505 28.179 1.00 65.00 453 SER A CA 1
ATOM 3600 C C . SER A 1 453 ? 35.925 6.409 26.972 1.00 65.00 453 SER A C 1
ATOM 3602 O O . SER A 1 453 ? 36.984 6.336 26.354 1.00 65.00 453 SER A O 1
ATOM 3604 N N . PHE A 1 454 ? 34.983 7.307 26.669 1.00 65.81 454 PHE A N 1
ATOM 3605 C CA . PHE A 1 454 ? 35.119 8.261 25.569 1.00 65.81 454 PHE A CA 1
ATOM 3606 C C . PHE A 1 454 ? 36.349 9.164 25.749 1.00 65.81 454 PHE A C 1
ATOM 3608 O O . PHE A 1 454 ? 37.166 9.302 24.836 1.00 65.81 454 PHE A O 1
ATOM 3615 N N . ALA A 1 455 ? 36.560 9.700 26.955 1.00 69.81 455 ALA A N 1
ATOM 3616 C CA . ALA A 1 455 ? 37.751 10.481 27.282 1.00 69.81 455 ALA A CA 1
ATOM 3617 C C . ALA A 1 455 ? 39.053 9.664 27.155 1.00 69.81 455 ALA A C 1
ATOM 3619 O O . ALA A 1 455 ? 40.079 10.196 26.721 1.00 69.81 455 ALA A O 1
ATOM 3620 N N . GLY A 1 456 ? 39.026 8.374 27.505 1.00 68.44 456 GLY A N 1
ATOM 3621 C CA . GLY A 1 456 ? 40.135 7.438 27.304 1.00 68.44 456 GLY A CA 1
ATOM 3622 C C . GLY A 1 456 ? 40.455 7.214 25.825 1.00 68.44 456 GLY A C 1
ATOM 3623 O O . GLY A 1 456 ? 41.602 7.378 25.415 1.00 68.44 456 GLY A O 1
ATOM 3624 N N . THR A 1 457 ? 39.440 6.944 25.003 1.00 70.19 457 THR A N 1
ATOM 3625 C CA . THR A 1 457 ? 39.590 6.770 23.551 1.00 70.19 457 THR A CA 1
ATOM 3626 C C . THR A 1 457 ? 40.123 8.038 22.886 1.00 70.19 457 THR A C 1
ATOM 3628 O O . THR A 1 457 ? 41.069 7.971 22.102 1.00 70.19 457 THR A O 1
ATOM 3631 N N . MET A 1 458 ? 39.598 9.211 23.252 1.00 66.75 458 MET A N 1
ATOM 3632 C CA . MET A 1 458 ? 40.091 10.502 22.760 1.00 66.75 458 MET A CA 1
ATOM 3633 C C . MET A 1 458 ? 41.554 10.745 23.150 1.00 66.75 458 MET A C 1
ATOM 3635 O O . MET A 1 458 ? 42.344 11.245 22.345 1.00 66.75 458 MET A O 1
ATOM 3639 N N . ARG A 1 459 ? 41.952 10.333 24.360 1.00 72.50 459 ARG A N 1
ATOM 3640 C CA . ARG A 1 459 ? 43.343 10.398 24.824 1.00 72.50 459 ARG A CA 1
ATOM 3641 C C . ARG A 1 459 ? 44.255 9.466 24.029 1.00 72.50 459 ARG A C 1
ATOM 3643 O O . ARG A 1 459 ? 45.349 9.883 23.658 1.00 72.50 459 ARG A O 1
ATOM 3650 N N . ASP A 1 460 ? 43.823 8.245 23.734 1.00 69.25 460 ASP A N 1
ATOM 3651 C CA . ASP A 1 460 ? 44.608 7.285 22.952 1.00 69.25 460 ASP A CA 1
ATOM 3652 C C . ASP A 1 460 ? 44.743 7.708 21.485 1.00 69.25 460 ASP A C 1
ATOM 3654 O O . ASP A 1 460 ? 45.825 7.585 20.906 1.00 69.25 460 ASP A O 1
ATOM 3658 N N . ILE A 1 461 ? 43.692 8.292 20.902 1.00 71.44 461 ILE A N 1
ATOM 3659 C CA . ILE A 1 461 ? 43.737 8.918 19.574 1.00 71.44 461 ILE A CA 1
ATOM 3660 C C . ILE A 1 461 ? 44.743 10.075 19.571 1.00 71.44 461 ILE A C 1
ATOM 3662 O O . ILE A 1 461 ? 45.613 10.134 18.697 1.00 71.44 461 ILE A O 1
ATOM 3666 N N . ALA A 1 462 ? 44.690 10.959 20.572 1.00 68.88 462 ALA A N 1
ATOM 3667 C CA . ALA A 1 462 ? 45.644 12.056 20.713 1.00 68.88 462 ALA A CA 1
ATOM 3668 C C . ALA A 1 462 ? 47.084 11.545 20.896 1.00 68.88 462 ALA A C 1
ATOM 3670 O O . ALA A 1 462 ? 48.011 12.082 20.290 1.00 68.88 462 ALA A O 1
ATOM 3671 N N . ARG A 1 463 ? 47.280 10.464 21.661 1.00 71.94 463 ARG A N 1
ATOM 3672 C CA . ARG A 1 463 ? 48.590 9.841 21.903 1.00 71.94 463 ARG A CA 1
ATOM 3673 C C . ARG A 1 463 ? 49.166 9.199 20.643 1.00 71.94 463 ARG A C 1
ATOM 3675 O O . ARG A 1 463 ? 50.336 9.420 20.344 1.00 71.94 463 ARG A O 1
ATOM 3682 N N . ARG A 1 464 ? 48.350 8.478 19.866 1.00 70.88 464 ARG A N 1
ATOM 3683 C CA . ARG A 1 464 ? 48.737 7.919 18.556 1.00 70.88 464 ARG A CA 1
ATOM 3684 C C . ARG A 1 464 ? 49.026 9.022 17.534 1.00 70.88 464 ARG A C 1
ATOM 3686 O O . ARG A 1 464 ? 49.986 8.919 16.775 1.00 70.88 464 ARG A O 1
ATOM 3693 N N . SER A 1 465 ? 48.241 10.104 17.547 1.00 66.88 465 SER A N 1
ATOM 3694 C CA . SER A 1 465 ? 48.471 11.293 16.713 1.00 66.88 465 SER A CA 1
ATOM 3695 C C . SER A 1 465 ? 49.775 12.012 17.081 1.00 66.88 465 SER A C 1
ATOM 3697 O O . SER A 1 465 ? 50.501 12.460 16.197 1.00 66.88 465 SER A O 1
ATOM 3699 N N . PHE A 1 466 ? 50.103 12.093 18.372 1.00 67.38 466 PHE A N 1
ATOM 3700 C CA . PHE A 1 466 ? 51.355 12.669 18.860 1.00 67.38 466 PHE A CA 1
ATOM 3701 C C . PHE A 1 466 ? 52.563 11.790 18.512 1.00 67.38 466 PHE A C 1
ATOM 3703 O O . PHE A 1 466 ? 53.546 12.293 17.984 1.00 67.38 466 PHE A O 1
ATOM 3710 N N . GLN A 1 467 ? 52.461 10.472 18.711 1.00 69.56 467 GLN A N 1
ATOM 3711 C CA . GLN A 1 467 ? 53.517 9.518 18.355 1.00 69.56 467 GLN A CA 1
ATOM 3712 C C . GLN A 1 467 ? 53.828 9.516 16.852 1.00 69.56 467 GLN A C 1
ATOM 3714 O O . GLN A 1 467 ? 55.000 9.449 16.483 1.00 69.56 467 GLN A O 1
ATOM 3719 N N . ARG A 1 468 ? 52.812 9.659 15.984 1.00 59.81 468 ARG A N 1
ATOM 3720 C CA . ARG A 1 468 ? 53.008 9.877 14.537 1.00 59.81 468 ARG A CA 1
ATOM 3721 C C . ARG A 1 468 ? 53.768 11.172 14.244 1.00 59.81 468 ARG A C 1
ATOM 3723 O O . ARG A 1 468 ? 54.705 11.160 13.460 1.00 59.81 468 ARG A O 1
ATOM 3730 N N . ARG A 1 469 ? 53.435 12.269 14.932 1.00 58.88 469 ARG A N 1
ATOM 3731 C CA . ARG A 1 469 ? 54.125 13.563 14.771 1.00 58.88 469 ARG A CA 1
ATOM 3732 C C . ARG A 1 469 ? 55.568 13.572 15.279 1.00 58.88 469 ARG A C 1
ATOM 3734 O O . ARG A 1 469 ? 56.350 14.391 14.823 1.00 58.88 469 ARG A O 1
ATOM 3741 N N . THR A 1 470 ? 55.918 12.705 16.228 1.00 56.12 470 THR A N 1
ATOM 3742 C CA . THR A 1 470 ? 57.291 12.594 16.753 1.00 56.12 470 THR A CA 1
ATOM 3743 C C . THR A 1 470 ? 58.152 11.570 16.015 1.00 56.12 470 THR A C 1
ATOM 3745 O O . THR A 1 470 ? 59.369 11.605 16.156 1.00 56.12 470 THR A O 1
ATOM 3748 N N . SER A 1 471 ? 57.543 10.636 15.276 1.00 51.03 471 SER A N 1
ATOM 3749 C CA . SER A 1 471 ? 58.265 9.612 14.501 1.00 51.03 471 SER A CA 1
ATOM 3750 C C . SER A 1 471 ? 58.610 10.072 13.084 1.00 51.03 471 SER A C 1
ATOM 3752 O O . SER A 1 471 ? 59.601 9.605 12.528 1.00 51.03 471 SER A O 1
ATOM 3754 N N . GLU A 1 472 ? 57.877 11.039 12.533 1.00 49.19 472 GLU A N 1
ATOM 3755 C CA . GLU A 1 472 ? 58.247 11.729 11.296 1.00 49.19 472 GLU A CA 1
ATOM 3756 C C . GLU A 1 472 ? 58.975 13.040 11.635 1.00 49.19 472 GLU A C 1
ATOM 3758 O O . GLU A 1 472 ? 58.368 14.037 12.023 1.00 49.19 472 GLU A O 1
ATOM 3763 N N . GLY A 1 473 ? 60.308 13.024 11.551 1.00 45.56 473 GLY A N 1
ATOM 3764 C CA . GLY A 1 473 ? 61.140 14.207 11.773 1.00 45.56 473 GLY A CA 1
ATOM 3765 C C . GLY A 1 473 ? 60.791 15.341 10.801 1.00 45.56 473 GLY A C 1
ATOM 3766 O O . GLY A 1 473 ? 60.883 15.176 9.587 1.00 45.56 473 GLY A O 1
ATOM 3767 N N . PHE A 1 474 ? 60.414 16.503 11.336 1.00 43.00 474 PHE A N 1
ATOM 3768 C CA . PHE A 1 474 ? 60.129 17.709 10.554 1.00 43.00 474 PHE A CA 1
ATOM 3769 C C . PHE A 1 474 ? 61.418 18.381 10.040 1.00 43.00 474 PHE A C 1
ATOM 3771 O O . PHE A 1 474 ? 62.317 18.643 10.845 1.00 43.00 474 PHE A O 1
ATOM 3778 N N . PRO A 1 475 ? 61.492 18.792 8.758 1.00 40.25 475 PRO A N 1
ATOM 3779 C CA . PRO A 1 475 ? 62.311 19.922 8.350 1.00 40.25 475 PRO A CA 1
ATOM 3780 C C . PRO A 1 475 ? 61.611 21.238 8.734 1.00 40.25 475 PRO A C 1
ATOM 3782 O O . PRO A 1 475 ? 60.388 21.361 8.717 1.00 40.25 475 PRO A O 1
ATOM 3785 N N . SER A 1 476 ? 62.416 22.225 9.109 1.00 44.00 476 SER A N 1
ATOM 3786 C CA . SER A 1 476 ? 62.026 23.567 9.554 1.00 44.00 476 SER A CA 1
ATOM 3787 C C . SER A 1 476 ? 61.383 24.448 8.467 1.00 44.00 476 SER A C 1
ATOM 3789 O O . SER A 1 476 ? 61.677 24.247 7.293 1.00 44.00 476 SER A O 1
ATOM 3791 N N . PHE A 1 477 ? 60.667 25.498 8.925 1.00 34.75 477 PHE A N 1
ATOM 3792 C CA . PHE A 1 477 ? 60.234 26.774 8.281 1.00 34.75 477 PHE A CA 1
ATOM 3793 C C . PHE A 1 477 ? 58.716 26.946 8.023 1.00 34.75 477 PHE A C 1
ATOM 3795 O O . PHE A 1 477 ? 58.035 25.969 7.734 1.00 34.75 477 PHE A O 1
ATOM 3802 N N . PRO A 1 478 ? 58.188 28.196 7.967 1.00 43.34 478 PRO A N 1
ATOM 3803 C CA . PRO A 1 478 ? 58.340 29.328 8.896 1.00 43.34 478 PRO A CA 1
ATOM 3804 C C . PRO A 1 478 ? 56.977 29.881 9.405 1.00 43.34 478 PRO A C 1
ATOM 3806 O O . PRO A 1 478 ? 55.910 29.547 8.901 1.00 43.34 478 PRO A O 1
ATOM 3809 N N . ASN A 1 479 ? 57.034 30.760 10.416 1.00 46.44 479 ASN A N 1
ATOM 3810 C CA . ASN A 1 479 ? 55.906 31.455 11.063 1.00 46.44 479 ASN A CA 1
ATOM 3811 C C . ASN A 1 479 ? 54.878 32.077 10.094 1.00 46.44 479 ASN A C 1
ATOM 3813 O O . ASN A 1 479 ? 55.239 32.909 9.262 1.00 46.44 479 ASN A O 1
ATOM 3817 N N . VAL A 1 480 ? 53.587 31.804 10.326 1.00 36.59 480 VAL A N 1
ATOM 3818 C CA . VAL A 1 480 ? 52.463 32.572 9.765 1.00 36.59 480 VAL A CA 1
ATOM 3819 C C . VAL A 1 480 ? 51.691 33.253 10.900 1.00 36.59 480 VAL A C 1
ATOM 3821 O O . VAL A 1 480 ? 51.271 32.622 11.869 1.00 36.59 480 VAL A O 1
ATOM 3824 N N . ASN A 1 481 ? 51.572 34.576 10.776 1.00 35.03 481 ASN A N 1
ATOM 3825 C CA . ASN A 1 481 ? 51.005 35.519 11.739 1.00 35.03 481 ASN A CA 1
ATOM 3826 C C . ASN A 1 481 ? 49.487 35.365 11.947 1.00 35.03 481 ASN A C 1
ATOM 3828 O O . ASN A 1 481 ? 48.740 35.052 11.024 1.00 35.03 481 ASN A O 1
ATOM 3832 N N . ARG A 1 482 ? 49.034 35.695 13.166 1.00 37.22 482 ARG A N 1
ATOM 3833 C CA . ARG A 1 482 ? 47.620 35.855 13.547 1.00 37.22 482 ARG A CA 1
ATOM 3834 C C . ARG A 1 482 ? 46.981 37.055 12.835 1.00 37.22 482 ARG A C 1
ATOM 3836 O O . ARG A 1 482 ? 47.475 38.171 12.981 1.00 37.22 482 ARG A O 1
ATOM 3843 N N . SER A 1 483 ? 45.825 36.862 12.201 1.00 34.41 483 SER A N 1
ATOM 3844 C CA . SER A 1 483 ? 44.887 37.943 11.867 1.00 34.41 483 SER A CA 1
ATOM 3845 C C . SER A 1 483 ? 43.744 37.977 12.884 1.00 34.41 483 SER A C 1
ATOM 3847 O O . SER A 1 483 ? 43.113 36.959 13.161 1.00 34.41 483 SER A O 1
ATOM 3849 N N . SER A 1 484 ? 43.497 39.155 13.451 1.00 39.62 484 SER A N 1
ATOM 3850 C CA . SER A 1 484 ? 42.419 39.444 14.398 1.00 39.62 484 SER A CA 1
ATOM 3851 C C . SER A 1 484 ? 41.324 40.284 13.729 1.00 39.62 484 SER A C 1
ATOM 3853 O O . SER A 1 484 ? 41.611 41.032 12.800 1.00 39.62 484 SER A O 1
ATOM 3855 N N . SER A 1 485 ? 40.109 40.189 14.286 1.00 37.16 485 SER A N 1
ATOM 3856 C CA . SER A 1 485 ? 38.937 41.068 14.108 1.00 37.16 485 SER A CA 1
ATOM 3857 C C . SER A 1 485 ? 38.002 40.823 12.913 1.00 37.16 485 SER A C 1
ATOM 3859 O O . SER A 1 485 ? 38.272 41.277 11.809 1.00 37.16 485 SER A O 1
ATOM 3861 N N . CYS A 1 486 ? 36.809 40.286 13.210 1.00 36.75 486 CYS A N 1
ATOM 3862 C CA . CYS A 1 486 ? 35.515 40.886 12.844 1.00 36.75 486 CYS A CA 1
ATOM 3863 C C . CYS A 1 486 ? 34.475 40.512 13.920 1.00 36.75 486 CYS A C 1
ATOM 3865 O O . CYS A 1 486 ? 34.113 39.348 14.064 1.00 36.75 486 CYS A O 1
ATOM 3867 N N . GLY A 1 487 ? 34.057 41.503 14.714 1.00 34.78 487 GLY A N 1
ATOM 3868 C CA . GLY A 1 487 ? 32.987 41.400 15.709 1.00 34.78 487 GLY A CA 1
ATOM 3869 C C . GLY A 1 487 ? 31.602 41.703 15.124 1.00 34.78 487 GLY A C 1
ATOM 3870 O O . GLY A 1 487 ? 31.477 42.316 14.066 1.00 34.78 487 GLY A O 1
ATOM 3871 N N . ALA A 1 488 ? 30.574 41.250 15.841 1.00 36.88 488 ALA A N 1
ATOM 3872 C CA . ALA A 1 488 ? 29.159 41.278 15.476 1.00 36.88 488 ALA A CA 1
ATOM 3873 C C . ALA A 1 488 ? 28.530 42.688 15.451 1.00 36.88 488 ALA A C 1
ATOM 3875 O O . ALA A 1 488 ? 28.873 43.546 16.264 1.00 36.88 488 ALA A O 1
ATOM 3876 N N . ARG A 1 489 ? 27.535 42.893 14.573 1.00 34.12 489 ARG A N 1
ATOM 3877 C CA . ARG A 1 489 ? 26.556 43.992 14.656 1.00 34.12 489 ARG A CA 1
ATOM 3878 C C . ARG A 1 489 ? 25.184 43.428 15.027 1.00 34.12 489 ARG A C 1
ATOM 3880 O O . ARG A 1 489 ? 24.656 42.586 14.310 1.00 34.12 489 ARG A O 1
ATOM 3887 N N . ILE A 1 490 ? 24.627 43.927 16.126 1.00 39.72 490 ILE A N 1
ATOM 3888 C CA . ILE A 1 490 ? 23.221 43.783 16.519 1.00 39.72 490 ILE A CA 1
ATOM 3889 C C . ILE A 1 490 ? 22.489 45.025 15.993 1.00 39.72 490 ILE A C 1
ATOM 3891 O O . ILE A 1 490 ? 22.976 46.139 16.188 1.00 39.72 490 ILE A O 1
ATOM 3895 N N . HIS A 1 491 ? 21.350 44.838 15.327 1.00 41.97 491 HIS A N 1
ATOM 3896 C CA . HIS A 1 491 ? 20.424 45.917 14.976 1.00 41.97 491 HIS A CA 1
ATOM 3897 C C . HIS A 1 491 ? 19.269 45.949 15.985 1.00 41.97 491 HIS A C 1
ATOM 3899 O O . HIS A 1 491 ? 18.704 44.901 16.299 1.00 41.97 491 HIS A O 1
ATOM 3905 N N . HIS A 1 492 ? 18.976 47.149 16.491 1.00 42.50 492 HIS A N 1
ATOM 3906 C CA . HIS A 1 492 ? 17.689 47.512 17.085 1.00 42.50 492 HIS A CA 1
ATOM 3907 C C . HIS A 1 492 ? 16.658 47.769 15.990 1.00 42.50 492 HIS A C 1
ATOM 3909 O O . HIS A 1 492 ? 17.077 48.284 14.923 1.00 42.50 492 HIS A O 1
#

pLDDT: mean 76.13, std 24.45, range [25.03, 98.56]

Secondary structure (DSSP, 8-state):
-PPPPP---SSTTTS--TTTT---S-S-HHHHHHHHHHHHT---GGGS--TTHHHHHHHS-HHHHHHHHHHHHHHHHHHHHHHHHIIIIIHHH---HHHHHHHHHHHHHHHHHHHHHHHHHHHH---HHHHHHHHTHHHH-HHHHHHHHHHHHHHHS---HHHHHHHHHHHHHTTTHHHHHHHHHHHHTT--HHHHHHHHHHHHHHHHHHHHHHHHHHH-SSPPPHHHHHHHHHHHHHHHHIIIIIIS-GGGGT--HHHHHHHHHHHHHHHHHHHT---SS-PPPS-HHHHHHHHHHHHHHHHHTTSSS-------------------SS-TTSSSHHHHSSSSSS--S-----------GGGTHHHHHGGG----EEEEE-TTT--EEEEEHHHHHHHHHHTTT----HHHHHHHHHHHHH-TT--HHHHHHHHHHHHHHIIIIIIT-HHHHHHHHHHHHHHHHHHHHHHSPPPP----PPP---------

Organism: NCBI:txid325984

InterPro domains:
  IPR000358 Ribonucleotide reductase small subunit family [PF00268] (20-286)
  IPR000358 Ribonucleotide reductase small subunit family [PTHR23409] (11-320)
  IPR009078 Ferritin-like superfamily [SSF47240] (2-311)
  IPR012348 Ribonucleotide reductase-like [G3DSA:1.10.620.20] (4-312)
  IPR012876 Protein of unknown function DUF1677, plant [PF07911] (377-468)
  IPR030475 Ribonucleotide reductase small subunit, acitve site [PS00368] (109-125)
  IPR033909 Ribonucleotide reductase small subunit [cd01049] (21-295)

Radius of gyration: 29.07 Å; chains: 1; bounding box: 98×97×61 Å

Sequence (492 aa):
MPAMPPSVSDEPLLAPNPDRFCMFPVTYPQIWEMYKKAEASFWTAEEVDLSEDLRHWNSLTAGERHFITHVLAFFATSDGIVLENLTGRFMKEVQIAEARAFYGFQIAIENIHSEMYSLLLETFVKDANEKFNLFRAIDTVPCVSRKAGWALHWIDGSESFAERLVAFACVEGIFFSGSFCAIFWLKKRGLMPGLTFSNELISRDEGLHCDFACLLYKLLVNKLSEEKVKGIVADAVEIEREFVCDALPCALVGMNDALMSQYIEFVADRLLGALGYSKLYGVTNPFEWMELISLQGKTNFYERRVGGEYQKASLMSNLTGSRDDYVFSSLMLMNTLLLYVVYPTLKKGQGVQRDLQNGSLEGIEAYQDMQANEVKVESIECACCGISEECTVTYINMVREEHCGEWICGLCSEAMKELKRKDTMMTMREAMESQKLICKQFDKNIRLNPELSFAGTMRDIARRSFQRRTSEGFPSFPNVNRSSSCGARIHH

Foldseek 3Di:
DPDDDPPQPPAPQQGADPCLVDPPPPPDVVLLVLLVVLVLLDDALVVQDQPCQQVLLVVADPLVNVLVLLLLLLLLQLLVLVLCLLVVPDLVRGRHNSNVSSSVSLSVVSVRSNVNSVVVNVSNPPDPVSVVVSNCCCVVAVLSVVLSVQSVCLRVDPDDPQLSLLLSLLSLQQQCQLVLVLLVVCVVVVHRRSSNVSSLSSNVSSVSVSLSSLVSLVSTPDHDDLVSSVVSLVVSLVSNLCVDPPRSDSVSSPDDSVLSSLQSLVSSQVSCVSNPHHRDPPGDNSDPVVVVSNVVSVVVSVVPVVPDDDDDDDDDDDDDDDDDDDDDDPPPVPVVPPPPPPPPPPDPDDDDPDDPDDDDPPVPVVVVVVVPDDQDWDWDAAPQQRDTDTGGPVVQQVCCVVQVNGGHDPVLVVQLVVVCVVPVVDDSPNSRVVSSVVNVCCVVDCVVPVPVVVVVVVVVVVVVVVVVVVVDDDDDDDDDDDDDDDDDDDDD